Protein AF-A0A2E7H889-F1 (afdb_monomer)

Solvent-accessible surface area (backbone atoms only — not comparable to full-atom values): 29334 Å² total; per-residue (Å²): 129,94,66,103,72,86,87,84,90,79,88,81,87,87,73,79,73,86,79,55,79,44,77,51,74,51,68,53,60,62,43,50,99,88,66,49,77,60,57,46,71,49,77,43,79,45,76,62,80,51,83,88,68,66,45,70,45,68,47,68,71,58,69,37,50,44,28,37,78,47,41,37,40,41,42,44,39,86,55,62,69,74,40,37,37,40,44,46,80,47,62,74,51,44,75,68,73,44,26,54,73,69,80,78,57,56,35,60,27,47,89,40,31,26,69,50,75,35,47,28,47,64,65,66,68,76,80,54,76,33,29,44,28,43,32,38,35,61,38,35,74,85,67,50,74,50,77,43,52,65,46,70,40,39,41,38,64,76,40,69,82,78,56,67,48,80,50,78,49,80,52,71,93,72,97,68,72,68,77,51,79,46,72,71,92,74,85,80,92,44,70,48,37,38,45,47,52,54,73,54,57,65,62,42,60,41,41,43,37,38,35,44,33,42,36,93,58,36,26,52,41,73,91,73,48,47,44,25,55,82,84,40,77,55,49,84,90,66,56,57,90,50,48,47,74,45,76,78,47,60,41,29,38,38,42,36,41,52,47,71,62,36,58,64,70,60,72,54,62,46,36,41,45,48,78,51,54,25,48,46,80,56,86,77,42,86,51,59,44,75,47,50,52,75,46,33,29,56,22,71,61,56,68,51,51,28,48,47,79,39,78,54,48,80,68,47,57,42,71,57,38,28,48,79,41,79,42,78,29,45,37,34,28,46,49,61,89,72,38,62,52,76,57,72,48,76,35,79,44,62,31,40,10,42,73,52,87,63,66,26,39,58,44,62,65,48,44,74,68,86,78,44,80,36,74,75,95,62,81,45,78,43,79,74,82,52,70,81,86,58,81,59,100,70,77,54,80,30,69,53,67,49,70,54,54,44,48,45,70,77,40,33,90,43,40,90,64,44,60,89,77,48,56,42,70,74,89,47,76,70,44,71,46,80,42,79,61,37,89,45,63,45,53,35,36,42,39,38,44,54,63,44,39,68,75,63,44,61,81,37,61,35,41,16,54,72,82,45,76,55,36,50,30,78,44,73,47,82,46,61,52,97,88,39,58,26,40,35,32,34,39,77,48,74,55,31,94,53,67,44,36,41,27,35,96

pLDDT: mean 80.87, std 14.45, range [35.62, 98.56]

Foldseek 3Di:
DPDPDDDDDDDDDDDQDDDAKDKDKDWDPQADPVRHGDGDMDIDIDGHPHDDDKAWDKDWDDDEEALDKIKIKIFIDNDDAQWKWAKDKDKPDDDPPQKDDDDDRIFGDDPRMTMDMIHGHAAQDCPAKIKMKIFIDQAIPVRDGHVRDMDMHIYGHPHDAWDWDKDKDKDFDDDDWDWDWDWDPDDDAFTWIWTWIADDDFFGKIKIKMKIFTDPQKFFPPVPFFWDFVRHTADQVDGDPQWHWDPPDRGMIMTMGIDGRDDHGDIGTTTRTGTDMFGADAQVQPQWDKDWEEAAFPAFTDIFIGGSNHGFAPKDKPPRGADAAKDKIWIKTWDDPRGPDGDIYIYIDIYHHDQDPDKKFKWFDEDDDPVHPGHQPDQDQDADDWPPNDDDPDRDGDRHCQVVVQCCVVPVNRDPTRDPPRIDRDQDFFDKGWHDAHQAKGKMKIKAFCSNVHPQQQPDQFKDKPNHGGHGFPDWDWYAHPNTIIIMTIDIDGHDPDIIMIGGD

Radius of gyration: 43.26 Å; Cα contacts (8 Å, |Δi|>4): 1083; chains: 1; bounding box: 85×112×106 Å

Structure (mmCIF, N/CA/C/O backbone):
data_AF-A0A2E7H889-F1
#
_entry.id   AF-A0A2E7H889-F1
#
loop_
_atom_site.group_PDB
_atom_site.id
_atom_site.type_symbol
_atom_site.label_atom_id
_atom_site.label_alt_id
_atom_site.label_comp_id
_atom_site.label_asym_id
_atom_site.label_entity_id
_atom_site.label_seq_id
_atom_site.pdbx_PDB_ins_code
_atom_site.Cartn_x
_atom_site.Cartn_y
_atom_site.Cartn_z
_atom_site.occupancy
_atom_site.B_iso_or_equiv
_atom_site.auth_seq_id
_atom_site.auth_comp_id
_atom_site.auth_asym_id
_atom_site.auth_atom_id
_atom_site.pdbx_PDB_model_num
ATOM 1 N N . MET A 1 1 ? 21.514 -78.565 38.524 1.00 45.56 1 MET A N 1
ATOM 2 C CA . MET A 1 1 ? 20.575 -77.835 37.651 1.00 45.56 1 MET A CA 1
ATOM 3 C C . MET A 1 1 ? 19.898 -78.871 36.775 1.00 45.56 1 MET A C 1
ATOM 5 O O . MET A 1 1 ? 20.593 -79.720 36.241 1.00 45.56 1 MET A O 1
ATOM 9 N N . ASN A 1 2 ? 18.567 -78.888 36.748 1.00 52.72 2 ASN A N 1
ATOM 10 C CA . ASN A 1 2 ? 17.783 -79.711 35.828 1.00 52.72 2 ASN A CA 1
ATOM 11 C C . ASN A 1 2 ? 17.727 -78.910 34.513 1.00 52.72 2 ASN A C 1
ATOM 13 O O . ASN A 1 2 ? 17.064 -77.876 34.504 1.00 52.72 2 ASN A O 1
ATOM 17 N N . GLY A 1 3 ? 18.462 -79.298 33.466 1.00 51.22 3 GLY A N 1
ATOM 18 C CA . GLY A 1 3 ? 18.442 -78.605 32.166 1.00 51.22 3 GLY A CA 1
ATOM 19 C C . GLY A 1 3 ? 19.828 -78.339 31.571 1.00 51.22 3 GLY A C 1
ATOM 20 O O . GLY A 1 3 ? 20.651 -77.670 32.189 1.00 51.22 3 GLY A O 1
ATOM 21 N N . ASP A 1 4 ? 20.054 -78.828 30.351 1.00 74.50 4 ASP A N 1
ATOM 22 C CA . ASP A 1 4 ? 21.314 -78.730 29.591 1.00 74.50 4 ASP A CA 1
ATOM 23 C C . ASP A 1 4 ? 21.524 -77.353 28.917 1.00 74.50 4 ASP A C 1
ATOM 25 O O . ASP A 1 4 ? 22.127 -77.258 27.850 1.00 74.50 4 ASP A O 1
ATOM 29 N N . ALA A 1 5 ? 21.001 -76.268 29.499 1.00 80.31 5 ALA A N 1
ATOM 30 C CA . ALA A 1 5 ? 21.093 -74.924 28.927 1.00 80.31 5 ALA A CA 1
ATOM 31 C C . ALA A 1 5 ? 21.282 -73.844 30.002 1.00 80.31 5 ALA A C 1
ATOM 33 O O . ALA A 1 5 ? 20.641 -73.870 31.053 1.00 80.31 5 ALA A O 1
ATOM 34 N N . ALA A 1 6 ? 22.133 -72.864 29.694 1.00 80.31 6 ALA A N 1
ATOM 35 C CA . ALA A 1 6 ? 22.321 -71.638 30.463 1.00 80.31 6 ALA A CA 1
ATOM 36 C C . ALA A 1 6 ? 22.226 -70.431 29.519 1.00 80.31 6 ALA A C 1
ATOM 38 O O . ALA A 1 6 ? 22.672 -70.499 28.376 1.00 80.31 6 ALA A O 1
ATOM 39 N N . SER A 1 7 ? 21.645 -69.329 29.993 1.00 84.38 7 SER A N 1
ATOM 40 C CA . SER A 1 7 ? 21.496 -68.083 29.234 1.00 84.38 7 SER A CA 1
ATOM 41 C C . SER A 1 7 ? 22.199 -66.933 29.947 1.00 84.38 7 SER A C 1
ATOM 43 O O . SER A 1 7 ? 22.084 -66.806 31.167 1.00 84.38 7 SER A O 1
ATOM 45 N N . TYR A 1 8 ? 22.864 -66.071 29.182 1.00 83.19 8 TYR A N 1
ATOM 46 C CA . TYR A 1 8 ? 23.473 -64.832 29.660 1.00 83.19 8 TYR A CA 1
ATOM 47 C C . TYR A 1 8 ? 22.850 -63.648 28.912 1.00 83.19 8 TYR A C 1
ATOM 49 O O . TYR A 1 8 ? 22.715 -63.703 27.691 1.00 83.19 8 TYR A O 1
ATOM 57 N N . LEU A 1 9 ? 22.430 -62.610 29.640 1.00 87.62 9 LEU A N 1
ATOM 58 C CA . LEU A 1 9 ? 21.797 -61.422 29.066 1.00 87.62 9 LEU A CA 1
ATOM 59 C C . LEU A 1 9 ? 22.814 -60.284 28.998 1.00 87.62 9 LEU A C 1
ATOM 61 O O . LEU A 1 9 ? 23.401 -59.919 30.014 1.00 87.62 9 LEU A O 1
ATOM 65 N N . ILE A 1 10 ? 22.966 -59.702 27.812 1.00 87.75 10 ILE A N 1
ATOM 66 C CA . ILE A 1 10 ? 23.737 -58.480 27.584 1.00 87.75 10 ILE A CA 1
ATOM 67 C C . ILE A 1 10 ? 22.744 -57.397 27.166 1.00 87.75 10 ILE A C 1
ATOM 69 O O . ILE A 1 10 ? 21.948 -57.615 26.254 1.00 87.75 10 ILE A O 1
ATOM 73 N N . GLY A 1 11 ? 22.764 -56.254 27.851 1.00 87.62 11 GLY A N 1
ATOM 74 C CA . GLY A 1 11 ? 22.023 -55.071 27.419 1.00 87.62 11 GLY A CA 1
ATOM 75 C C . GLY A 1 11 ? 22.779 -54.367 26.298 1.00 87.62 11 GLY A C 1
ATOM 76 O O . GLY A 1 11 ? 23.982 -54.148 26.425 1.00 87.62 11 GLY A O 1
ATOM 77 N N . ILE A 1 12 ? 22.082 -54.025 25.218 1.00 88.69 12 ILE A N 1
ATOM 78 C CA . ILE A 1 12 ? 22.602 -53.138 24.175 1.00 88.69 12 ILE A CA 1
ATOM 79 C C . ILE A 1 12 ? 22.092 -51.732 24.488 1.00 88.69 12 ILE A C 1
ATOM 81 O O . ILE A 1 12 ? 20.898 -51.561 24.745 1.00 88.69 12 ILE A O 1
ATOM 85 N N . ASN A 1 13 ? 22.993 -50.750 24.522 1.00 86.19 13 ASN A N 1
ATOM 86 C CA . ASN A 1 13 ? 22.611 -49.356 24.715 1.00 86.19 13 ASN A CA 1
ATOM 87 C C . ASN A 1 13 ? 22.095 -48.804 23.389 1.00 86.19 13 ASN A C 1
ATOM 89 O O . ASN A 1 13 ? 22.734 -48.993 22.362 1.00 86.19 13 ASN A O 1
ATOM 93 N N . ALA A 1 14 ? 20.941 -48.145 23.431 1.00 82.19 14 ALA A N 1
ATOM 94 C CA . ALA A 1 14 ? 20.467 -47.345 22.315 1.00 82.19 14 ALA A CA 1
ATOM 95 C C . ALA A 1 14 ? 20.908 -45.898 22.530 1.00 82.19 14 ALA A C 1
ATOM 97 O O . ALA A 1 14 ? 20.764 -45.371 23.639 1.00 82.19 14 ALA A O 1
ATOM 98 N N . ASP A 1 15 ? 21.392 -45.270 21.471 1.00 76.38 15 ASP A N 1
ATOM 99 C CA . ASP A 1 15 ? 21.602 -43.833 21.400 1.00 76.38 15 ASP A CA 1
ATOM 100 C C . ASP A 1 15 ? 21.238 -43.307 20.000 1.00 76.38 15 ASP A C 1
ATOM 102 O O . ASP A 1 15 ? 20.576 -44.000 19.221 1.00 76.38 15 ASP A O 1
ATOM 106 N N . ASN A 1 16 ? 21.576 -42.042 19.744 1.00 69.19 16 ASN A N 1
ATOM 107 C CA . ASN A 1 16 ? 21.230 -41.337 18.515 1.00 69.19 16 ASN A CA 1
ATOM 108 C C . ASN A 1 16 ? 22.435 -41.153 17.579 1.00 69.19 16 ASN A C 1
ATOM 110 O O . ASN A 1 16 ? 22.330 -40.375 16.642 1.00 69.19 16 ASN A O 1
ATOM 114 N N . LEU A 1 17 ? 23.587 -41.780 17.827 1.00 74.19 17 LEU A N 1
ATOM 115 C CA . LEU A 1 17 ? 24.721 -41.657 16.917 1.00 74.19 17 LEU A CA 1
ATOM 116 C C . LEU A 1 17 ? 24.548 -42.638 15.750 1.00 74.19 17 LEU A C 1
ATOM 118 O O . LEU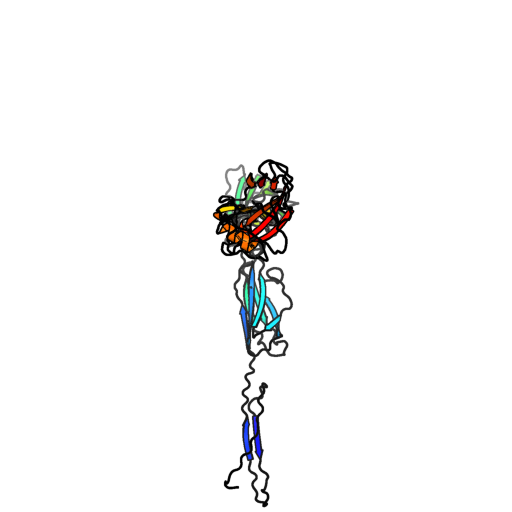 A 1 17 ? 24.308 -43.821 15.959 1.00 74.19 17 LEU A O 1
ATOM 122 N N . THR A 1 18 ? 24.689 -42.162 14.510 1.00 82.00 18 THR A N 1
ATOM 123 C CA . THR A 1 18 ? 24.745 -43.063 13.350 1.00 82.00 18 THR A CA 1
ATOM 124 C C . THR A 1 18 ? 26.140 -43.661 13.204 1.00 82.00 18 THR A C 1
ATOM 126 O O . THR A 1 18 ? 27.097 -42.983 12.822 1.00 82.00 18 THR A O 1
ATOM 129 N N . GLU A 1 19 ? 26.241 -44.954 13.480 1.00 80.44 19 GLU A N 1
ATOM 130 C CA . GLU A 1 19 ? 27.486 -45.730 13.574 1.00 80.44 19 GLU A CA 1
ATOM 131 C C . GLU A 1 19 ? 27.510 -46.877 12.548 1.00 80.44 19 GLU A C 1
ATOM 133 O O . GLU A 1 19 ? 28.570 -47.405 12.198 1.00 80.44 19 GLU A O 1
ATOM 138 N N . GLY A 1 20 ? 26.344 -47.219 11.988 1.00 82.75 20 GLY A N 1
ATOM 139 C CA . GLY A 1 20 ? 26.175 -48.344 11.076 1.00 82.75 20 GLY A CA 1
ATOM 140 C C . GLY A 1 20 ? 26.118 -49.692 11.802 1.00 82.75 20 GLY A C 1
ATOM 141 O O . GLY A 1 20 ? 25.969 -49.786 13.012 1.00 82.75 20 GLY A O 1
ATOM 142 N N . THR A 1 21 ? 26.166 -50.793 11.052 1.00 89.25 21 THR A N 1
ATOM 143 C CA . THR A 1 21 ? 26.043 -52.135 11.643 1.00 89.25 21 THR A CA 1
ATOM 144 C C . THR A 1 21 ? 27.330 -52.574 12.343 1.00 89.25 21 THR A C 1
ATOM 146 O O . THR A 1 21 ? 28.384 -52.665 11.712 1.00 89.25 21 THR A O 1
ATOM 149 N N . GLU A 1 22 ? 27.221 -52.975 13.608 1.00 90.69 22 GLU A N 1
ATOM 150 C CA . GLU A 1 22 ? 28.345 -53.422 14.434 1.00 90.69 22 GLU A CA 1
ATOM 151 C C . GLU A 1 22 ? 28.268 -54.919 14.776 1.00 90.69 22 GLU A C 1
ATOM 153 O O . GLU A 1 22 ? 27.270 -55.602 14.526 1.00 90.69 22 GLU A O 1
ATOM 158 N N . THR A 1 23 ? 29.346 -55.478 15.336 1.00 92.12 23 THR A N 1
ATOM 159 C CA . THR A 1 23 ? 29.416 -56.902 15.706 1.00 92.12 23 THR A CA 1
ATOM 160 C C . THR A 1 23 ? 29.957 -57.098 17.118 1.00 92.12 23 THR A C 1
ATOM 162 O O . THR A 1 23 ? 31.104 -56.763 17.408 1.00 92.12 23 THR A O 1
ATOM 165 N N . LEU A 1 24 ? 29.166 -57.751 17.970 1.00 90.44 24 LEU A N 1
ATOM 166 C CA . LEU A 1 24 ? 29.588 -58.243 19.279 1.00 90.44 24 LEU A CA 1
ATOM 167 C C . LEU A 1 24 ? 29.988 -59.717 19.167 1.00 90.44 24 LEU A C 1
ATOM 169 O O . LEU A 1 24 ? 29.188 -60.552 18.750 1.00 90.44 24 LEU A O 1
ATOM 173 N N . THR A 1 25 ? 31.213 -60.059 19.566 1.00 91.50 25 THR A N 1
ATOM 174 C CA . THR A 1 25 ? 31.682 -61.454 19.581 1.00 91.50 25 THR A CA 1
ATOM 175 C C . THR A 1 25 ? 31.700 -61.991 21.006 1.00 91.50 25 THR A C 1
ATOM 177 O O . THR A 1 25 ? 32.318 -61.398 21.888 1.00 91.50 25 THR A O 1
ATOM 180 N N . PHE A 1 26 ? 31.051 -63.133 21.222 1.00 87.25 26 PHE A N 1
ATOM 181 C CA . PHE A 1 26 ? 31.078 -63.863 22.482 1.00 87.25 26 PHE A CA 1
ATOM 182 C C . PHE A 1 26 ? 31.919 -65.127 22.328 1.00 87.25 26 PHE A C 1
ATOM 184 O O . PHE A 1 26 ? 31.598 -65.989 21.510 1.00 87.25 26 PHE A O 1
ATOM 191 N N . THR A 1 27 ? 32.973 -65.248 23.131 1.00 88.44 27 THR A N 1
ATOM 192 C CA . THR A 1 27 ? 33.863 -66.414 23.160 1.00 88.44 27 THR A CA 1
ATOM 193 C C . THR A 1 27 ? 33.800 -67.088 24.520 1.00 88.44 27 THR A C 1
ATOM 195 O O . THR A 1 27 ? 34.023 -66.440 25.542 1.00 88.44 27 THR A O 1
ATOM 198 N N . CYS A 1 28 ? 33.549 -68.392 24.531 1.00 84.75 28 CYS A N 1
ATOM 199 C CA . CYS A 1 28 ? 33.767 -69.213 25.713 1.00 84.75 28 CYS A CA 1
ATOM 200 C C . CYS A 1 28 ? 35.267 -69.420 25.939 1.00 84.75 28 CYS A C 1
ATOM 202 O O . CYS A 1 28 ? 36.058 -69.416 24.991 1.00 84.75 28 CYS A O 1
ATOM 204 N N . ASP A 1 29 ? 35.646 -69.673 27.191 1.00 86.69 29 ASP A N 1
ATOM 205 C CA . ASP A 1 29 ? 37.016 -70.051 27.517 1.00 86.69 29 ASP A CA 1
ATOM 206 C C . ASP A 1 29 ? 37.464 -71.281 26.714 1.00 86.69 29 ASP A C 1
ATOM 208 O O . ASP A 1 29 ? 36.676 -72.160 26.335 1.00 86.69 29 ASP A O 1
ATOM 212 N N . ALA A 1 30 ? 38.770 -71.346 26.449 1.00 85.81 30 ALA A N 1
ATOM 213 C CA . ALA A 1 30 ? 39.357 -72.402 25.631 1.00 85.81 30 ALA A CA 1
ATOM 214 C C . ALA A 1 30 ? 39.100 -73.806 26.206 1.00 85.81 30 ALA A C 1
ATOM 216 O O . ALA A 1 30 ? 39.029 -74.764 25.437 1.00 85.81 30 ALA A O 1
ATOM 217 N N . ALA A 1 31 ? 38.915 -73.925 27.525 1.00 86.50 31 ALA A N 1
ATOM 218 C CA . ALA A 1 31 ? 38.521 -75.153 28.200 1.00 86.50 31 ALA A CA 1
ATOM 219 C C . ALA A 1 31 ? 37.537 -74.885 29.353 1.00 86.50 31 ALA A C 1
ATOM 221 O O . ALA A 1 31 ? 37.525 -73.794 29.917 1.00 86.50 31 ALA A O 1
ATOM 222 N N . ASP A 1 32 ? 36.731 -75.887 29.707 1.00 84.50 32 ASP A N 1
ATOM 223 C CA . ASP A 1 32 ? 35.872 -75.860 30.895 1.00 84.50 32 ASP A CA 1
ATOM 224 C C . ASP A 1 32 ? 36.657 -76.113 32.201 1.00 84.50 32 ASP A C 1
ATOM 226 O O . ASP A 1 32 ? 37.854 -76.413 32.198 1.00 84.50 32 ASP A O 1
ATOM 230 N N . ASN A 1 33 ? 35.972 -76.045 33.348 1.00 83.06 33 ASN A N 1
ATOM 231 C CA . ASN A 1 33 ? 36.589 -76.279 34.660 1.00 83.06 33 ASN A CA 1
ATOM 232 C C . ASN A 1 33 ? 37.128 -77.713 34.856 1.00 83.06 33 ASN A C 1
ATOM 234 O O . ASN A 1 33 ? 37.873 -77.948 35.808 1.00 83.06 33 ASN A O 1
ATOM 238 N N . ALA A 1 34 ? 36.752 -78.671 34.001 1.00 85.62 34 ALA A N 1
ATOM 239 C CA . ALA A 1 34 ? 37.272 -80.038 33.996 1.00 85.62 34 ALA A CA 1
ATOM 240 C C . ALA A 1 34 ? 38.457 -80.218 33.021 1.00 85.62 34 ALA A C 1
ATOM 242 O O . ALA A 1 34 ? 39.031 -81.307 32.952 1.00 85.62 34 ALA A O 1
ATOM 243 N N . GLY A 1 35 ? 38.854 -79.160 32.303 1.00 83.06 35 GLY A N 1
ATOM 244 C CA . GLY A 1 35 ? 39.942 -79.165 31.325 1.00 83.06 35 GLY A CA 1
ATOM 245 C C . GLY A 1 35 ? 39.531 -79.634 29.926 1.00 83.06 35 GLY A C 1
ATOM 246 O O . GLY A 1 35 ? 40.402 -79.856 29.084 1.00 83.06 35 GLY A O 1
ATOM 247 N N . THR A 1 36 ? 38.233 -79.789 29.653 1.00 86.50 36 THR A N 1
ATOM 248 C CA . THR A 1 36 ? 37.717 -80.162 28.329 1.00 86.50 36 THR A CA 1
ATOM 249 C C . THR A 1 36 ? 37.762 -78.955 27.406 1.00 86.50 36 THR A C 1
ATOM 251 O O . THR A 1 36 ? 37.176 -77.923 27.724 1.00 86.50 36 THR A O 1
ATOM 254 N N . ALA A 1 37 ? 38.422 -79.071 26.252 1.00 84.38 37 ALA A N 1
ATOM 255 C CA . ALA A 1 37 ? 38.468 -77.986 25.275 1.00 84.38 37 ALA A CA 1
ATOM 256 C C . ALA A 1 37 ? 37.059 -77.647 24.749 1.00 84.38 37 ALA A C 1
ATOM 258 O O . ALA A 1 37 ? 36.322 -78.548 24.347 1.00 84.38 37 ALA A O 1
ATOM 259 N N . ASN A 1 38 ? 36.700 -76.361 24.739 1.00 80.88 38 ASN A N 1
ATOM 260 C CA . ASN A 1 38 ? 35.382 -75.878 24.315 1.00 80.88 38 ASN A CA 1
ATOM 261 C C . ASN A 1 38 ? 35.513 -74.825 23.203 1.00 80.88 38 ASN A C 1
ATOM 263 O O . ASN A 1 38 ? 35.029 -75.053 22.101 1.00 80.88 38 ASN A O 1
ATOM 267 N N . GLY A 1 39 ? 36.232 -73.718 23.439 1.00 76.94 39 GLY A N 1
ATOM 268 C CA . GLY A 1 39 ? 36.680 -72.787 22.386 1.00 76.94 39 GLY A CA 1
ATOM 269 C C . GLY A 1 39 ? 35.589 -72.223 21.460 1.00 76.94 39 GLY A C 1
ATOM 270 O O . GLY A 1 39 ? 35.900 -71.766 20.360 1.00 76.94 39 GLY A O 1
ATOM 271 N N . LEU A 1 40 ? 34.317 -72.284 21.866 1.00 85.81 40 LEU A N 1
ATOM 272 C CA . LEU A 1 40 ? 33.184 -71.837 21.062 1.00 85.81 40 LEU A CA 1
ATOM 273 C C . LEU A 1 40 ? 33.156 -70.312 20.962 1.00 85.81 40 LEU A C 1
ATOM 275 O O . LEU A 1 40 ? 33.393 -69.608 21.943 1.00 85.81 40 LEU A O 1
ATOM 279 N N . SER A 1 41 ? 32.807 -69.814 19.780 1.00 89.25 41 SER A N 1
ATOM 280 C CA . SER A 1 41 ? 32.597 -68.394 19.519 1.00 89.25 41 SER A CA 1
ATOM 281 C C . SER A 1 41 ? 31.316 -68.195 18.721 1.00 89.25 41 SER A C 1
ATOM 283 O O . SER A 1 41 ? 31.016 -68.983 17.822 1.00 89.25 41 SER A O 1
ATOM 285 N N . THR A 1 42 ? 30.573 -67.139 19.034 1.00 89.56 42 THR A N 1
ATOM 286 C CA . THR A 1 42 ? 29.447 -66.671 18.227 1.00 89.56 42 THR A CA 1
ATOM 287 C C . THR A 1 42 ? 29.524 -65.163 18.060 1.00 89.56 42 THR A C 1
ATOM 289 O O . THR A 1 42 ? 29.905 -64.443 18.981 1.00 89.56 42 THR A O 1
ATOM 292 N N . ALA A 1 43 ? 29.134 -64.684 16.886 1.00 91.19 43 ALA A N 1
ATOM 293 C CA . ALA A 1 43 ? 28.987 -63.265 16.609 1.00 91.19 43 ALA A CA 1
ATOM 294 C C . ALA A 1 43 ? 27.502 -62.895 16.615 1.00 91.19 43 ALA A C 1
ATOM 296 O O . ALA A 1 43 ? 26.663 -63.659 16.131 1.00 91.19 43 ALA A O 1
ATOM 297 N N . ILE A 1 44 ? 27.189 -61.730 17.169 1.00 90.94 44 ILE A N 1
ATOM 298 C CA . ILE A 1 44 ? 25.865 -61.116 17.148 1.00 90.94 44 ILE A CA 1
ATOM 299 C C . ILE A 1 44 ? 26.005 -59.788 16.419 1.00 90.94 44 ILE A C 1
ATOM 301 O O . ILE A 1 44 ? 26.863 -58.972 16.755 1.00 90.94 44 ILE A O 1
ATOM 305 N N . THR A 1 45 ? 25.157 -59.582 15.422 1.00 93.38 45 THR A N 1
ATOM 306 C CA . THR A 1 45 ? 25.061 -58.313 14.707 1.00 93.38 45 THR A CA 1
ATOM 307 C C . THR A 1 45 ? 24.191 -57.345 15.500 1.00 93.38 45 THR A C 1
ATOM 309 O O . THR A 1 45 ? 23.070 -57.694 15.875 1.00 93.38 45 THR A O 1
ATOM 312 N N . ILE A 1 46 ? 24.701 -56.140 15.737 1.00 92.56 46 ILE A N 1
ATOM 313 C CA . ILE A 1 46 ? 23.943 -55.024 16.302 1.00 92.56 46 ILE A CA 1
ATOM 314 C C . ILE A 1 46 ? 23.571 -54.117 15.130 1.00 92.56 46 ILE A C 1
ATOM 316 O O . ILE A 1 46 ? 24.443 -53.578 14.451 1.00 92.56 46 ILE A O 1
ATOM 320 N N . ASN A 1 47 ? 22.273 -54.013 14.850 1.00 89.62 47 ASN A N 1
ATOM 321 C CA . ASN A 1 47 ? 21.776 -53.127 13.806 1.00 89.62 47 ASN A CA 1
ATOM 322 C C . ASN A 1 47 ? 21.554 -51.742 14.407 1.00 89.62 47 ASN A C 1
ATOM 324 O O . ASN A 1 47 ? 20.724 -51.606 15.304 1.00 89.62 47 ASN A O 1
ATOM 328 N N . ASP A 1 48 ? 22.257 -50.745 13.885 1.00 84.06 48 ASP A N 1
ATOM 329 C CA . ASP A 1 48 ? 21.965 -49.342 14.153 1.00 84.06 48 ASP A CA 1
ATOM 330 C C . ASP A 1 48 ? 20.582 -48.977 13.584 1.00 84.06 48 ASP A C 1
ATOM 332 O O . ASP A 1 48 ? 20.238 -49.323 12.447 1.00 84.06 48 ASP A O 1
ATOM 336 N N . THR A 1 49 ? 19.767 -48.341 14.422 1.00 78.81 49 THR A N 1
ATOM 337 C CA . THR A 1 49 ? 18.397 -47.913 14.109 1.00 78.81 49 THR A CA 1
ATOM 338 C C . THR A 1 49 ? 18.218 -46.395 14.159 1.00 78.81 49 THR A C 1
ATOM 340 O O . THR A 1 49 ? 17.079 -45.931 14.093 1.00 78.81 49 THR A O 1
ATOM 343 N N . SER A 1 50 ? 19.296 -45.623 14.306 1.00 76.50 50 SER A N 1
ATOM 344 C CA . SER A 1 50 ? 19.255 -44.159 14.236 1.00 76.50 50 SER A CA 1
ATOM 345 C C . SER A 1 50 ? 18.870 -43.683 12.820 1.00 76.50 50 SER A C 1
ATOM 347 O O . SER A 1 50 ? 19.118 -44.363 11.821 1.00 76.50 50 SER A O 1
ATOM 349 N N . THR A 1 51 ? 18.198 -42.530 12.717 1.00 65.75 51 THR A N 1
ATOM 350 C CA . THR A 1 51 ? 17.705 -41.963 11.444 1.00 65.75 51 THR A CA 1
ATOM 351 C C . THR A 1 51 ? 18.157 -40.509 11.267 1.00 65.75 51 THR A C 1
ATOM 353 O O . THR A 1 51 ? 17.320 -39.614 11.183 1.00 65.75 51 THR A O 1
ATOM 356 N N . ASP A 1 52 ? 19.466 -40.261 11.190 1.00 63.66 52 ASP A N 1
ATOM 357 C CA . ASP A 1 52 ? 20.049 -38.907 11.129 1.00 63.66 52 ASP A CA 1
ATOM 358 C C . ASP A 1 52 ? 20.410 -38.458 9.703 1.00 63.66 52 ASP A C 1
ATOM 360 O O . ASP A 1 52 ? 21.551 -38.112 9.393 1.00 63.66 52 ASP A O 1
ATOM 364 N N . VAL A 1 53 ? 19.432 -38.422 8.795 1.00 78.69 53 VAL A N 1
ATOM 365 C CA . VAL A 1 53 ? 19.606 -37.627 7.567 1.00 78.69 53 VAL A CA 1
ATOM 366 C C . VAL A 1 53 ? 18.915 -36.290 7.772 1.00 78.69 53 VAL A C 1
ATOM 368 O O . VAL A 1 53 ? 17.685 -36.210 7.764 1.00 78.69 53 VAL A O 1
ATOM 371 N N . LEU A 1 54 ? 19.718 -35.244 7.968 1.00 88.56 54 LEU A N 1
ATOM 372 C CA . LEU A 1 54 ? 19.241 -33.867 7.951 1.00 88.56 54 LEU A CA 1
ATOM 373 C C . LEU A 1 54 ? 18.778 -33.531 6.534 1.00 88.56 54 LEU A C 1
ATOM 375 O O . LEU A 1 54 ? 19.491 -33.772 5.557 1.00 88.56 54 LEU A O 1
ATOM 379 N N . THR A 1 55 ? 17.588 -32.955 6.416 1.00 93.62 55 THR A N 1
ATOM 380 C CA . THR A 1 55 ? 17.068 -32.489 5.126 1.00 93.62 55 THR A CA 1
ATOM 381 C C . THR A 1 55 ? 16.747 -31.012 5.184 1.00 93.62 55 THR A C 1
ATOM 383 O O . THR A 1 55 ? 16.258 -30.531 6.203 1.00 93.62 55 THR A O 1
ATOM 386 N N . TYR A 1 56 ? 16.947 -30.331 4.061 1.00 97.19 56 TYR A N 1
ATOM 387 C CA . TYR A 1 56 ? 16.636 -28.923 3.860 1.00 97.19 56 TYR A CA 1
ATOM 388 C C . TYR A 1 56 ? 15.778 -28.785 2.602 1.00 97.19 56 TYR A C 1
ATOM 390 O O . TYR A 1 56 ? 16.005 -29.474 1.607 1.00 97.19 56 TYR A O 1
ATOM 398 N N . SER A 1 57 ? 14.793 -27.895 2.631 1.00 97.75 57 SER A N 1
ATOM 399 C CA . SER A 1 57 ? 13.993 -27.528 1.463 1.00 97.75 57 SER A CA 1
ATOM 400 C C . SER A 1 57 ? 13.631 -26.053 1.534 1.00 97.75 57 SER A C 1
ATOM 402 O O . SER A 1 57 ? 13.235 -25.561 2.588 1.00 97.75 57 SER A O 1
ATOM 404 N N . LEU A 1 58 ? 13.807 -25.341 0.423 1.00 98.44 58 LEU A N 1
ATOM 405 C CA . LEU A 1 58 ? 13.630 -23.895 0.357 1.00 98.44 58 LEU A CA 1
ATOM 406 C C . LEU A 1 58 ? 12.541 -23.555 -0.661 1.00 98.44 58 LEU A C 1
ATOM 408 O O . LEU A 1 58 ? 12.658 -23.894 -1.839 1.00 98.44 58 LEU A O 1
ATOM 412 N N . ALA A 1 59 ? 11.499 -22.869 -0.203 1.00 98.00 59 ALA A N 1
ATOM 413 C CA . ALA A 1 59 ? 10.391 -22.398 -1.027 1.00 98.00 59 ALA A CA 1
ATOM 414 C C . ALA A 1 59 ? 10.192 -20.887 -0.858 1.00 98.00 59 ALA A C 1
ATOM 416 O O . ALA A 1 59 ? 10.613 -20.313 0.146 1.00 98.00 59 ALA A O 1
ATOM 417 N N . ASN A 1 60 ? 9.524 -20.253 -1.820 1.00 98.06 60 ASN A N 1
ATOM 418 C CA . ASN A 1 60 ? 9.134 -18.847 -1.756 1.00 98.06 60 ASN A CA 1
ATOM 419 C C . ASN A 1 60 ? 7.670 -18.664 -2.196 1.00 98.06 60 ASN A C 1
ATOM 421 O O . ASN A 1 60 ? 7.064 -19.584 -2.748 1.00 98.06 60 ASN A O 1
ATOM 425 N N . ASN A 1 61 ? 7.098 -17.491 -1.920 1.00 97.06 61 ASN A N 1
ATOM 426 C CA . ASN A 1 61 ? 5.693 -17.166 -2.196 1.00 97.06 61 ASN A CA 1
ATOM 427 C C . ASN A 1 61 ? 5.474 -16.278 -3.439 1.00 97.06 61 ASN A C 1
ATOM 429 O O . ASN A 1 61 ? 4.402 -15.666 -3.551 1.00 97.06 61 ASN A O 1
ATOM 433 N N . GLY A 1 62 ? 6.473 -16.149 -4.314 1.00 94.19 62 GLY A N 1
ATOM 434 C CA . GLY A 1 62 ? 6.373 -15.316 -5.506 1.00 94.19 62 GLY A CA 1
ATOM 435 C C . GLY A 1 62 ? 5.827 -16.049 -6.744 1.00 94.19 62 GLY A C 1
ATOM 436 O O . GLY A 1 62 ? 5.457 -17.225 -6.654 1.00 94.19 62 GLY A O 1
ATOM 437 N N . PRO A 1 63 ? 5.721 -15.355 -7.897 1.00 95.56 63 PRO A N 1
ATOM 438 C CA . PRO A 1 63 ? 6.101 -13.952 -8.124 1.00 95.56 63 PRO A CA 1
ATOM 439 C C . PRO A 1 63 ? 5.268 -12.963 -7.294 1.00 95.56 63 PR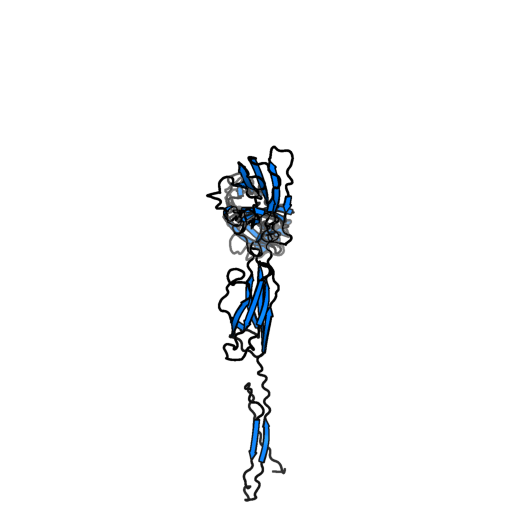O A C 1
ATOM 441 O O . PRO A 1 63 ? 4.147 -13.278 -6.877 1.00 95.56 63 PRO A O 1
ATOM 444 N N . LYS A 1 64 ? 5.819 -11.776 -7.029 1.00 93.88 64 LYS A N 1
ATOM 445 C CA . LYS A 1 64 ? 5.135 -10.687 -6.318 1.00 93.88 64 LYS A CA 1
ATOM 446 C C . LYS A 1 64 ? 5.216 -9.400 -7.111 1.00 93.88 64 LYS A C 1
ATOM 448 O O . LYS A 1 64 ? 6.217 -9.146 -7.756 1.00 93.88 64 LYS A O 1
ATOM 453 N N . ASN A 1 65 ? 4.158 -8.609 -7.024 1.00 90.94 65 ASN A N 1
ATOM 454 C CA . ASN A 1 65 ? 4.204 -7.222 -7.449 1.00 90.94 65 ASN A CA 1
ATOM 455 C C . ASN A 1 65 ? 4.971 -6.404 -6.409 1.00 90.94 65 ASN A C 1
ATOM 457 O O . ASN A 1 65 ? 5.010 -6.782 -5.231 1.00 90.94 65 ASN A O 1
ATOM 461 N N . GLU A 1 66 ? 5.536 -5.292 -6.843 1.00 88.25 66 GLU A N 1
ATOM 462 C CA . GLU A 1 66 ? 6.042 -4.249 -5.959 1.00 88.25 66 GLU A CA 1
ATOM 463 C C . GLU A 1 66 ? 5.009 -3.811 -4.905 1.00 88.25 66 GLU A C 1
ATOM 465 O O . GLU A 1 66 ? 3.795 -3.982 -5.066 1.00 88.25 66 GLU A O 1
ATOM 470 N N . GLY A 1 67 ? 5.498 -3.332 -3.759 1.00 84.19 67 GLY A N 1
ATOM 471 C CA . GLY A 1 67 ? 4.671 -2.999 -2.591 1.00 84.19 67 GLY A CA 1
ATOM 472 C C . GLY A 1 67 ? 4.190 -4.213 -1.780 1.00 84.19 67 GLY A C 1
ATOM 473 O O . GLY A 1 67 ? 3.563 -4.059 -0.729 1.00 84.19 67 GLY A O 1
ATOM 474 N N . ALA A 1 68 ? 4.481 -5.445 -2.219 1.00 89.19 68 ALA A N 1
ATOM 475 C CA . ALA A 1 68 ? 4.133 -6.668 -1.496 1.00 89.19 68 ALA A CA 1
ATOM 476 C C . ALA A 1 68 ? 5.310 -7.259 -0.696 1.00 89.19 68 ALA A C 1
ATOM 478 O O . ALA A 1 68 ? 6.484 -7.014 -0.956 1.00 89.19 68 ALA A O 1
ATOM 479 N N . ASN A 1 69 ? 4.992 -8.129 0.269 1.00 94.06 69 ASN A N 1
ATOM 480 C CA . ASN A 1 69 ? 6.005 -8.901 0.991 1.00 94.06 69 ASN A CA 1
ATOM 481 C C . ASN A 1 69 ? 6.338 -10.211 0.268 1.00 94.06 69 ASN A C 1
ATOM 483 O O . ASN A 1 69 ? 5.452 -11.017 -0.060 1.00 94.06 69 ASN A O 1
ATOM 487 N N . LEU A 1 70 ? 7.635 -10.461 0.125 1.00 96.25 70 LEU A N 1
ATOM 488 C CA . LEU A 1 70 ? 8.193 -11.698 -0.391 1.00 96.25 70 LEU A CA 1
ATOM 489 C C . LEU A 1 70 ? 8.812 -12.493 0.765 1.00 96.25 70 LEU A C 1
ATOM 491 O O . LEU A 1 70 ? 9.533 -11.951 1.602 1.00 96.25 70 LEU A O 1
ATOM 495 N N . VAL A 1 71 ? 8.474 -13.777 0.853 1.00 97.50 71 VAL A N 1
ATOM 496 C CA . VAL A 1 71 ? 8.842 -14.636 1.984 1.00 97.50 71 VAL A CA 1
ATOM 497 C C . VAL A 1 71 ? 9.443 -15.928 1.466 1.00 97.50 71 VAL A C 1
ATOM 499 O O . VAL A 1 71 ? 8.795 -16.659 0.713 1.00 97.50 71 VAL A O 1
ATOM 502 N N . TRP A 1 72 ? 10.647 -16.241 1.938 1.00 98.38 72 TRP A N 1
ATOM 503 C CA . TRP A 1 72 ? 11.243 -17.564 1.813 1.00 98.38 72 TRP A CA 1
ATOM 504 C C . TRP A 1 72 ? 10.991 -18.372 3.075 1.00 98.38 72 TRP A C 1
ATOM 506 O O . TRP A 1 72 ? 11.136 -17.865 4.187 1.00 98.38 72 TRP A O 1
ATOM 516 N N . THR A 1 73 ? 10.630 -19.638 2.895 1.00 98.50 73 THR A N 1
ATOM 517 C CA . THR A 1 73 ? 10.442 -20.610 3.973 1.00 98.50 73 THR A CA 1
ATOM 518 C C . THR A 1 73 ? 11.441 -21.742 3.794 1.00 98.50 73 THR A C 1
ATOM 520 O O . THR A 1 73 ? 11.433 -22.426 2.766 1.00 98.50 73 THR A O 1
ATOM 523 N N . LEU A 1 74 ? 12.300 -21.923 4.793 1.00 98.56 74 LEU A N 1
ATOM 524 C CA . LEU A 1 74 ? 13.184 -23.070 4.924 1.00 98.56 74 LEU A CA 1
ATOM 525 C C . LEU A 1 74 ? 12.479 -24.112 5.793 1.00 98.56 74 LEU A C 1
ATOM 527 O O . LEU A 1 74 ? 12.202 -23.852 6.960 1.00 98.56 74 LEU A O 1
ATOM 531 N N . THR A 1 75 ? 12.202 -25.288 5.241 1.00 98.50 75 THR A N 1
ATOM 532 C CA . THR A 1 75 ? 11.678 -26.436 5.992 1.00 98.50 75 THR A CA 1
ATOM 533 C C . THR A 1 75 ? 12.773 -27.479 6.138 1.00 98.50 75 THR A C 1
ATOM 535 O O . THR A 1 75 ? 13.423 -27.843 5.150 1.00 98.50 75 THR A O 1
ATOM 538 N N . THR A 1 76 ? 12.972 -27.956 7.363 1.00 96.94 76 THR A N 1
ATOM 539 C CA . THR A 1 76 ? 14.022 -28.909 7.716 1.00 96.94 76 THR A CA 1
ATOM 540 C C . THR A 1 76 ? 13.456 -30.206 8.301 1.00 96.94 76 THR A C 1
ATOM 542 O O . THR A 1 76 ? 12.261 -30.329 8.562 1.00 96.94 76 THR A O 1
ATOM 545 N N . SER A 1 77 ? 14.300 -31.222 8.465 1.00 93.81 77 SER A N 1
ATOM 546 C CA . SER A 1 77 ? 13.986 -32.419 9.255 1.00 93.81 77 SER A CA 1
ATOM 547 C C . SER A 1 77 ? 15.246 -32.873 9.969 1.00 93.81 77 SER A C 1
ATOM 549 O O . SER A 1 77 ? 16.321 -32.829 9.370 1.00 93.81 77 SER A O 1
ATOM 551 N N . ASN A 1 78 ? 15.108 -33.282 11.233 1.00 88.12 78 ASN A N 1
ATOM 552 C CA . ASN A 1 78 ? 16.210 -33.712 12.101 1.00 88.12 78 ASN A CA 1
ATOM 553 C C . ASN A 1 78 ? 17.295 -32.637 12.323 1.00 88.12 78 ASN A C 1
ATOM 555 O O . ASN A 1 78 ? 18.404 -32.954 12.741 1.00 88.12 78 ASN A O 1
ATOM 559 N N . VAL A 1 79 ? 16.982 -31.365 12.053 1.00 91.88 79 VAL A N 1
ATOM 560 C CA . VAL A 1 79 ? 17.856 -30.225 12.354 1.00 91.88 79 VAL A CA 1
ATOM 561 C C . VAL A 1 79 ? 17.468 -29.689 13.736 1.00 91.88 79 VAL A C 1
ATOM 563 O O . VAL A 1 79 ? 16.292 -29.370 13.922 1.00 91.88 79 VAL A O 1
ATOM 566 N N . PRO A 1 80 ? 18.397 -29.606 14.706 1.00 91.06 80 PRO A N 1
ATOM 567 C CA . PRO A 1 80 ? 18.103 -29.074 16.032 1.00 91.06 80 PRO A CA 1
ATOM 568 C C . PRO A 1 80 ? 17.589 -27.630 16.003 1.00 91.06 80 PRO A C 1
ATOM 570 O O . PRO A 1 80 ? 18.004 -26.816 15.178 1.00 91.06 80 PRO A O 1
ATOM 573 N N . ASP A 1 81 ? 16.722 -27.299 16.957 1.00 95.56 81 ASP A N 1
ATOM 574 C CA . ASP A 1 81 ? 16.281 -25.922 17.170 1.00 95.56 81 ASP A CA 1
ATOM 575 C C . ASP A 1 81 ? 17.467 -25.020 17.557 1.00 95.56 81 ASP A C 1
ATOM 577 O O . ASP A 1 81 ? 18.346 -25.412 18.334 1.00 95.56 81 ASP A O 1
ATOM 581 N N . GLY A 1 82 ? 17.486 -23.799 17.021 1.00 95.25 82 GLY A N 1
ATOM 582 C CA . GLY A 1 82 ? 18.574 -22.832 17.185 1.00 95.25 82 GLY A CA 1
ATOM 583 C C . GLY A 1 82 ? 19.764 -23.040 16.241 1.00 95.25 82 GLY A C 1
ATOM 584 O O . GLY A 1 82 ? 20.757 -22.313 16.340 1.00 95.25 82 GLY A O 1
ATOM 585 N N . THR A 1 83 ? 19.711 -24.019 15.330 1.00 97.44 83 THR A N 1
ATOM 586 C CA . THR A 1 83 ? 20.675 -24.107 14.226 1.00 97.44 83 THR A CA 1
ATOM 587 C C . THR A 1 83 ? 20.458 -22.936 13.269 1.00 97.44 83 THR A C 1
ATOM 589 O O . THR A 1 83 ? 19.355 -22.746 12.755 1.00 97.44 83 THR A O 1
ATOM 592 N N . THR A 1 84 ? 21.526 -22.186 12.975 1.00 98.31 84 THR A N 1
ATOM 593 C CA . THR A 1 84 ? 21.486 -21.109 11.984 1.00 98.31 84 THR A CA 1
ATOM 594 C C . THR A 1 84 ? 22.023 -21.584 10.641 1.00 98.31 84 THR A C 1
ATOM 596 O O . THR A 1 84 ? 23.016 -22.314 10.563 1.00 98.31 84 THR A O 1
ATOM 599 N N . VAL A 1 85 ? 21.356 -21.182 9.562 1.00 98.31 85 VAL A N 1
ATOM 600 C CA . VAL A 1 85 ? 21.747 -21.507 8.188 1.00 98.31 85 VAL A CA 1
ATOM 601 C C . VAL A 1 85 ? 22.027 -20.202 7.444 1.00 98.31 85 VAL A C 1
ATOM 603 O O . VAL A 1 85 ? 21.074 -19.505 7.080 1.00 98.31 85 VAL A O 1
ATOM 606 N N . PRO A 1 86 ? 23.303 -19.836 7.216 1.00 98.31 86 PRO A N 1
ATOM 607 C CA . PRO A 1 86 ? 23.634 -18.622 6.480 1.00 98.31 86 PRO A CA 1
ATOM 608 C C . PRO A 1 86 ? 23.208 -18.759 5.018 1.00 98.31 86 PRO A C 1
ATOM 610 O O . PRO A 1 86 ? 23.136 -19.868 4.486 1.00 98.31 86 PRO A O 1
ATOM 613 N N . PHE A 1 87 ? 22.967 -17.643 4.341 1.00 98.31 87 PHE A N 1
ATOM 614 C CA . PHE A 1 87 ? 22.664 -17.638 2.912 1.00 98.31 87 PHE A CA 1
ATOM 615 C C . PHE A 1 87 ? 23.177 -16.372 2.219 1.00 98.31 87 PHE A C 1
ATOM 617 O O . PHE A 1 87 ? 23.585 -15.403 2.858 1.00 98.31 87 PHE A O 1
ATOM 624 N N . THR A 1 88 ? 23.149 -16.381 0.889 1.00 97.56 88 THR A N 1
ATOM 625 C CA . THR A 1 88 ? 23.455 -15.218 0.047 1.00 97.56 88 THR A CA 1
ATOM 626 C C . THR A 1 88 ? 22.253 -14.841 -0.809 1.00 97.56 88 THR A C 1
ATOM 628 O O . THR A 1 88 ? 21.549 -15.729 -1.295 1.00 97.56 88 THR A O 1
ATOM 631 N N . LEU A 1 89 ? 22.059 -13.538 -1.020 1.00 97.00 89 LEU A N 1
ATOM 632 C CA . LEU A 1 89 ? 21.098 -12.991 -1.979 1.00 97.00 89 LEU A CA 1
ATOM 633 C C . LEU A 1 89 ? 21.749 -12.827 -3.362 1.00 97.00 89 LEU A C 1
ATOM 635 O O . LEU A 1 89 ? 22.946 -12.555 -3.463 1.00 97.00 89 LEU A O 1
ATOM 639 N N . SER A 1 90 ? 20.957 -12.990 -4.415 1.00 95.44 90 SER A N 1
ATOM 640 C CA . SER A 1 90 ? 21.348 -12.814 -5.820 1.00 95.44 90 SER A CA 1
ATOM 641 C C . SER A 1 90 ? 20.151 -12.366 -6.657 1.00 95.44 90 SER A C 1
ATOM 643 O O . SER A 1 90 ? 19.026 -12.560 -6.211 1.00 95.44 90 SER A O 1
ATOM 645 N N . GLY A 1 91 ? 20.383 -11.883 -7.876 1.00 95.88 91 GLY A N 1
ATOM 646 C CA . GLY A 1 91 ? 19.335 -11.499 -8.830 1.00 95.88 91 GLY A CA 1
ATOM 647 C C . GLY A 1 91 ? 19.624 -10.137 -9.458 1.00 95.88 91 GLY A C 1
ATOM 648 O O . GLY A 1 91 ? 20.691 -9.571 -9.190 1.00 95.88 91 GLY A O 1
ATOM 649 N N . SER A 1 92 ? 18.730 -9.646 -10.318 1.00 94.81 92 SER A N 1
ATOM 650 C CA . SER A 1 92 ? 18.799 -8.275 -10.839 1.00 94.81 92 SER A CA 1
ATOM 651 C C . SER A 1 92 ? 18.370 -7.232 -9.807 1.00 94.81 92 SER A C 1
ATOM 653 O O . SER A 1 92 ? 19.008 -6.186 -9.747 1.00 94.81 92 SER A O 1
ATOM 655 N N . ALA A 1 93 ? 17.388 -7.562 -8.959 1.00 95.25 93 ALA A N 1
ATOM 656 C CA . ALA A 1 93 ? 16.884 -6.661 -7.931 1.00 95.25 93 AL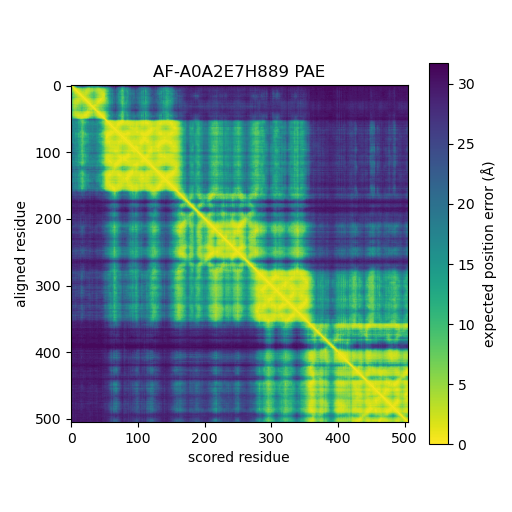A A CA 1
ATOM 657 C C . ALA A 1 93 ? 17.953 -6.382 -6.859 1.00 95.25 93 ALA A C 1
ATOM 659 O O . ALA A 1 93 ? 18.641 -7.282 -6.354 1.00 95.25 93 ALA A O 1
ATOM 660 N N . GLN A 1 94 ? 18.064 -5.124 -6.465 1.00 93.19 94 GLN A N 1
ATOM 661 C CA . GLN A 1 94 ? 19.042 -4.556 -5.559 1.00 93.19 94 GLN A CA 1
ATOM 662 C C . GLN A 1 94 ? 18.460 -4.298 -4.157 1.00 93.19 94 GLN A C 1
ATOM 664 O O . GLN A 1 94 ? 17.571 -3.478 -3.921 1.00 93.19 94 GLN A O 1
ATOM 669 N N . ALA A 1 95 ? 19.071 -4.932 -3.151 1.00 93.12 95 ALA A N 1
ATOM 670 C CA . ALA A 1 95 ? 18.733 -4.691 -1.750 1.00 93.12 95 ALA A CA 1
ATOM 671 C C . ALA A 1 95 ? 18.906 -3.209 -1.357 1.00 93.12 95 ALA A C 1
ATOM 673 O O . ALA A 1 95 ? 19.970 -2.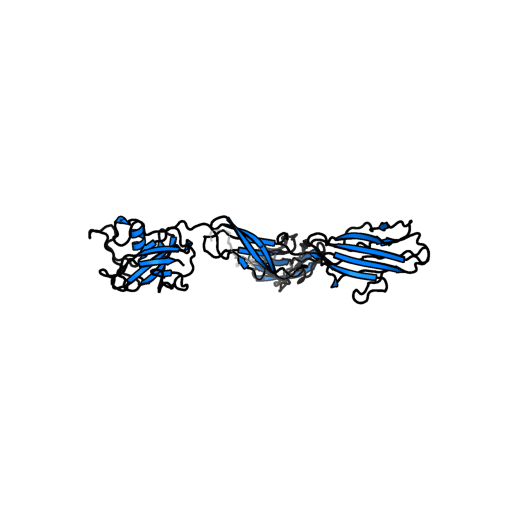612 -1.538 1.00 93.12 95 ALA A O 1
ATOM 674 N N . GLY A 1 96 ? 17.879 -2.645 -0.729 1.00 87.50 96 GLY A N 1
ATOM 675 C CA . GLY A 1 96 ? 17.794 -1.246 -0.316 1.00 87.50 96 GLY A CA 1
ATOM 676 C C . GLY A 1 96 ? 17.243 -0.298 -1.383 1.00 87.50 96 GLY A C 1
ATOM 677 O O . GLY A 1 96 ? 16.979 0.849 -1.030 1.00 87.50 96 GLY A O 1
ATOM 678 N N . VAL A 1 97 ? 17.073 -0.760 -2.627 1.00 86.56 97 VAL A N 1
ATOM 679 C CA . VAL A 1 97 ? 16.436 -0.006 -3.721 1.00 86.56 97 VAL A CA 1
ATOM 680 C C . VAL A 1 97 ? 15.101 -0.650 -4.080 1.00 86.56 97 VAL A C 1
ATOM 682 O O . VAL A 1 97 ? 14.087 0.020 -3.940 1.00 86.56 97 VAL A O 1
ATOM 685 N N . ASP A 1 98 ? 15.095 -1.964 -4.325 1.00 92.25 98 ASP A N 1
ATOM 686 C CA . ASP A 1 98 ? 13.899 -2.688 -4.800 1.00 92.25 98 ASP A CA 1
ATOM 687 C C . ASP A 1 98 ? 13.256 -3.525 -3.686 1.00 92.25 98 ASP A C 1
ATOM 689 O O . ASP A 1 98 ? 12.078 -3.874 -3.714 1.00 92.25 98 ASP A O 1
ATOM 693 N N . TYR A 1 99 ? 14.021 -3.856 -2.639 1.00 94.88 99 TYR A N 1
ATOM 694 C CA . TYR A 1 99 ? 13.497 -4.531 -1.451 1.00 94.88 99 TYR A CA 1
ATOM 695 C C . TYR A 1 99 ? 14.300 -4.239 -0.179 1.00 94.88 99 TYR A C 1
ATOM 697 O O . TYR A 1 99 ? 15.455 -3.815 -0.211 1.00 94.88 99 TYR A O 1
ATOM 705 N N . SER A 1 100 ? 13.707 -4.503 0.985 1.00 94.06 100 SER A N 1
ATOM 706 C CA . SER A 1 100 ? 14.318 -4.238 2.294 1.00 94.06 100 SER A CA 1
ATOM 707 C C . SER A 1 100 ? 15.648 -4.977 2.506 1.00 94.06 100 SER A C 1
ATOM 709 O O . SER A 1 100 ? 15.718 -6.199 2.366 1.00 94.06 100 SER A O 1
ATOM 711 N N . ASN A 1 101 ? 16.682 -4.260 2.952 1.00 92.44 101 ASN A N 1
ATOM 712 C CA . ASN A 1 101 ? 17.976 -4.847 3.302 1.00 92.44 101 ASN A CA 1
ATOM 713 C C . ASN A 1 101 ? 17.983 -5.372 4.753 1.00 92.44 101 ASN A C 1
ATOM 715 O O . ASN A 1 101 ? 18.299 -4.633 5.689 1.00 92.44 101 ASN A O 1
ATOM 719 N N . ASN A 1 102 ? 17.625 -6.647 4.944 1.00 92.75 102 ASN A N 1
ATOM 720 C CA . ASN A 1 102 ? 17.512 -7.264 6.271 1.00 92.75 102 ASN A CA 1
ATOM 721 C C . ASN A 1 102 ? 18.786 -8.032 6.640 1.00 92.75 102 ASN A C 1
ATOM 723 O O . ASN A 1 102 ? 19.246 -8.884 5.881 1.00 92.75 102 ASN A O 1
ATOM 727 N N . THR A 1 103 ? 19.331 -7.769 7.830 1.00 92.19 103 THR A N 1
ATOM 728 C CA . THR A 1 103 ? 20.527 -8.441 8.364 1.00 92.19 103 THR A CA 1
ATOM 729 C C . THR A 1 103 ? 20.251 -8.996 9.766 1.00 92.19 103 THR A C 1
ATOM 731 O O . THR A 1 103 ? 19.474 -8.382 10.502 1.00 92.19 103 THR A O 1
ATOM 734 N N . PRO A 1 104 ? 20.881 -10.117 10.169 1.00 94.75 104 PRO A N 1
ATOM 735 C CA . PRO A 1 104 ? 21.815 -10.955 9.398 1.00 94.75 104 PRO A CA 1
ATOM 736 C C . PRO A 1 104 ? 21.146 -11.776 8.273 1.00 94.75 104 PRO A C 1
ATOM 738 O O . PRO A 1 104 ? 19.935 -11.975 8.272 1.00 94.75 104 PRO A O 1
ATOM 741 N N . LEU A 1 105 ? 21.944 -12.238 7.299 1.00 97.38 105 LEU A N 1
ATOM 742 C CA . LEU A 1 105 ? 21.501 -13.117 6.202 1.00 97.38 105 LEU A CA 1
ATOM 743 C C . LEU A 1 105 ? 21.583 -14.591 6.624 1.00 97.38 105 LEU A C 1
ATOM 745 O O . LEU A 1 105 ? 22.445 -15.346 6.167 1.00 97.38 105 LEU A O 1
ATOM 749 N N . GLU A 1 106 ? 20.713 -14.982 7.549 1.00 97.38 106 GLU A N 1
ATOM 750 C CA . GLU A 1 106 ? 20.621 -16.353 8.051 1.00 97.38 106 GLU A CA 1
ATOM 751 C C . GLU A 1 106 ? 19.175 -16.753 8.364 1.00 97.38 106 GLU A C 1
ATOM 753 O O . GLU A 1 106 ? 18.328 -15.915 8.670 1.00 97.38 106 GLU A O 1
ATOM 758 N N . PHE A 1 107 ? 18.896 -18.051 8.283 1.00 98.38 107 PHE A N 1
ATOM 759 C CA . PHE A 1 107 ? 17.686 -18.657 8.830 1.00 98.38 107 PHE A CA 1
ATOM 760 C C . PHE A 1 107 ? 17.974 -19.185 10.236 1.00 98.38 107 PHE A C 1
ATOM 762 O O . PHE A 1 107 ? 18.940 -19.925 10.396 1.00 98.38 107 PHE A O 1
ATOM 769 N N . ASP A 1 108 ? 17.127 -18.869 11.217 1.00 97.94 108 ASP A N 1
ATOM 770 C CA . ASP A 1 108 ? 17.129 -19.510 12.542 1.00 97.94 108 ASP A CA 1
ATOM 771 C C . ASP A 1 108 ? 16.063 -20.611 12.577 1.00 97.94 108 ASP A C 1
ATOM 773 O O . ASP A 1 108 ? 14.864 -20.325 12.491 1.00 97.94 108 ASP A O 1
ATOM 777 N N . VAL A 1 109 ? 16.495 -21.871 12.625 1.00 97.94 109 VAL A N 1
ATOM 778 C CA . VAL A 1 109 ? 15.596 -23.028 12.577 1.00 97.94 109 VAL A CA 1
ATOM 779 C C . VAL A 1 109 ? 14.920 -23.210 13.929 1.00 97.94 109 VAL A C 1
ATOM 781 O O . VAL A 1 109 ? 15.577 -23.407 14.947 1.00 97.94 109 VAL A O 1
ATOM 784 N N . GLN A 1 110 ? 13.589 -23.192 13.923 1.00 97.44 110 GLN A N 1
ATOM 785 C CA . GLN A 1 110 ? 12.757 -23.470 15.089 1.00 97.44 110 GLN A CA 1
ATOM 786 C C . GLN A 1 110 ? 11.609 -24.388 14.678 1.00 97.44 110 GLN A C 1
ATOM 788 O O . GLN A 1 110 ? 10.871 -24.089 13.738 1.00 97.44 110 GLN A O 1
ATOM 793 N N . ASN A 1 111 ? 11.413 -25.493 15.389 1.00 96.38 111 ASN A N 1
ATOM 794 C CA . ASN A 1 111 ? 10.373 -26.480 15.105 1.00 96.38 111 ASN A CA 1
ATOM 795 C C . ASN A 1 111 ? 10.387 -26.944 13.636 1.00 96.38 111 ASN A C 1
ATOM 797 O O . ASN A 1 111 ? 9.343 -26.992 12.982 1.00 96.38 111 ASN A O 1
ATOM 801 N N . ASN A 1 112 ? 11.572 -27.276 13.114 1.00 96.12 112 ASN A N 1
ATOM 802 C CA . ASN A 1 112 ? 11.790 -27.707 11.727 1.00 96.12 112 ASN A CA 1
ATOM 803 C C . ASN A 1 112 ? 11.456 -26.662 10.637 1.00 96.12 112 ASN A C 1
ATOM 805 O O . ASN A 1 112 ? 11.250 -27.017 9.472 1.00 96.12 112 ASN A O 1
ATOM 809 N N . THR A 1 113 ? 11.372 -25.372 10.974 1.00 98.06 113 THR A N 1
ATOM 810 C CA . THR A 1 113 ? 11.085 -24.318 9.993 1.00 98.06 113 THR A CA 1
ATOM 811 C C . THR A 1 113 ? 11.810 -23.012 10.310 1.00 98.06 113 THR A C 1
ATOM 813 O O . THR A 1 113 ? 12.130 -22.726 11.459 1.00 98.06 113 THR A O 1
ATOM 816 N N . ALA A 1 114 ? 12.041 -22.193 9.288 1.00 98.19 114 ALA A N 1
ATOM 817 C CA . ALA A 1 114 ? 12.515 -20.819 9.416 1.00 98.19 114 ALA A CA 1
ATOM 818 C C . ALA A 1 114 ? 11.985 -19.969 8.255 1.00 98.19 114 ALA A C 1
ATOM 820 O O . ALA A 1 114 ? 11.708 -20.492 7.174 1.00 98.19 114 ALA A O 1
ATOM 821 N N . THR A 1 115 ? 11.860 -18.656 8.451 1.00 97.81 115 THR A N 1
ATOM 822 C CA . THR A 1 115 ? 11.394 -17.737 7.403 1.00 97.81 115 THR A CA 1
ATOM 823 C C . THR A 1 115 ? 12.288 -16.518 7.277 1.00 97.81 115 THR A C 1
ATOM 825 O O . THR A 1 115 ? 12.711 -15.964 8.288 1.00 97.81 115 THR A O 1
ATOM 828 N N . TYR A 1 116 ? 12.486 -16.056 6.046 1.00 97.75 116 TYR A N 1
ATOM 829 C CA . TYR A 1 116 ? 13.126 -14.782 5.742 1.00 97.75 116 TYR A CA 1
ATOM 830 C C . TYR A 1 116 ? 12.163 -13.941 4.908 1.00 97.75 116 TYR A C 1
ATOM 832 O O . TYR A 1 116 ? 11.731 -14.363 3.834 1.00 97.75 116 TYR A O 1
ATOM 840 N N . LEU A 1 117 ? 11.787 -12.782 5.442 1.00 96.12 117 LEU A N 1
ATOM 841 C CA . LEU A 1 117 ? 10.869 -11.840 4.811 1.00 96.12 117 LEU A CA 1
ATOM 842 C C . LEU A 1 117 ? 11.668 -10.660 4.272 1.00 96.12 117 LEU A C 1
ATOM 844 O O . LEU A 1 117 ? 12.535 -10.143 4.974 1.00 96.12 117 LEU A O 1
ATOM 848 N N . VAL A 1 118 ? 11.325 -10.208 3.070 1.00 95.44 118 VAL A N 1
ATOM 849 C CA . VAL A 1 118 ? 11.683 -8.882 2.560 1.00 95.44 118 VAL A CA 1
ATOM 850 C C . VAL A 1 118 ? 10.417 -8.148 2.130 1.00 95.44 118 VAL A C 1
ATOM 852 O O . VAL A 1 118 ? 9.462 -8.761 1.643 1.00 95.44 118 VAL A O 1
ATOM 855 N N . THR A 1 119 ? 10.402 -6.835 2.321 1.00 94.31 119 THR A N 1
ATOM 856 C CA . THR A 1 119 ? 9.368 -5.956 1.765 1.00 94.31 119 THR A CA 1
ATOM 857 C C . THR A 1 119 ? 9.867 -5.449 0.425 1.00 94.31 119 THR A C 1
ATOM 859 O O . THR A 1 119 ? 10.940 -4.851 0.390 1.00 94.31 119 THR A O 1
ATOM 862 N N . VAL A 1 120 ? 9.129 -5.726 -0.650 1.00 94.62 120 VAL A N 1
ATOM 863 C CA . VAL A 1 120 ? 9.426 -5.212 -1.991 1.00 94.62 120 VAL A CA 1
ATOM 864 C C . VAL A 1 120 ? 8.902 -3.783 -2.069 1.00 94.62 120 VAL A C 1
ATOM 866 O O . VAL A 1 120 ? 7.760 -3.521 -1.683 1.00 94.62 120 VAL A O 1
ATOM 869 N N . PHE A 1 121 ? 9.747 -2.859 -2.499 1.00 87.62 121 PHE A N 1
ATOM 870 C CA . PHE A 1 121 ? 9.404 -1.451 -2.620 1.00 87.62 121 PHE A CA 1
ATOM 871 C C . PHE A 1 121 ? 8.667 -1.216 -3.935 1.00 87.62 121 PHE A C 1
ATOM 873 O O . PHE A 1 121 ? 8.923 -1.902 -4.912 1.00 87.62 121 PHE A O 1
ATOM 880 N N . ALA A 1 122 ? 7.677 -0.327 -3.910 1.00 84.69 122 ALA A N 1
ATOM 881 C CA . ALA A 1 122 ? 7.042 0.175 -5.119 1.00 84.69 122 ALA A CA 1
ATOM 882 C C . ALA A 1 122 ? 7.574 1.565 -5.396 1.00 84.69 122 ALA A C 1
ATOM 884 O O . ALA A 1 122 ? 7.696 2.373 -4.465 1.00 84.69 122 ALA A O 1
ATOM 885 N N . ASP A 1 123 ? 7.865 1.823 -6.661 1.00 76.00 123 ASP A N 1
ATOM 886 C CA . ASP A 1 123 ? 8.207 3.141 -7.146 1.00 76.00 123 ASP A CA 1
ATOM 887 C C . ASP A 1 123 ? 7.673 3.369 -8.569 1.00 76.00 123 ASP A C 1
ATOM 889 O O . ASP A 1 123 ? 6.821 2.635 -9.069 1.00 76.00 123 ASP A O 1
ATOM 893 N N . ASN A 1 124 ? 8.095 4.483 -9.163 1.00 67.44 124 ASN A N 1
ATOM 894 C CA . ASN A 1 124 ? 7.591 4.965 -10.443 1.00 67.44 124 ASN A CA 1
ATOM 895 C C . ASN A 1 124 ? 8.652 4.874 -11.553 1.00 67.44 124 ASN A C 1
ATOM 897 O O . ASN A 1 124 ? 8.543 5.582 -12.559 1.00 67.44 124 ASN A O 1
ATOM 901 N N . LEU A 1 125 ? 9.711 4.090 -11.357 1.00 72.31 125 LEU A N 1
ATOM 902 C CA . LEU A 1 125 ? 10.719 3.829 -12.371 1.00 72.31 125 LEU A CA 1
ATOM 903 C C . LEU A 1 125 ? 10.328 2.571 -13.141 1.00 72.31 125 LEU A C 1
ATOM 905 O O . LEU A 1 125 ? 10.217 1.493 -12.579 1.00 72.31 125 LEU A O 1
ATOM 909 N N . THR A 1 126 ? 10.153 2.708 -14.457 1.00 75.75 126 THR A N 1
ATOM 910 C CA . THR A 1 126 ? 9.953 1.531 -15.304 1.00 75.75 126 THR A CA 1
ATOM 911 C C . THR A 1 126 ? 11.287 0.858 -15.571 1.00 75.75 126 THR A C 1
ATOM 913 O O . THR A 1 126 ? 12.047 1.237 -16.470 1.00 75.75 126 THR A O 1
ATOM 916 N N . GLU A 1 127 ? 11.578 -0.131 -14.745 1.00 77.62 127 GLU A N 1
ATOM 917 C CA . GLU A 1 127 ? 12.802 -0.932 -14.759 1.00 77.62 127 GLU A CA 1
ATOM 918 C C . GLU A 1 127 ? 12.551 -2.301 -15.407 1.00 77.62 127 GLU A C 1
ATOM 920 O O . GLU A 1 127 ? 13.478 -2.974 -15.874 1.00 77.62 127 GLU A O 1
ATOM 925 N N . GLY A 1 128 ? 11.273 -2.661 -15.554 1.00 81.88 128 GLY A N 1
ATOM 926 C CA . GLY A 1 128 ? 10.824 -3.952 -16.027 1.00 81.88 128 GLY A CA 1
ATOM 927 C C . GLY A 1 128 ? 10.898 -5.016 -14.935 1.00 81.88 128 GLY A C 1
ATOM 928 O O . GLY A 1 128 ? 11.186 -4.771 -13.774 1.00 81.88 128 GLY A O 1
ATOM 929 N N . GLN A 1 129 ? 10.601 -6.255 -15.314 1.00 88.31 129 GLN A N 1
ATOM 930 C CA . GLN A 1 129 ? 10.555 -7.359 -14.363 1.00 88.31 129 GLN A CA 1
ATOM 931 C C . GLN A 1 129 ? 11.957 -7.730 -13.845 1.00 88.31 129 GLN A C 1
ATOM 933 O O . GLN A 1 129 ? 12.835 -8.091 -14.634 1.00 88.31 129 GLN A O 1
ATOM 938 N N . GLU A 1 130 ? 12.108 -7.783 -12.523 1.00 94.56 130 GLU A N 1
ATOM 939 C CA . GLU A 1 130 ? 13.358 -8.123 -11.845 1.00 94.56 130 GLU A CA 1
ATOM 940 C C . GLU A 1 130 ? 13.302 -9.475 -11.115 1.00 94.56 130 GLU A C 1
ATOM 942 O O . GLU A 1 130 ? 12.230 -10.034 -10.853 1.00 94.56 130 GLU A O 1
ATOM 947 N N . ASP A 1 131 ? 14.462 -10.042 -10.773 1.00 95.06 131 ASP A N 1
ATOM 948 C CA . ASP A 1 131 ? 14.562 -11.280 -9.998 1.00 95.06 131 ASP A CA 1
ATOM 949 C C . ASP A 1 131 ? 15.368 -11.124 -8.706 1.00 95.06 131 ASP A C 1
ATOM 951 O O . ASP A 1 131 ? 16.321 -10.355 -8.623 1.00 95.06 131 ASP A O 1
ATOM 955 N N . VAL A 1 132 ? 14.984 -11.903 -7.696 1.00 97.69 132 VAL A N 1
ATOM 956 C CA . VAL A 1 132 ? 15.704 -12.052 -6.431 1.00 97.69 132 VAL A CA 1
ATOM 957 C C . VAL A 1 132 ? 15.680 -13.516 -5.999 1.00 97.69 132 VAL A C 1
ATOM 959 O O . VAL A 1 132 ? 14.671 -14.221 -6.105 1.00 97.69 132 VAL A O 1
ATOM 962 N N . GLY A 1 133 ? 16.801 -14.006 -5.485 1.00 97.06 133 GLY A N 1
ATOM 963 C CA . GLY A 1 133 ? 16.957 -15.380 -5.037 1.00 97.06 133 GLY A CA 1
ATOM 964 C C . GLY A 1 133 ? 17.847 -15.523 -3.818 1.00 97.06 133 GLY A C 1
ATOM 965 O O . GLY A 1 133 ? 18.731 -14.709 -3.561 1.00 97.06 133 GLY A O 1
ATOM 966 N N . ILE A 1 134 ? 17.603 -16.600 -3.076 1.00 98.31 134 ILE A N 1
ATOM 967 C CA . ILE A 1 134 ? 18.394 -17.026 -1.924 1.00 98.31 134 ILE A CA 1
ATOM 968 C C . ILE A 1 134 ? 19.127 -18.310 -2.287 1.00 98.31 134 ILE A C 1
ATOM 970 O O . ILE A 1 134 ? 18.512 -19.240 -2.806 1.00 98.31 134 ILE A O 1
ATOM 974 N N . THR A 1 135 ? 20.416 -18.379 -1.957 1.00 98.38 135 THR A N 1
ATOM 975 C CA . THR A 1 135 ? 21.210 -19.616 -1.969 1.00 98.38 135 THR A CA 1
ATOM 976 C C . THR A 1 135 ? 21.749 -19.887 -0.573 1.00 98.38 135 THR A C 1
ATOM 978 O O . THR A 1 135 ? 22.469 -19.053 -0.022 1.00 98.38 135 THR A O 1
ATOM 981 N N . LEU A 1 136 ? 21.404 -21.040 0.006 1.00 98.38 136 LEU A N 1
ATOM 982 C CA . LEU A 1 136 ? 21.920 -21.449 1.313 1.00 98.38 136 LEU A CA 1
ATOM 983 C C . LEU A 1 136 ? 23.445 -21.623 1.256 1.00 98.38 136 LEU A C 1
ATOM 985 O O . LEU A 1 136 ? 23.996 -22.126 0.276 1.00 98.38 136 LEU A O 1
ATOM 989 N N . GLY A 1 137 ? 24.131 -21.245 2.329 1.00 97.75 137 GLY A N 1
ATOM 990 C CA . GLY A 1 137 ? 25.547 -21.535 2.520 1.00 97.75 137 GLY A CA 1
ATOM 991 C C . GLY A 1 137 ? 25.779 -23.042 2.554 1.00 97.75 137 GLY A C 1
ATOM 992 O O . GLY A 1 137 ? 24.902 -23.794 2.968 1.00 97.75 137 GLY A O 1
ATOM 993 N N . ALA A 1 138 ? 26.957 -23.499 2.120 1.00 95.56 138 ALA A N 1
ATOM 994 C CA . ALA A 1 138 ? 27.240 -24.929 1.956 1.00 95.56 138 ALA A CA 1
ATOM 995 C C . ALA A 1 138 ? 27.045 -25.755 3.243 1.00 95.56 138 ALA A C 1
ATOM 997 O O . ALA A 1 138 ? 26.730 -26.944 3.156 1.00 95.56 138 ALA A O 1
ATOM 998 N N . THR A 1 139 ? 27.211 -25.128 4.411 1.00 95.12 139 THR A N 1
ATOM 999 C CA . THR A 1 139 ? 27.029 -25.742 5.728 1.00 95.12 139 THR A CA 1
ATOM 1000 C C . THR A 1 139 ? 26.194 -24.865 6.661 1.00 95.12 139 THR A C 1
ATOM 1002 O O . THR A 1 139 ? 26.240 -23.638 6.555 1.00 95.12 139 THR A O 1
ATOM 1005 N N . ASP A 1 140 ? 25.476 -25.493 7.592 1.00 96.88 140 ASP A N 1
ATOM 1006 C CA . ASP A 1 140 ? 24.827 -24.827 8.730 1.00 96.88 140 ASP A CA 1
ATOM 1007 C C . ASP A 1 140 ? 25.841 -24.477 9.848 1.00 96.88 140 ASP A C 1
ATOM 1009 O O . ASP A 1 140 ? 27.045 -24.741 9.728 1.00 96.88 140 ASP A O 1
ATOM 1013 N N . SER A 1 141 ? 25.370 -23.891 10.953 1.00 96.62 141 SER A N 1
ATOM 1014 C CA . SER A 1 141 ? 26.200 -23.573 12.126 1.00 96.62 141 SER A CA 1
ATOM 1015 C C . SER A 1 141 ? 26.724 -24.800 12.888 1.00 96.62 141 SER A C 1
ATOM 1017 O O . SER A 1 141 ? 27.688 -24.679 13.646 1.00 96.62 141 SER A O 1
ATOM 1019 N N . GLY A 1 142 ? 26.132 -25.977 12.669 1.00 91.56 142 GLY A N 1
ATOM 1020 C CA . GLY A 1 142 ? 26.602 -27.271 13.172 1.00 91.56 142 GLY A CA 1
ATOM 1021 C C . GLY A 1 142 ? 27.644 -27.946 12.270 1.00 91.56 142 GLY A C 1
ATOM 1022 O O . GLY A 1 142 ? 28.209 -28.968 12.656 1.00 91.56 142 GLY A O 1
ATOM 1023 N N . GLY A 1 143 ? 27.930 -27.381 11.092 1.00 89.88 143 GLY A N 1
ATOM 1024 C CA . GLY A 1 143 ? 28.837 -27.945 10.091 1.00 89.88 143 GLY A CA 1
ATOM 1025 C C . GLY A 1 143 ? 28.195 -28.980 9.159 1.00 89.88 143 GLY A C 1
ATOM 1026 O O . GLY A 1 143 ? 28.907 -29.586 8.356 1.00 89.88 143 GLY A O 1
ATOM 1027 N N . ASN A 1 144 ? 26.879 -29.184 9.221 1.00 90.31 144 ASN A N 1
ATOM 1028 C CA . ASN A 1 144 ? 26.166 -30.127 8.362 1.00 90.31 144 ASN A CA 1
ATOM 1029 C C . ASN A 1 144 ? 25.936 -29.528 6.976 1.00 90.31 144 ASN A C 1
ATOM 1031 O O . ASN A 1 144 ? 25.631 -28.344 6.841 1.00 90.31 144 ASN A O 1
ATOM 1035 N N . ALA A 1 145 ? 26.036 -30.355 5.936 1.00 92.75 145 ALA A N 1
ATOM 1036 C CA . ALA A 1 145 ? 25.822 -29.908 4.567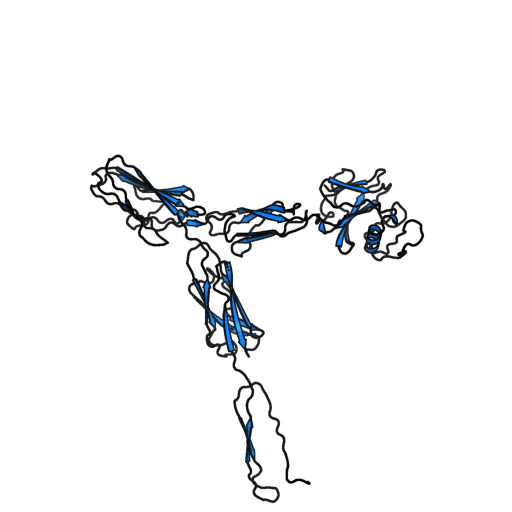 1.00 92.75 145 ALA A CA 1
ATOM 1037 C C . ALA A 1 145 ? 24.346 -29.553 4.317 1.00 92.75 145 ALA A C 1
ATOM 1039 O O . ALA A 1 145 ? 23.458 -30.379 4.518 1.00 92.75 145 ALA A O 1
ATOM 1040 N N . THR A 1 146 ? 24.091 -28.351 3.800 1.00 95.25 146 THR A N 1
ATOM 1041 C CA . THR A 1 146 ? 22.739 -27.906 3.403 1.00 95.25 146 THR A CA 1
ATOM 1042 C C . THR A 1 146 ? 22.399 -28.288 1.961 1.00 95.25 146 THR A C 1
ATOM 1044 O O . THR A 1 146 ? 21.252 -28.187 1.532 1.00 95.25 146 THR A O 1
ATOM 1047 N N . GLY A 1 147 ? 23.419 -28.668 1.182 1.00 91.75 147 GLY A N 1
ATOM 1048 C CA . GLY A 1 147 ? 23.324 -28.897 -0.259 1.00 91.75 147 GLY A CA 1
ATOM 1049 C C . GLY A 1 147 ? 23.401 -27.631 -1.117 1.00 91.75 147 GLY A C 1
ATOM 1050 O O . GLY A 1 147 ? 23.329 -27.748 -2.337 1.00 91.75 147 GLY A O 1
ATOM 1051 N N . GLY A 1 148 ? 23.559 -26.440 -0.521 1.00 94.62 148 GLY A N 1
ATOM 1052 C CA . GLY A 1 148 ? 23.623 -25.181 -1.275 1.00 94.62 148 GLY A CA 1
ATOM 1053 C C . GLY A 1 148 ? 22.330 -24.881 -2.036 1.00 94.62 148 GLY A C 1
ATOM 1054 O O . GLY A 1 148 ? 22.369 -24.408 -3.169 1.00 94.62 148 GLY A O 1
ATOM 1055 N N . ILE A 1 149 ? 21.184 -25.240 -1.448 1.00 97.31 149 ILE A N 1
ATOM 1056 C CA . ILE A 1 149 ? 19.873 -25.132 -2.094 1.00 97.31 149 ILE A CA 1
ATOM 1057 C C . ILE A 1 149 ? 19.586 -23.672 -2.440 1.00 97.31 149 ILE A C 1
ATOM 1059 O O . ILE A 1 149 ? 19.729 -22.784 -1.599 1.00 97.31 149 ILE A O 1
ATOM 1063 N N . SER A 1 150 ? 19.138 -23.441 -3.671 1.00 97.44 150 SER A N 1
ATOM 1064 C CA . SER A 1 150 ? 18.774 -22.121 -4.174 1.00 97.44 150 SER A CA 1
ATOM 1065 C C . SER A 1 150 ? 17.290 -22.030 -4.519 1.00 97.44 150 SER A C 1
ATOM 1067 O O . SER A 1 150 ? 16.717 -22.976 -5.062 1.00 97.44 150 SER A O 1
ATOM 1069 N N . SER A 1 151 ? 16.680 -20.875 -4.269 1.00 97.88 151 SER A N 1
ATOM 1070 C CA . SER A 1 151 ? 15.307 -20.558 -4.663 1.00 97.88 151 SER A CA 1
ATOM 1071 C C . SER A 1 151 ? 15.225 -19.100 -5.104 1.00 97.88 151 SER A C 1
ATOM 1073 O O . SER A 1 151 ? 15.497 -18.201 -4.307 1.00 97.88 151 SER A O 1
ATOM 1075 N N . ALA A 1 152 ? 14.848 -18.879 -6.362 1.00 97.12 152 ALA A N 1
ATOM 1076 C CA . ALA A 1 152 ? 14.669 -17.557 -6.953 1.00 97.12 152 ALA A CA 1
ATOM 1077 C C . ALA A 1 152 ? 13.204 -17.308 -7.314 1.00 97.12 152 ALA A C 1
ATOM 1079 O O . ALA A 1 152 ? 12.418 -18.244 -7.492 1.00 97.12 152 ALA A O 1
ATOM 1080 N N . THR A 1 153 ? 12.848 -16.037 -7.399 1.00 97.69 153 THR A N 1
ATOM 1081 C CA . THR A 1 153 ? 11.523 -15.565 -7.778 1.00 97.69 153 THR A CA 1
ATOM 1082 C C . THR A 1 153 ? 11.617 -14.169 -8.368 1.00 97.69 153 THR A C 1
ATOM 1084 O O . THR A 1 153 ? 12.662 -13.530 -8.348 1.00 97.69 153 THR A O 1
ATOM 1087 N N . THR A 1 154 ? 10.499 -13.717 -8.902 1.00 97.06 154 THR A N 1
ATOM 1088 C CA . THR A 1 154 ? 10.359 -12.465 -9.616 1.00 97.06 154 THR A CA 1
ATOM 1089 C C . THR A 1 154 ? 9.659 -11.398 -8.778 1.00 97.06 154 THR A C 1
ATOM 1091 O O . THR A 1 154 ? 8.694 -11.708 -8.064 1.00 97.06 154 THR A O 1
ATOM 1094 N N . ILE A 1 155 ? 10.119 -10.161 -8.958 1.00 95.50 155 ILE A N 1
ATOM 1095 C CA . ILE A 1 155 ? 9.431 -8.912 -8.637 1.00 95.50 155 ILE A CA 1
ATOM 1096 C C . ILE A 1 155 ? 8.853 -8.352 -9.947 1.00 95.50 155 ILE A C 1
ATOM 1098 O O . ILE A 1 155 ? 9.568 -8.181 -10.932 1.00 95.50 155 ILE A O 1
ATOM 1102 N N . ASN A 1 156 ? 7.536 -8.162 -9.986 1.00 90.50 156 ASN A N 1
ATOM 1103 C CA . ASN A 1 156 ? 6.855 -7.555 -11.121 1.00 90.50 156 ASN A CA 1
ATOM 1104 C C . ASN A 1 156 ? 6.786 -6.045 -10.895 1.00 90.50 156 ASN A C 1
ATOM 1106 O O . ASN A 1 156 ? 6.108 -5.619 -9.954 1.00 90.50 156 ASN A O 1
ATOM 1110 N N . ASP A 1 157 ? 7.420 -5.304 -11.797 1.00 86.06 157 ASP A N 1
ATOM 1111 C CA . ASP A 1 157 ? 7.276 -3.859 -11.939 1.00 86.06 157 ASP A CA 1
ATOM 1112 C C . ASP A 1 157 ? 5.801 -3.504 -12.170 1.00 86.06 157 ASP A C 1
ATOM 1114 O O . ASP A 1 157 ? 5.110 -4.100 -13.012 1.00 86.06 157 ASP A O 1
ATOM 1118 N N . THR A 1 158 ? 5.298 -2.604 -11.336 1.00 80.38 158 THR A N 1
ATOM 1119 C CA . THR A 1 158 ? 3.922 -2.102 -11.385 1.00 80.38 158 THR A CA 1
ATOM 1120 C C . THR A 1 158 ? 3.820 -0.654 -11.830 1.00 80.38 158 THR A C 1
ATOM 1122 O O . THR A 1 158 ? 2.698 -0.147 -11.965 1.00 80.38 158 THR A O 1
ATOM 1125 N N . SER A 1 159 ? 4.954 -0.012 -12.096 1.00 75.56 159 SER A N 1
ATOM 1126 C CA . SER A 1 159 ? 5.005 1.320 -12.670 1.00 75.56 159 SER A CA 1
ATOM 1127 C C . SER A 1 159 ? 4.362 1.331 -14.061 1.00 75.56 159 SER A C 1
ATOM 1129 O O . SER A 1 159 ? 4.204 0.315 -14.748 1.00 75.56 159 SER A O 1
ATOM 1131 N N . LEU A 1 160 ? 3.908 2.512 -14.467 1.00 68.88 160 LEU A N 1
ATOM 1132 C CA . LEU A 1 160 ? 3.336 2.725 -15.787 1.00 68.88 160 LEU A CA 1
ATOM 1133 C C . LEU A 1 160 ? 4.385 3.374 -16.690 1.00 68.88 160 LEU A C 1
ATOM 1135 O O . LEU A 1 160 ? 5.090 4.282 -16.262 1.00 68.88 160 LEU A O 1
ATOM 1139 N N . ASP A 1 161 ? 4.424 2.977 -17.960 1.00 65.50 161 ASP A N 1
ATOM 1140 C CA . ASP A 1 161 ? 5.247 3.675 -18.941 1.00 65.50 161 ASP A CA 1
ATOM 1141 C C . ASP A 1 161 ? 4.675 5.078 -19.219 1.00 65.50 161 ASP A C 1
ATOM 1143 O O . ASP A 1 161 ? 3.476 5.226 -19.512 1.00 65.50 161 ASP A O 1
ATOM 1147 N N . PRO A 1 162 ? 5.509 6.129 -19.185 1.00 64.75 162 PRO A N 1
ATOM 1148 C CA . PRO A 1 162 ? 5.071 7.466 -19.529 1.00 64.75 162 PRO A CA 1
ATOM 1149 C C . PRO A 1 162 ? 4.700 7.560 -21.011 1.00 64.75 162 PRO A C 1
ATOM 1151 O O . PRO A 1 162 ? 5.478 7.206 -21.898 1.00 64.75 162 PRO A O 1
ATOM 1154 N N . THR A 1 163 ? 3.520 8.110 -21.295 1.00 64.38 163 THR A N 1
ATOM 1155 C CA . THR A 1 163 ? 3.025 8.306 -22.664 1.00 64.38 163 THR A CA 1
ATOM 1156 C C . THR A 1 163 ? 2.774 9.782 -22.960 1.00 64.38 163 THR A C 1
ATOM 1158 O O . THR A 1 163 ? 2.421 10.586 -22.092 1.00 64.38 163 THR A O 1
ATOM 1161 N N . TYR A 1 164 ? 3.027 10.168 -24.209 1.00 62.22 164 TYR A N 1
ATOM 1162 C CA . TYR A 1 164 ? 2.811 11.524 -24.689 1.00 62.22 164 TYR A CA 1
ATOM 1163 C C . TYR A 1 164 ? 2.446 11.518 -26.167 1.00 62.22 164 TYR A C 1
ATOM 1165 O O . TYR A 1 164 ? 2.884 10.671 -26.952 1.00 62.22 164 TYR A O 1
ATOM 1173 N N . THR A 1 165 ? 1.689 12.528 -26.570 1.00 64.62 165 THR A N 1
ATOM 1174 C CA . THR A 1 165 ? 1.362 12.787 -27.968 1.00 64.62 165 THR A CA 1
ATOM 1175 C C . THR A 1 165 ? 2.229 13.904 -28.533 1.00 64.62 165 THR A C 1
ATOM 1177 O O . THR A 1 165 ? 2.722 14.786 -27.822 1.00 64.62 165 THR A O 1
ATOM 1180 N N . ILE A 1 166 ? 2.443 13.851 -29.850 1.00 65.31 166 ILE A N 1
ATOM 1181 C CA . ILE A 1 166 ? 3.190 14.871 -30.582 1.00 65.31 166 ILE A CA 1
ATOM 1182 C C . ILE A 1 166 ? 2.253 15.621 -31.511 1.00 65.31 166 ILE A C 1
ATOM 1184 O O . ILE A 1 166 ? 1.678 15.041 -32.433 1.00 65.31 166 ILE A O 1
ATOM 1188 N N . GLU A 1 167 ? 2.194 16.935 -31.333 1.00 67.44 167 GLU A N 1
ATOM 1189 C CA . GLU A 1 167 ? 1.535 17.842 -32.265 1.00 67.44 167 GLU A CA 1
ATOM 1190 C C . GLU A 1 167 ? 2.585 18.692 -32.985 1.00 67.44 167 GLU A C 1
ATOM 1192 O O . GLU A 1 167 ? 3.448 19.313 -32.363 1.00 67.44 167 GLU A O 1
ATOM 1197 N N . THR A 1 168 ? 2.526 18.749 -34.316 1.00 67.50 168 THR A N 1
ATOM 1198 C CA . THR A 1 168 ? 3.443 19.579 -35.112 1.00 67.50 168 THR A CA 1
ATOM 1199 C C . THR A 1 168 ? 2.721 20.691 -35.835 1.00 67.50 168 THR A C 1
ATOM 1201 O O . THR A 1 168 ? 1.712 20.460 -36.501 1.00 67.50 168 THR A O 1
ATOM 1204 N N . LEU A 1 169 ? 3.314 21.879 -35.790 1.00 66.88 169 LEU A N 1
ATOM 1205 C CA . LEU A 1 169 ? 2.908 23.037 -36.567 1.00 66.88 169 LEU A CA 1
ATOM 1206 C C . LEU A 1 169 ? 4.071 23.490 -37.456 1.00 66.88 169 LEU A C 1
ATOM 1208 O O . LEU A 1 169 ? 5.160 23.815 -36.978 1.00 66.88 169 LEU A O 1
ATOM 1212 N N . PHE A 1 170 ? 3.809 23.556 -38.759 1.00 69.31 170 PHE A N 1
ATOM 1213 C CA . PHE A 1 170 ? 4.743 24.064 -39.759 1.00 69.31 170 PHE A CA 1
ATOM 1214 C C . PHE A 1 170 ? 4.261 25.431 -40.232 1.00 69.31 170 PHE A C 1
ATOM 1216 O O . PHE A 1 170 ? 3.131 25.554 -40.704 1.00 69.31 170 PHE A O 1
ATOM 1223 N N . ASN A 1 171 ? 5.102 26.461 -40.116 1.00 64.81 171 ASN A N 1
ATOM 1224 C CA . ASN A 1 171 ? 4.755 27.801 -40.588 1.00 64.81 171 ASN A CA 1
ATOM 1225 C C . ASN A 1 171 ? 5.746 28.266 -41.664 1.00 64.81 171 ASN A C 1
ATOM 1227 O O . ASN A 1 171 ? 6.934 28.465 -41.384 1.00 64.81 171 ASN A O 1
ATOM 1231 N N . HIS A 1 172 ? 5.258 28.416 -42.901 1.00 65.19 172 HIS A N 1
ATOM 1232 C CA . HIS A 1 172 ? 6.038 28.933 -44.025 1.00 65.19 172 HIS A CA 1
ATOM 1233 C C . HIS A 1 172 ? 5.157 29.601 -45.099 1.00 65.19 172 HIS A C 1
ATOM 1235 O O . HIS A 1 172 ? 3.961 29.339 -45.201 1.00 65.19 172 HIS A O 1
ATOM 1241 N N . ASN A 1 173 ? 5.772 30.455 -45.925 1.00 57.31 173 ASN A N 1
ATOM 1242 C CA . ASN A 1 173 ? 5.062 31.379 -46.819 1.00 57.31 173 ASN A CA 1
ATOM 1243 C C . ASN A 1 173 ? 5.046 30.938 -48.303 1.00 57.31 173 ASN A C 1
ATOM 1245 O O . ASN A 1 173 ? 4.659 31.736 -49.156 1.00 57.31 173 ASN A O 1
ATOM 1249 N N . ALA A 1 174 ? 5.531 29.740 -48.652 1.00 54.06 174 ALA A N 1
ATOM 1250 C CA . ALA A 1 174 ? 5.702 29.303 -50.048 1.00 54.06 174 ALA A CA 1
ATOM 1251 C C . ALA A 1 174 ? 4.747 28.144 -50.439 1.00 54.06 174 ALA A C 1
ATOM 1253 O O . ALA A 1 174 ? 4.156 27.525 -49.571 1.00 54.06 174 ALA A O 1
ATOM 1254 N N . PRO A 1 175 ? 4.523 27.850 -51.735 1.00 46.25 175 PRO A N 1
ATOM 1255 C CA . PRO A 1 175 ? 3.411 26.981 -52.153 1.00 46.25 175 PRO A CA 1
ATOM 1256 C C . PRO A 1 175 ? 3.732 25.480 -52.245 1.00 46.25 175 PRO A C 1
ATOM 1258 O O . PRO A 1 175 ? 2.869 24.712 -52.662 1.00 46.25 175 PRO A O 1
ATOM 1261 N N . THR A 1 176 ? 4.959 25.043 -51.944 1.00 55.25 176 THR A N 1
ATOM 1262 C CA . THR A 1 176 ? 5.379 23.648 -52.161 1.00 55.25 176 THR A CA 1
ATOM 1263 C C . THR A 1 176 ? 6.345 23.165 -51.080 1.00 55.25 176 THR A C 1
ATOM 1265 O O . THR A 1 176 ? 7.543 23.420 -51.189 1.00 55.25 176 THR A O 1
ATOM 1268 N N . THR A 1 177 ? 5.868 22.418 -50.086 1.00 52.78 177 THR A N 1
ATOM 1269 C CA . THR A 1 177 ? 6.723 21.559 -49.249 1.00 52.78 177 THR A CA 1
ATOM 1270 C C . THR A 1 177 ? 5.959 20.311 -48.808 1.00 52.78 177 THR A C 1
ATOM 1272 O O . THR A 1 177 ? 4.854 20.396 -48.279 1.00 52.78 177 THR A O 1
ATOM 1275 N N . ASN A 1 178 ? 6.568 19.140 -49.019 1.00 53.72 178 ASN A N 1
ATOM 1276 C CA . ASN A 1 178 ? 6.181 17.917 -48.322 1.00 53.72 178 ASN A CA 1
ATOM 1277 C C . ASN A 1 178 ? 6.853 17.954 -46.944 1.00 53.72 178 ASN A C 1
ATOM 1279 O O . ASN A 1 178 ? 8.082 18.014 -46.868 1.00 53.72 178 ASN A O 1
ATOM 1283 N N . HIS A 1 179 ? 6.050 17.941 -45.883 1.00 56.16 179 HIS A N 1
ATOM 1284 C CA . HIS A 1 179 ? 6.509 17.748 -44.511 1.00 56.16 179 HIS A CA 1
ATOM 1285 C C . HIS A 1 179 ? 6.133 16.331 -44.099 1.00 56.16 179 HIS A C 1
ATOM 1287 O O . HIS A 1 179 ? 4.951 15.994 -44.066 1.00 56.16 179 HIS A O 1
ATOM 1293 N N . GLU A 1 180 ? 7.128 15.504 -43.806 1.00 54.47 180 GLU A N 1
ATOM 1294 C CA . GLU A 1 180 ? 6.906 14.161 -43.279 1.00 54.47 180 GLU A CA 1
ATOM 1295 C C . GLU A 1 180 ? 7.521 14.080 -41.883 1.00 54.47 180 GLU A C 1
ATOM 1297 O O . GLU A 1 180 ? 8.682 14.445 -41.671 1.00 54.47 180 GLU A O 1
ATOM 1302 N N . MET A 1 181 ? 6.703 13.641 -40.927 1.00 56.41 181 MET A N 1
ATOM 1303 C CA . MET A 1 181 ? 7.159 13.160 -39.632 1.00 56.41 181 MET A CA 1
ATOM 1304 C C . MET A 1 181 ? 7.270 11.645 -39.745 1.00 56.41 181 MET A C 1
ATOM 1306 O O . MET A 1 181 ? 6.290 10.981 -40.083 1.00 56.41 181 MET A O 1
ATOM 1310 N N . GLN A 1 182 ? 8.445 11.100 -39.450 1.00 56.53 182 GLN A N 1
ATOM 1311 C CA . GLN A 1 182 ? 8.645 9.657 -39.426 1.00 56.53 182 GLN A CA 1
ATOM 1312 C C . GLN A 1 182 ? 8.970 9.200 -38.004 1.00 56.53 182 GLN A C 1
ATOM 1314 O O . GLN A 1 182 ? 9.903 9.706 -37.375 1.00 56.53 182 GLN A O 1
ATOM 1319 N N . THR A 1 183 ? 8.194 8.236 -37.512 1.00 49.44 183 THR A N 1
ATOM 1320 C CA . THR A 1 183 ? 8.490 7.459 -36.306 1.00 49.44 183 THR A CA 1
ATOM 1321 C C . THR A 1 183 ? 9.263 6.200 -36.701 1.00 49.44 183 THR A C 1
ATOM 1323 O O . THR A 1 183 ? 8.825 5.488 -37.613 1.00 49.44 183 THR A O 1
ATOM 1326 N N . PRO A 1 184 ? 10.382 5.867 -36.047 1.00 44.41 184 PRO A N 1
ATOM 1327 C CA . PRO A 1 184 ? 10.925 4.515 -36.103 1.00 44.41 184 PRO A CA 1
ATOM 1328 C C . PRO A 1 184 ? 9.871 3.513 -35.595 1.00 44.41 184 PRO A C 1
ATOM 1330 O O . PRO A 1 184 ? 9.168 3.805 -34.632 1.00 44.41 184 PRO A O 1
ATOM 1333 N N . LEU A 1 185 ? 9.729 2.347 -36.239 1.00 37.12 185 LEU A N 1
ATOM 1334 C CA . LEU A 1 185 ? 8.951 1.240 -35.666 1.00 37.12 185 LEU A CA 1
ATOM 1335 C C . LEU A 1 185 ? 9.736 0.651 -34.481 1.00 37.12 185 LEU A C 1
ATOM 1337 O O . LEU A 1 185 ? 10.808 0.090 -34.701 1.00 37.12 185 LEU A O 1
ATOM 1341 N N . GLY A 1 186 ? 9.191 0.734 -33.266 1.00 35.62 186 GLY A N 1
ATOM 1342 C CA . GLY A 1 186 ? 9.721 0.047 -32.084 1.00 35.62 186 GLY A CA 1
ATOM 1343 C C . GLY A 1 186 ? 9.138 0.588 -30.776 1.00 35.62 186 GLY A C 1
ATOM 1344 O O . GLY A 1 186 ? 9.114 1.796 -30.579 1.00 35.62 186 GLY A O 1
ATOM 1345 N N . THR A 1 187 ? 8.639 -0.322 -29.944 1.00 37.41 187 THR A N 1
ATOM 1346 C CA . THR A 1 187 ? 8.086 -0.146 -28.589 1.00 37.41 187 THR A CA 1
ATOM 1347 C C . THR A 1 187 ? 9.118 0.404 -27.594 1.00 37.41 187 THR A C 1
ATOM 1349 O O . THR A 1 187 ? 10.227 -0.120 -27.550 1.00 37.41 187 THR A O 1
ATOM 1352 N N . ASP A 1 188 ? 8.688 1.416 -26.833 1.00 44.81 188 ASP A N 1
ATOM 1353 C CA . ASP A 1 188 ? 9.202 2.020 -25.588 1.00 44.81 188 ASP A CA 1
ATOM 1354 C C . ASP A 1 188 ? 10.666 2.478 -25.431 1.00 44.81 188 ASP A C 1
ATOM 1356 O O . ASP A 1 188 ? 11.619 1.957 -26.001 1.00 44.81 188 ASP A O 1
ATOM 1360 N N . VAL A 1 189 ? 10.784 3.552 -24.638 1.00 37.53 189 VAL A N 1
ATOM 1361 C CA . VAL A 1 189 ? 11.975 4.332 -24.256 1.00 37.53 189 VAL A CA 1
ATOM 1362 C C . VAL A 1 189 ? 12.823 4.820 -25.434 1.00 37.53 189 VAL A C 1
ATOM 1364 O O . VAL A 1 189 ? 13.968 4.434 -25.664 1.00 37.53 189 VAL A O 1
ATOM 1367 N N . GLY A 1 190 ? 12.256 5.796 -26.138 1.00 50.88 190 GLY A N 1
ATOM 1368 C CA . GLY A 1 190 ? 13.028 6.771 -26.890 1.00 50.88 190 GLY A CA 1
ATOM 1369 C C . GLY A 1 190 ? 12.672 6.868 -28.361 1.00 50.88 190 GLY A C 1
ATOM 1370 O O . GLY A 1 190 ? 13.400 6.437 -29.257 1.00 50.88 190 GLY A O 1
ATOM 1371 N N . THR A 1 191 ? 11.525 7.479 -28.626 1.00 52.12 191 THR A N 1
ATOM 1372 C CA . THR A 1 191 ? 11.028 7.677 -29.980 1.00 52.12 191 THR A CA 1
ATOM 1373 C C . THR A 1 191 ? 11.793 8.807 -30.669 1.00 52.12 191 THR A C 1
ATOM 1375 O O . THR A 1 191 ? 11.453 9.978 -30.564 1.00 52.12 191 THR A O 1
ATOM 1378 N N . SER A 1 192 ? 12.827 8.471 -31.444 1.00 53.72 192 SER A N 1
ATOM 1379 C CA . SER A 1 192 ? 13.517 9.455 -32.290 1.00 53.72 192 SER A CA 1
ATOM 1380 C C . SER A 1 192 ? 12.619 9.917 -33.438 1.00 53.72 192 SER A C 1
ATOM 1382 O O . SER A 1 192 ? 12.658 9.361 -34.533 1.00 53.72 192 SER A O 1
ATOM 1384 N N . HIS A 1 193 ? 11.840 10.972 -33.228 1.00 58.03 193 HIS A N 1
ATOM 1385 C CA . HIS A 1 193 ? 11.077 11.603 -34.304 1.00 58.03 193 HIS A CA 1
ATOM 1386 C C . HIS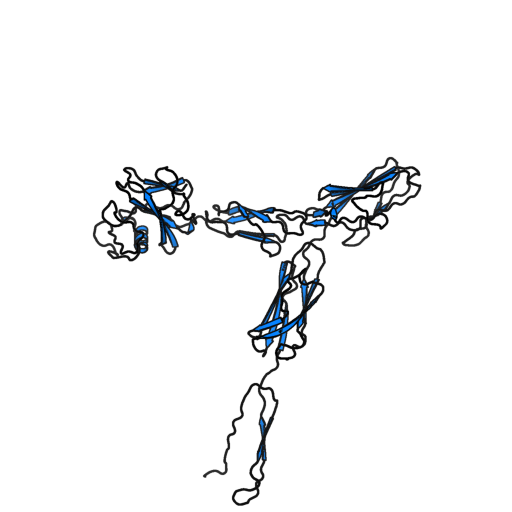 A 1 193 ? 12.014 12.375 -35.217 1.00 58.03 193 HIS A C 1
ATOM 1388 O O . HIS A 1 193 ? 12.756 13.219 -34.738 1.00 58.03 193 HIS A O 1
ATOM 1394 N N . THR A 1 194 ? 11.968 12.106 -36.521 1.00 59.75 194 THR A N 1
ATOM 1395 C CA . THR A 1 194 ? 12.693 12.888 -37.528 1.00 59.75 194 THR A CA 1
ATOM 1396 C C . THR A 1 194 ? 11.713 13.777 -38.278 1.00 59.75 194 THR A C 1
ATOM 1398 O O . THR A 1 194 ? 10.734 13.300 -38.849 1.00 59.75 194 THR A O 1
ATOM 1401 N N . ILE A 1 195 ? 11.997 15.077 -38.292 1.00 63.16 195 ILE A N 1
ATOM 1402 C CA . ILE A 1 195 ? 11.305 16.052 -39.136 1.00 63.16 195 ILE A CA 1
ATOM 1403 C C . ILE A 1 195 ? 12.229 16.368 -40.303 1.00 63.16 195 ILE A C 1
ATOM 1405 O O . ILE A 1 195 ? 13.337 16.830 -40.054 1.00 63.16 195 ILE A O 1
ATOM 1409 N N . THR A 1 196 ? 11.790 16.144 -41.542 1.00 61.31 196 THR A N 1
ATOM 1410 C CA . THR A 1 196 ? 12.566 16.460 -42.756 1.00 61.31 196 THR A CA 1
ATOM 1411 C C . THR A 1 196 ? 11.849 17.447 -43.658 1.00 61.31 196 THR A C 1
ATOM 1413 O O . THR A 1 196 ? 10.630 17.391 -43.806 1.00 61.31 196 THR A O 1
ATOM 1416 N N . ASN A 1 197 ? 12.633 18.287 -44.336 1.00 62.69 197 ASN A N 1
ATOM 1417 C CA . ASN A 1 197 ? 12.155 19.175 -45.388 1.00 62.69 197 ASN A CA 1
ATOM 1418 C C . ASN A 1 197 ? 12.904 18.904 -46.690 1.00 62.69 197 ASN A C 1
ATOM 1420 O O . ASN A 1 197 ? 14.124 18.757 -46.684 1.00 62.69 197 ASN A O 1
ATOM 1424 N N . SER A 1 198 ? 12.185 18.922 -47.810 1.00 60.16 198 SER A N 1
ATOM 1425 C CA . SER A 1 198 ? 12.767 18.839 -49.152 1.00 60.16 198 SER A CA 1
ATOM 1426 C C . SER A 1 198 ? 12.209 19.945 -50.055 1.00 60.16 198 SER A C 1
ATOM 1428 O O . SER A 1 198 ? 11.081 20.401 -49.874 1.00 60.16 198 SER A O 1
ATOM 1430 N N . GLY A 1 199 ? 13.016 20.416 -51.014 1.00 58.31 199 GLY A N 1
ATOM 1431 C CA . GLY A 1 199 ? 12.567 21.373 -52.039 1.00 58.31 199 GLY A CA 1
ATOM 1432 C C . GLY A 1 199 ? 12.549 22.857 -51.640 1.00 58.31 199 GLY A C 1
ATOM 1433 O O . GLY A 1 199 ? 11.896 23.653 -52.310 1.00 58.31 199 GLY A O 1
ATOM 1434 N N . LEU A 1 200 ? 13.264 23.260 -50.584 1.00 63.72 200 LEU A N 1
ATOM 1435 C CA . LEU A 1 200 ? 13.329 24.662 -50.150 1.00 63.72 200 LEU A CA 1
ATOM 1436 C C . LEU A 1 200 ? 14.202 25.521 -51.080 1.00 63.72 200 LEU A C 1
ATOM 1438 O O . LEU A 1 200 ? 15.342 25.168 -51.393 1.00 63.72 200 LEU A O 1
ATOM 1442 N N . ALA A 1 201 ? 13.673 26.679 -51.489 1.00 65.31 201 ALA A N 1
ATOM 1443 C CA . ALA A 1 201 ? 14.408 27.667 -52.274 1.00 65.31 201 ALA A CA 1
ATOM 1444 C C . ALA A 1 201 ? 15.517 28.336 -51.442 1.00 65.31 201 ALA A C 1
ATOM 1446 O O . ALA A 1 201 ? 15.351 28.592 -50.248 1.00 65.31 201 ALA A O 1
ATOM 1447 N N . ALA A 1 202 ? 16.642 28.658 -52.089 1.00 67.19 202 ALA A N 1
ATOM 1448 C CA . ALA A 1 202 ? 17.750 29.350 -51.438 1.00 67.19 202 ALA A CA 1
ATOM 1449 C C . ALA A 1 202 ? 17.302 30.712 -50.874 1.00 67.19 202 ALA A C 1
ATOM 1451 O O . ALA A 1 202 ? 16.656 31.493 -51.573 1.00 67.19 202 ALA A O 1
ATOM 1452 N N . GLY A 1 203 ? 17.658 30.996 -49.619 1.00 70.12 203 GLY A N 1
ATOM 1453 C CA . GLY A 1 203 ? 17.276 32.232 -48.927 1.00 70.12 203 GLY A CA 1
ATOM 1454 C C . GLY A 1 203 ? 15.905 32.195 -48.241 1.00 70.12 203 GLY A C 1
ATOM 1455 O O . GLY A 1 203 ? 15.490 33.208 -47.684 1.00 70.12 203 GLY A O 1
ATOM 1456 N N . ALA A 1 204 ? 15.200 31.057 -48.252 1.00 71.31 204 ALA A N 1
ATOM 1457 C CA . ALA A 1 204 ? 13.942 30.900 -47.526 1.00 71.31 204 ALA A CA 1
ATOM 1458 C C . ALA A 1 204 ? 14.132 30.949 -45.997 1.00 71.31 204 ALA A C 1
ATOM 1460 O O . ALA A 1 204 ? 15.192 30.589 -45.470 1.00 71.31 204 ALA A O 1
ATOM 1461 N N . THR A 1 205 ? 13.061 31.347 -45.307 1.00 73.56 205 THR A N 1
ATOM 1462 C CA . THR A 1 205 ? 12.916 31.306 -43.846 1.00 73.56 205 THR A CA 1
ATOM 1463 C C . THR A 1 205 ? 11.741 30.400 -43.500 1.00 73.56 205 THR A C 1
ATOM 1465 O O . THR A 1 205 ? 10.712 30.445 -44.178 1.00 73.56 205 THR A O 1
ATOM 1468 N N . MET A 1 206 ? 11.875 29.591 -42.453 1.00 73.38 206 MET A N 1
ATOM 1469 C CA . MET A 1 206 ? 10.784 28.758 -41.944 1.00 73.38 206 MET A CA 1
ATOM 1470 C C . MET A 1 206 ? 10.946 28.479 -40.453 1.00 73.38 206 MET A C 1
ATOM 1472 O O . MET A 1 206 ? 12.058 28.554 -39.928 1.00 73.38 206 MET A O 1
ATOM 1476 N N . SER A 1 207 ? 9.846 28.114 -39.802 1.00 77.12 207 SER A N 1
ATOM 1477 C CA . SER A 1 207 ? 9.841 27.685 -38.405 1.00 77.12 207 SER A CA 1
ATOM 1478 C C . SER A 1 207 ? 9.140 26.339 -38.267 1.00 77.12 207 SER A C 1
ATOM 1480 O O . SER A 1 207 ? 8.075 26.118 -38.855 1.00 77.12 207 SER A O 1
ATOM 1482 N N . HIS A 1 208 ? 9.756 25.439 -37.506 1.00 75.38 208 HIS A N 1
ATOM 1483 C CA . HIS A 1 208 ? 9.131 24.208 -37.043 1.00 75.38 208 HIS A CA 1
ATOM 1484 C C . HIS A 1 208 ? 8.795 24.350 -35.576 1.00 75.38 208 HIS A C 1
ATOM 1486 O O . HIS A 1 208 ? 9.691 24.638 -34.784 1.00 75.38 208 HIS A O 1
ATOM 1492 N N . THR A 1 209 ? 7.549 24.063 -35.222 1.00 78.00 209 THR A N 1
ATOM 1493 C CA . THR A 1 209 ? 7.131 23.961 -33.829 1.00 78.00 209 THR A CA 1
ATOM 1494 C C . THR A 1 209 ? 6.597 22.563 -33.570 1.00 78.00 209 THR A C 1
ATOM 1496 O O . THR A 1 209 ? 5.744 22.065 -34.303 1.00 78.00 209 THR A O 1
ATOM 1499 N N . VAL A 1 210 ? 7.104 21.943 -32.515 1.00 78.69 210 VAL A N 1
ATOM 1500 C CA . VAL A 1 210 ? 6.654 20.664 -31.977 1.00 78.69 210 VAL A CA 1
ATOM 1501 C C . VAL A 1 210 ? 6.136 20.921 -30.572 1.00 78.69 210 VAL A C 1
ATOM 1503 O O . VAL A 1 210 ? 6.810 21.576 -29.772 1.00 78.69 210 VAL A O 1
ATOM 1506 N N . PHE A 1 211 ? 4.952 20.408 -30.277 1.00 79.19 211 PHE A N 1
ATOM 1507 C CA . PHE A 1 211 ? 4.441 20.299 -28.924 1.00 79.19 211 PHE A CA 1
ATOM 1508 C C . PHE A 1 211 ? 4.520 18.843 -28.496 1.00 79.19 211 PHE A C 1
ATOM 1510 O O . PHE A 1 211 ? 4.037 17.954 -29.198 1.00 79.19 211 PHE A O 1
ATOM 1517 N N . LEU A 1 212 ? 5.148 18.626 -27.348 1.00 81.38 212 LEU A N 1
ATOM 1518 C CA . LEU A 1 212 ? 5.012 17.391 -26.595 1.00 81.38 212 LEU A CA 1
ATOM 1519 C C . LEU A 1 212 ? 3.887 17.629 -25.601 1.00 81.38 212 LEU A C 1
ATOM 1521 O O . LEU A 1 212 ? 3.950 18.609 -24.853 1.00 81.38 212 LEU A O 1
ATOM 1525 N N . VAL A 1 213 ? 2.863 16.786 -25.638 1.00 78.56 213 VAL A N 1
ATOM 1526 C CA . VAL A 1 213 ? 1.696 16.878 -24.760 1.00 78.56 213 VAL A CA 1
ATOM 1527 C C . VAL A 1 213 ? 1.623 15.591 -23.960 1.00 78.56 213 VAL A C 1
ATOM 1529 O O . VAL A 1 213 ? 1.480 14.518 -24.539 1.00 78.56 213 VAL A O 1
ATOM 1532 N N . ALA A 1 214 ? 1.776 15.705 -22.645 1.00 75.88 214 ALA A N 1
ATOM 1533 C CA . ALA A 1 214 ? 1.661 14.574 -21.742 1.00 75.88 214 ALA A CA 1
ATOM 1534 C C . ALA A 1 214 ? 0.237 14.017 -21.779 1.00 75.88 214 ALA A C 1
ATOM 1536 O O . ALA A 1 214 ? -0.731 14.788 -21.797 1.00 75.88 214 ALA A O 1
ATOM 1537 N N . ASP A 1 215 ? 0.117 12.692 -21.790 1.00 75.06 215 ASP A N 1
ATOM 1538 C CA . ASP A 1 215 ? -1.186 12.054 -21.677 1.00 75.06 215 ASP A CA 1
ATOM 1539 C C . ASP A 1 215 ? -1.764 12.264 -20.267 1.00 75.06 215 ASP A C 1
ATOM 1541 O O . ASP A 1 215 ? -1.079 12.670 -19.325 1.00 75.06 215 ASP A O 1
ATOM 1545 N N . ALA A 1 216 ? -3.074 12.055 -20.120 1.00 75.00 216 ALA A N 1
ATOM 1546 C CA . ALA A 1 216 ? -3.755 12.306 -18.854 1.00 75.00 216 ALA A CA 1
ATOM 1547 C C . ALA A 1 216 ? -3.115 11.499 -17.708 1.00 75.00 216 ALA A C 1
ATOM 1549 O O . ALA A 1 216 ? -2.926 10.292 -17.831 1.00 75.00 216 ALA A O 1
ATOM 1550 N N . GLY A 1 217 ? -2.815 12.173 -16.593 1.00 72.62 217 GLY A N 1
ATOM 1551 C CA . GLY A 1 217 ? -2.143 11.567 -15.440 1.00 72.62 217 GLY A CA 1
ATOM 1552 C C . GLY A 1 217 ? -0.614 11.642 -15.475 1.00 72.62 217 GLY A C 1
ATOM 1553 O O . GLY A 1 217 ? 0.015 11.085 -14.583 1.00 72.62 217 GLY A O 1
ATOM 1554 N N . TRP A 1 218 ? -0.019 12.340 -16.449 1.00 75.81 218 TRP A N 1
ATOM 1555 C CA . TRP A 1 218 ? 1.432 12.507 -16.576 1.00 75.81 218 TRP A CA 1
ATOM 1556 C C . TRP A 1 218 ? 1.849 13.974 -16.660 1.00 75.81 218 TRP A C 1
ATOM 1558 O O . TRP A 1 218 ? 1.158 14.806 -17.248 1.00 75.81 218 TRP A O 1
ATOM 1568 N N . GLU A 1 219 ? 3.028 14.280 -16.127 1.00 83.12 219 GLU A N 1
ATOM 1569 C CA . GLU A 1 219 ? 3.685 15.583 -16.250 1.00 83.12 219 GLU A CA 1
ATOM 1570 C C . GLU A 1 219 ? 5.152 15.412 -16.660 1.00 83.12 219 GLU A C 1
ATOM 1572 O O . GLU A 1 219 ? 5.804 14.417 -16.349 1.00 83.12 219 GLU A O 1
ATOM 1577 N N . PHE A 1 220 ? 5.690 16.400 -17.373 1.00 78.25 220 PHE A N 1
ATOM 1578 C CA . PHE A 1 220 ? 7.080 16.413 -17.810 1.00 78.25 220 PHE A CA 1
ATOM 1579 C C . PHE A 1 220 ? 8.024 16.843 -16.688 1.00 78.25 220 PHE A C 1
ATOM 1581 O O . PHE A 1 220 ? 7.890 17.950 -16.154 1.00 78.25 220 PHE A O 1
ATOM 1588 N N . ASP A 1 221 ? 9.081 16.062 -16.457 1.00 78.88 221 ASP A N 1
ATOM 1589 C CA . ASP A 1 221 ? 10.255 16.565 -15.746 1.00 78.88 221 ASP A CA 1
ATOM 1590 C C . ASP A 1 221 ? 11.131 17.364 -16.717 1.00 78.88 221 ASP A C 1
ATOM 1592 O O . ASP A 1 221 ? 12.047 16.864 -17.375 1.00 78.88 221 ASP A O 1
ATOM 1596 N N . TYR A 1 222 ? 10.837 18.658 -16.813 1.00 81.56 222 TYR A N 1
ATOM 1597 C CA . TYR A 1 222 ? 11.574 19.558 -17.693 1.00 81.56 222 TYR A CA 1
ATOM 1598 C C . TYR A 1 222 ? 13.053 19.705 -17.304 1.00 81.56 222 TYR A C 1
ATOM 1600 O O . TYR A 1 222 ? 13.872 20.042 -18.157 1.00 81.56 222 TYR A O 1
ATOM 1608 N N . SER A 1 223 ? 13.413 19.460 -16.040 1.00 76.81 223 SER A N 1
ATOM 1609 C CA . SER A 1 223 ? 14.789 19.628 -15.558 1.00 76.81 223 SER A CA 1
ATOM 1610 C C . SER A 1 223 ? 15.725 18.517 -16.038 1.00 76.81 223 SER A C 1
ATOM 1612 O O . SER A 1 223 ? 16.909 18.772 -16.267 1.00 76.81 223 SER A O 1
ATOM 1614 N N . SER A 1 224 ? 15.172 17.326 -16.268 1.00 73.25 224 SER A N 1
ATOM 1615 C CA . SER A 1 224 ? 15.894 16.147 -16.756 1.00 73.25 224 SER A CA 1
ATOM 1616 C C . SER A 1 224 ? 15.715 15.917 -18.263 1.00 73.25 224 SER A C 1
ATOM 1618 O O . SER A 1 224 ? 16.241 14.948 -18.815 1.00 73.25 224 SER A O 1
ATOM 1620 N N . LEU A 1 225 ? 14.973 16.791 -18.952 1.00 76.88 225 LEU A N 1
ATOM 1621 C CA . LEU A 1 225 ? 14.655 16.659 -20.373 1.00 76.88 225 LEU A CA 1
ATOM 1622 C C . LEU A 1 225 ? 15.918 16.642 -21.250 1.00 76.88 225 LEU A C 1
ATOM 1624 O O . LEU A 1 225 ? 16.717 17.579 -21.231 1.00 76.88 225 LEU A O 1
ATOM 1628 N N . ASN A 1 226 ? 16.052 15.618 -22.100 1.00 73.06 226 ASN A N 1
ATOM 1629 C CA . ASN A 1 226 ? 17.195 15.464 -23.000 1.00 73.06 226 ASN A CA 1
ATOM 1630 C C . ASN A 1 226 ? 16.767 15.477 -24.477 1.00 73.06 226 ASN A C 1
ATOM 1632 O O . ASN A 1 226 ? 16.249 14.499 -25.020 1.00 73.06 226 ASN A O 1
ATOM 1636 N N . ILE A 1 227 ? 17.018 16.598 -25.156 1.00 74.12 227 ILE A N 1
ATOM 1637 C CA . ILE A 1 227 ? 16.730 16.770 -26.588 1.00 74.12 227 ILE A CA 1
ATOM 1638 C C . ILE A 1 227 ? 18.041 16.807 -27.366 1.00 74.12 227 ILE A C 1
ATOM 1640 O O . ILE A 1 227 ? 18.952 17.560 -27.020 1.00 74.12 227 ILE A O 1
ATOM 1644 N N . LEU A 1 228 ? 18.124 16.036 -28.456 1.00 72.38 228 LEU A N 1
ATOM 1645 C CA . LEU A 1 228 ? 19.324 15.945 -29.281 1.00 72.38 228 LEU A CA 1
ATOM 1646 C C . LEU A 1 228 ? 19.146 16.684 -30.614 1.00 72.38 228 LEU A C 1
ATOM 1648 O O . LEU A 1 228 ? 18.222 16.442 -31.394 1.00 72.38 228 LEU A O 1
ATOM 1652 N N . LEU A 1 229 ? 20.110 17.536 -30.951 1.00 71.88 229 LEU A N 1
ATOM 1653 C CA . LEU A 1 229 ? 20.195 18.175 -32.261 1.00 71.88 229 LEU A CA 1
ATOM 1654 C C . LEU A 1 229 ? 21.396 17.627 -33.021 1.00 71.88 229 LEU A C 1
ATOM 1656 O O . LEU A 1 229 ? 22.536 17.816 -32.608 1.00 71.88 229 LEU A O 1
ATOM 1660 N N . GLY A 1 230 ? 21.152 16.914 -34.124 1.00 67.12 230 GLY A N 1
ATOM 1661 C CA . GLY A 1 230 ? 22.233 16.277 -34.887 1.00 67.12 230 GLY A CA 1
ATOM 1662 C C . GLY A 1 230 ? 23.045 15.258 -34.072 1.00 67.12 230 GLY A C 1
ATOM 1663 O O . GLY A 1 230 ? 24.222 15.060 -34.353 1.00 67.12 230 GLY A O 1
ATOM 1664 N N . GLY A 1 231 ? 22.433 14.646 -33.050 1.00 69.12 231 GLY A N 1
ATOM 1665 C CA . GLY A 1 231 ? 23.075 13.663 -32.173 1.00 69.12 231 GLY A CA 1
ATOM 1666 C C . GLY A 1 231 ? 23.793 14.241 -30.948 1.00 69.12 231 GLY A C 1
ATOM 1667 O O . GLY A 1 231 ? 24.402 13.478 -30.209 1.00 69.12 231 GLY A O 1
ATOM 1668 N N . SER A 1 232 ? 23.737 15.556 -30.707 1.00 76.00 232 SER A N 1
ATOM 1669 C CA . SER A 1 232 ? 24.298 16.187 -29.499 1.00 76.00 232 SER A CA 1
ATOM 1670 C C . SER A 1 232 ? 23.197 16.735 -28.582 1.00 76.00 232 SER A C 1
ATOM 1672 O O . SER A 1 232 ? 22.286 17.384 -29.103 1.00 76.00 232 SER A O 1
ATOM 1674 N N . PRO A 1 233 ? 23.269 16.519 -27.253 1.00 77.88 233 PRO A N 1
ATOM 1675 C CA . PRO A 1 233 ? 22.337 17.108 -26.291 1.00 77.88 233 PRO A CA 1
ATOM 1676 C C . PRO A 1 233 ? 22.315 18.638 -26.365 1.00 77.88 233 PRO A C 1
ATOM 1678 O O . PRO A 1 233 ? 23.361 19.273 -26.530 1.00 77.88 233 PRO A O 1
ATOM 1681 N N . ILE A 1 234 ? 21.132 19.233 -26.228 1.00 79.81 234 ILE A N 1
ATOM 1682 C CA . ILE A 1 234 ? 20.966 20.679 -26.062 1.00 79.81 234 ILE A CA 1
ATOM 1683 C C . ILE A 1 234 ? 21.006 21.022 -24.570 1.00 79.81 234 ILE A C 1
ATOM 1685 O O . ILE A 1 234 ? 20.231 20.481 -23.788 1.00 79.81 234 ILE A O 1
ATOM 1689 N N . ASP A 1 235 ? 21.851 21.983 -24.193 1.00 81.75 235 ASP A N 1
ATOM 1690 C CA . ASP A 1 235 ? 21.748 22.656 -22.897 1.00 81.75 235 ASP A CA 1
ATOM 1691 C C . ASP A 1 235 ? 20.502 23.561 -22.892 1.00 81.75 235 ASP A C 1
ATOM 1693 O O . ASP A 1 235 ? 20.416 24.536 -23.646 1.00 81.75 235 ASP A O 1
ATOM 1697 N N . LEU A 1 236 ? 19.525 23.238 -22.043 1.00 80.81 236 LEU A N 1
ATOM 1698 C CA . LEU A 1 236 ? 18.269 23.982 -21.907 1.00 80.81 236 LEU A CA 1
ATOM 1699 C C . LEU A 1 236 ? 18.480 25.421 -21.419 1.00 80.81 236 LEU A C 1
ATOM 1701 O O . LEU A 1 236 ? 17.674 26.290 -21.763 1.00 80.81 236 LEU A O 1
ATOM 1705 N N . ALA A 1 237 ? 19.549 25.682 -20.659 1.00 81.62 237 ALA A N 1
ATOM 1706 C CA . ALA A 1 237 ? 19.902 27.018 -20.185 1.00 81.62 237 ALA A CA 1
ATOM 1707 C C . ALA A 1 237 ? 20.644 27.839 -21.255 1.00 81.62 237 ALA A C 1
ATOM 1709 O O . ALA A 1 237 ? 20.545 29.066 -21.260 1.00 81.62 237 ALA A O 1
ATOM 1710 N N . ASN A 1 238 ? 21.345 27.175 -22.182 1.00 83.06 238 ASN A N 1
ATOM 1711 C CA . ASN A 1 238 ? 22.137 27.802 -23.245 1.00 83.06 238 ASN A CA 1
ATOM 1712 C C . ASN A 1 238 ? 21.807 27.201 -24.614 1.00 83.06 238 ASN A C 1
ATOM 1714 O O . ASN A 1 238 ? 22.596 26.479 -25.228 1.00 83.06 238 ASN A O 1
ATOM 1718 N N . GLN A 1 239 ? 20.617 27.528 -25.103 1.00 85.31 239 GLN A N 1
ATOM 1719 C CA . GLN A 1 239 ? 20.084 26.937 -26.324 1.00 85.31 239 GLN A CA 1
ATOM 1720 C C . GLN A 1 239 ? 20.801 27.481 -27.577 1.00 85.31 239 GLN A C 1
ATOM 1722 O O . GLN A 1 239 ? 21.087 28.681 -27.654 1.00 85.31 239 GLN A O 1
ATOM 1727 N N . PRO A 1 240 ? 21.085 26.634 -28.588 1.00 82.75 240 PRO A N 1
ATOM 1728 C CA . PRO A 1 240 ? 21.673 27.071 -29.850 1.00 82.75 240 PRO A CA 1
ATOM 1729 C C . PRO A 1 240 ? 20.840 28.154 -30.544 1.00 82.75 240 PRO A C 1
ATOM 1731 O O . PRO A 1 240 ? 19.612 28.169 -30.463 1.00 82.75 240 PRO A O 1
ATOM 1734 N N . ALA A 1 241 ? 21.500 29.032 -31.302 1.00 80.56 241 ALA A N 1
ATOM 1735 C CA . ALA A 1 241 ? 20.811 30.066 -32.068 1.00 80.56 241 ALA A CA 1
ATOM 1736 C C . ALA A 1 241 ? 19.760 29.460 -33.020 1.00 80.56 241 ALA A C 1
ATOM 1738 O O . ALA A 1 241 ? 20.051 28.525 -33.769 1.00 80.56 241 ALA A O 1
ATOM 1739 N N . GLY A 1 242 ? 18.546 30.017 -32.996 1.00 78.12 242 GLY A N 1
ATOM 1740 C CA . GLY A 1 242 ? 17.416 29.522 -33.786 1.00 78.12 242 GLY A CA 1
ATOM 1741 C C . GLY A 1 242 ? 16.728 28.288 -33.196 1.00 78.12 242 GLY A C 1
ATOM 1742 O O . GLY A 1 242 ? 15.890 27.704 -33.871 1.00 78.12 242 GLY A O 1
ATOM 1743 N N . VAL A 1 243 ? 17.048 27.874 -31.967 1.00 82.56 243 VAL A N 1
ATOM 1744 C CA . VAL A 1 243 ? 16.300 26.854 -31.217 1.00 82.56 243 VAL A CA 1
ATOM 1745 C C . VAL A 1 243 ? 15.677 27.501 -29.984 1.00 82.56 243 VAL A C 1
ATOM 1747 O O . VAL A 1 243 ? 16.299 28.327 -29.322 1.00 82.56 243 VAL A O 1
ATOM 1750 N N . THR A 1 244 ? 14.426 27.159 -29.693 1.00 87.19 244 THR A N 1
ATOM 1751 C CA . THR A 1 244 ? 13.715 27.594 -28.489 1.00 87.19 244 THR A CA 1
ATOM 1752 C C . THR A 1 244 ? 12.935 26.423 -27.910 1.00 87.19 244 THR A C 1
ATOM 1754 O O . THR A 1 244 ? 11.940 25.992 -28.484 1.00 87.19 244 THR A O 1
ATOM 1757 N N . ILE A 1 245 ? 13.372 25.918 -26.765 1.00 87.69 245 ILE A N 1
ATOM 1758 C CA . ILE A 1 245 ? 12.702 24.895 -25.966 1.00 87.69 245 ILE A CA 1
ATOM 1759 C C . ILE A 1 245 ? 12.162 25.590 -24.722 1.00 87.69 245 ILE A C 1
ATOM 1761 O O . ILE A 1 245 ? 12.898 26.291 -24.026 1.00 87.69 245 ILE A O 1
ATOM 1765 N N . THR A 1 246 ? 10.863 25.451 -24.479 1.00 88.56 246 THR A N 1
ATOM 1766 C CA . THR A 1 246 ? 10.187 26.082 -23.341 1.00 88.56 246 THR A CA 1
ATOM 1767 C C . THR A 1 246 ? 9.110 25.167 -22.786 1.00 88.56 246 THR A C 1
ATOM 1769 O O . THR A 1 246 ? 8.303 24.625 -23.543 1.00 88.56 246 THR A O 1
ATOM 1772 N N . GLN A 1 247 ? 9.053 25.048 -21.463 1.00 89.81 247 GLN A N 1
ATOM 1773 C CA . GLN A 1 247 ? 7.913 24.458 -20.773 1.00 89.81 247 GLN A CA 1
ATOM 1774 C C . GLN A 1 247 ? 6.750 25.458 -20.810 1.00 89.81 247 GLN A C 1
ATOM 1776 O O . GLN A 1 247 ? 6.858 26.561 -20.275 1.00 89.81 247 GLN A O 1
ATOM 1781 N N . GLN A 1 248 ? 5.667 25.113 -21.507 1.00 90.00 248 GLN A N 1
ATOM 1782 C CA . GLN A 1 248 ? 4.455 25.943 -21.565 1.00 90.00 248 GLN A CA 1
ATOM 1783 C C . GLN A 1 248 ? 3.573 25.685 -20.339 1.00 90.00 248 GLN A C 1
ATOM 1785 O O . GLN A 1 248 ? 2.960 26.602 -19.799 1.00 90.00 248 GLN A O 1
ATOM 1790 N N . SER A 1 249 ? 3.541 24.429 -19.899 1.00 87.31 249 SER A N 1
ATOM 1791 C CA . SER A 1 249 ? 2.942 23.962 -18.651 1.00 87.31 249 SER A CA 1
ATOM 1792 C C . SER A 1 249 ? 3.618 22.655 -18.230 1.00 87.31 249 SER A C 1
ATOM 1794 O O . SER A 1 249 ? 4.430 22.106 -18.977 1.00 87.31 249 SER A O 1
ATOM 1796 N N . VAL A 1 250 ? 3.267 22.130 -17.059 1.00 80.50 250 VAL A N 1
ATOM 1797 C CA . VAL A 1 250 ? 3.749 20.821 -16.593 1.00 80.50 250 VAL A CA 1
ATOM 1798 C C . VAL A 1 250 ? 3.385 19.675 -17.546 1.00 80.50 250 VAL A C 1
ATOM 1800 O O . VAL A 1 250 ? 4.156 18.735 -17.678 1.00 80.50 250 VAL A O 1
ATOM 1803 N N . THR A 1 251 ? 2.304 19.796 -18.321 1.00 82.19 251 THR A N 1
ATOM 1804 C CA . THR A 1 251 ? 1.873 18.788 -19.305 1.00 82.19 251 THR A CA 1
ATOM 1805 C C . THR A 1 251 ? 2.216 19.142 -20.751 1.00 82.19 251 THR A C 1
ATOM 1807 O O . THR A 1 251 ? 1.842 18.407 -21.664 1.00 82.19 251 THR A O 1
ATOM 1810 N N . GLN A 1 252 ? 2.903 20.263 -21.011 1.00 85.88 252 GLN A N 1
ATOM 1811 C CA . GLN A 1 252 ? 3.217 20.673 -22.381 1.00 85.88 252 GLN A CA 1
ATOM 1812 C C . GLN A 1 252 ? 4.585 21.342 -22.517 1.00 85.88 252 GLN A C 1
ATOM 1814 O O . GLN A 1 252 ? 4.850 22.400 -21.937 1.00 85.88 252 GLN A O 1
ATOM 1819 N N . ILE A 1 253 ? 5.415 20.794 -23.404 1.00 85.62 253 ILE A N 1
ATOM 1820 C CA . ILE A 1 253 ? 6.686 21.393 -23.825 1.00 85.62 253 ILE A CA 1
ATOM 1821 C C . ILE A 1 253 ? 6.559 21.863 -25.270 1.00 85.62 253 ILE A C 1
ATOM 1823 O O . ILE A 1 253 ? 6.115 21.120 -26.143 1.00 85.62 253 ILE A O 1
ATOM 1827 N N . ARG A 1 254 ? 7.002 23.093 -25.540 1.00 87.38 254 ARG A N 1
ATOM 1828 C CA . ARG A 1 254 ? 7.142 23.631 -26.895 1.00 87.38 254 ARG A CA 1
ATOM 1829 C C . ARG A 1 254 ? 8.602 23.608 -27.317 1.00 87.38 254 ARG A C 1
ATOM 1831 O O . ARG A 1 254 ? 9.443 24.238 -26.676 1.00 87.38 254 ARG A O 1
ATOM 1838 N N . ILE A 1 255 ? 8.869 22.971 -28.448 1.00 85.25 255 ILE A N 1
ATOM 1839 C CA . ILE A 1 255 ? 10.168 22.948 -29.115 1.00 85.25 255 ILE A CA 1
ATOM 1840 C C . ILE A 1 255 ? 10.008 23.663 -30.449 1.00 85.25 255 ILE A C 1
ATOM 1842 O O . ILE A 1 255 ? 9.266 23.221 -31.319 1.00 85.25 255 ILE A O 1
ATOM 1846 N N . GLN A 1 256 ? 10.707 24.773 -30.621 1.00 85.44 256 GLN A N 1
ATOM 1847 C CA . GLN A 1 256 ? 10.699 25.559 -31.841 1.00 85.44 256 GLN A CA 1
ATOM 1848 C C . GLN A 1 256 ? 12.100 25.602 -32.442 1.00 85.44 256 GLN A C 1
ATOM 1850 O O . GLN A 1 256 ? 13.094 25.755 -31.729 1.00 85.44 256 GLN A O 1
ATOM 1855 N N . ARG A 1 257 ? 12.181 25.487 -33.766 1.00 81.56 257 ARG A N 1
ATOM 1856 C CA . ARG A 1 257 ? 13.416 25.693 -34.516 1.00 81.56 257 ARG A CA 1
ATOM 1857 C C . ARG A 1 257 ? 13.170 26.580 -35.724 1.00 81.56 257 ARG A C 1
ATOM 1859 O O . ARG A 1 257 ? 12.442 26.207 -36.643 1.00 81.56 257 ARG A O 1
ATOM 1866 N N . ASP A 1 258 ? 13.829 27.726 -35.712 1.00 81.88 258 ASP A N 1
ATOM 1867 C CA . ASP A 1 258 ? 13.792 28.737 -36.755 1.00 81.88 258 ASP A CA 1
ATOM 1868 C C . ASP A 1 258 ? 15.006 28.584 -37.671 1.00 81.88 258 ASP A C 1
ATOM 1870 O O . ASP A 1 258 ? 16.155 28.512 -37.231 1.00 81.88 258 ASP A O 1
ATOM 1874 N N . TYR A 1 259 ? 14.749 28.572 -38.973 1.00 75.44 259 TYR A N 1
ATOM 1875 C CA . TYR A 1 259 ? 15.778 28.533 -40.001 1.00 75.44 259 TYR A CA 1
ATOM 1876 C C . TYR A 1 259 ? 15.718 29.814 -40.817 1.00 75.44 259 TYR A C 1
ATOM 1878 O O . TYR A 1 259 ? 14.663 30.174 -41.338 1.00 75.44 259 TYR A O 1
ATOM 1886 N N . VAL A 1 260 ? 16.866 30.472 -40.965 1.00 71.56 260 VAL A N 1
ATOM 1887 C CA . VAL A 1 260 ? 17.028 31.705 -41.743 1.00 71.56 260 VAL A CA 1
ATOM 1888 C C . VAL A 1 260 ? 18.100 31.469 -42.806 1.00 71.56 260 VAL A C 1
ATOM 1890 O O . VAL A 1 260 ? 19.120 30.844 -42.518 1.00 71.56 260 VAL A O 1
ATOM 1893 N N . ASN A 1 261 ? 17.893 31.984 -44.021 1.00 70.44 261 ASN A N 1
ATOM 1894 C CA . ASN A 1 261 ? 18.843 31.887 -45.139 1.00 70.44 261 ASN A CA 1
ATOM 1895 C C . ASN A 1 261 ? 19.228 30.442 -45.509 1.00 70.44 261 ASN A C 1
ATOM 1897 O O . ASN A 1 261 ? 20.408 30.114 -45.659 1.00 70.44 261 ASN A O 1
ATOM 1901 N N . ILE A 1 262 ? 18.228 29.574 -45.671 1.00 67.88 262 ILE A N 1
ATOM 1902 C CA . ILE A 1 262 ? 18.436 28.157 -45.993 1.00 67.88 262 ILE A CA 1
ATOM 1903 C C . ILE A 1 262 ? 19.170 28.015 -47.339 1.00 67.88 262 ILE A C 1
ATOM 1905 O O . ILE A 1 262 ? 18.801 28.644 -48.332 1.00 67.88 262 ILE A O 1
ATOM 1909 N N . GLN A 1 263 ? 20.222 27.192 -47.373 1.00 60.88 263 GLN A N 1
ATOM 1910 C CA . GLN A 1 263 ? 20.895 26.775 -48.610 1.00 60.88 263 GLN A CA 1
ATOM 1911 C C . GLN A 1 263 ? 20.011 25.747 -49.339 1.00 60.88 263 GLN A C 1
ATOM 1913 O O . GLN A 1 263 ? 19.378 24.915 -48.690 1.00 60.88 263 GLN A O 1
ATOM 1918 N N . ALA A 1 264 ? 19.952 25.780 -50.675 1.00 54.78 264 ALA A N 1
ATOM 1919 C CA . ALA A 1 264 ? 19.114 24.850 -51.441 1.00 54.78 264 ALA A CA 1
ATOM 1920 C C . ALA A 1 264 ? 19.428 23.376 -51.087 1.00 54.78 264 ALA A C 1
ATOM 1922 O O . ALA A 1 264 ? 20.595 22.992 -51.040 1.00 54.78 264 ALA A O 1
ATOM 1923 N N . ASN A 1 265 ? 18.386 22.559 -50.875 1.00 50.84 265 ASN A N 1
ATOM 1924 C CA . ASN A 1 265 ? 18.456 21.131 -50.502 1.00 50.84 265 ASN A CA 1
ATOM 1925 C C . ASN A 1 265 ? 19.055 20.807 -49.114 1.00 50.84 265 ASN A C 1
ATOM 1927 O O . ASN A 1 265 ? 19.601 19.722 -48.919 1.00 50.84 265 ASN A O 1
ATOM 1931 N N . ALA A 1 266 ? 18.961 21.713 -48.137 1.00 53.84 266 ALA A N 1
ATOM 1932 C CA . ALA A 1 266 ? 19.349 21.400 -46.763 1.00 53.84 266 ALA A CA 1
ATOM 1933 C C . ALA A 1 266 ? 18.318 20.476 -46.084 1.00 53.84 266 ALA A C 1
ATOM 1935 O O . ALA A 1 266 ? 17.196 20.897 -45.804 1.00 53.84 266 ALA A O 1
ATOM 1936 N N . ASN A 1 267 ? 18.725 19.245 -45.766 1.00 56.12 267 ASN A N 1
ATOM 1937 C CA . ASN A 1 267 ? 17.994 18.390 -44.834 1.00 56.12 267 ASN A CA 1
ATOM 1938 C C . ASN A 1 267 ? 18.369 18.806 -43.412 1.00 56.12 267 ASN A C 1
ATOM 1940 O O . ASN A 1 267 ? 19.544 18.791 -43.041 1.00 56.12 267 ASN A O 1
ATOM 1944 N N . SER A 1 268 ? 17.379 19.166 -42.608 1.00 56.19 268 SER A N 1
ATOM 1945 C CA . SER A 1 268 ? 17.557 19.361 -41.178 1.00 56.19 268 SER A CA 1
ATOM 1946 C C . SER A 1 268 ? 16.824 18.258 -40.440 1.00 56.19 268 SER A C 1
ATOM 1948 O O . SER A 1 268 ? 15.669 17.998 -40.733 1.00 56.19 268 SER A O 1
ATOM 1950 N N . THR A 1 269 ? 17.506 17.619 -39.495 1.00 57.56 269 THR A N 1
ATOM 1951 C CA . THR A 1 269 ? 16.924 16.614 -38.604 1.00 57.56 269 THR A CA 1
ATOM 1952 C C . THR A 1 269 ? 16.984 17.150 -37.176 1.00 57.56 269 THR A C 1
ATOM 1954 O O . THR A 1 269 ? 17.973 17.768 -36.763 1.00 57.56 269 THR A O 1
ATOM 1957 N N . MET A 1 270 ? 15.904 16.961 -36.435 1.00 61.78 270 MET A N 1
ATOM 1958 C CA . MET A 1 270 ? 15.822 17.125 -34.985 1.00 61.78 270 MET A CA 1
ATOM 1959 C C . MET A 1 270 ? 15.382 15.769 -34.460 1.00 61.78 270 MET A C 1
ATOM 1961 O O . MET A 1 270 ? 14.434 15.252 -35.030 1.00 61.78 270 MET A O 1
ATOM 1965 N N . ASN A 1 271 ? 16.070 15.222 -33.454 1.00 62.62 271 ASN A N 1
ATOM 1966 C CA . ASN A 1 271 ? 15.735 13.934 -32.853 1.00 62.62 271 ASN A CA 1
ATOM 1967 C C . ASN A 1 271 ? 15.357 14.161 -31.391 1.00 62.62 271 ASN A C 1
ATOM 1969 O O . ASN A 1 271 ? 16.100 14.779 -30.629 1.00 62.62 271 ASN A O 1
ATOM 1973 N N . ILE A 1 272 ? 14.210 13.639 -30.988 1.00 61.47 272 ILE A N 1
ATOM 1974 C CA . ILE A 1 272 ? 13.773 13.656 -29.591 1.00 61.47 272 ILE A CA 1
ATOM 1975 C C . ILE A 1 272 ? 14.115 12.274 -29.049 1.00 61.47 272 ILE A C 1
ATOM 1977 O O . ILE A 1 272 ? 13.608 11.299 -29.573 1.00 61.47 272 ILE A O 1
ATOM 1981 N N . SER A 1 273 ? 15.071 12.157 -28.125 1.00 56.84 273 SER A N 1
ATOM 1982 C CA . SER A 1 273 ? 15.579 10.829 -27.750 1.00 56.84 273 SER A CA 1
ATOM 1983 C C . SER A 1 273 ? 14.870 10.256 -26.543 1.00 56.84 273 SER A C 1
ATOM 1985 O O . SER A 1 273 ? 14.585 9.077 -26.572 1.00 56.84 273 SER A O 1
ATOM 1987 N N . THR A 1 274 ? 14.618 11.037 -25.495 1.00 58.88 274 THR A N 1
ATOM 1988 C CA . THR A 1 274 ? 13.893 10.589 -24.302 1.00 58.88 274 THR A CA 1
ATOM 1989 C C . THR A 1 274 ? 13.182 11.781 -23.683 1.00 58.88 274 THR A C 1
ATOM 1991 O O . THR A 1 274 ? 13.703 12.899 -23.668 1.00 58.88 274 THR A O 1
ATOM 1994 N N . VAL A 1 275 ? 11.971 11.547 -23.195 1.00 64.00 275 VAL A N 1
ATOM 1995 C CA . VAL A 1 275 ? 11.181 12.568 -22.521 1.00 64.00 275 VAL A CA 1
ATOM 1996 C C . VAL A 1 275 ? 10.870 12.015 -21.136 1.00 64.00 275 VAL A C 1
ATOM 1998 O O . VAL A 1 275 ? 10.023 11.135 -21.039 1.00 64.00 275 VAL A O 1
ATOM 2001 N N . PRO A 1 276 ? 11.607 12.426 -20.088 1.00 66.00 276 PRO A N 1
ATOM 2002 C CA . PRO A 1 276 ? 11.325 11.968 -18.738 1.00 66.00 276 PRO A CA 1
ATOM 2003 C C . PRO A 1 276 ? 10.003 12.578 -18.282 1.00 66.00 276 PRO A C 1
ATOM 2005 O O . PRO A 1 276 ? 9.772 13.787 -18.409 1.00 66.00 276 PRO A O 1
ATOM 2008 N N . MET A 1 277 ? 9.119 11.725 -17.787 1.00 70.06 277 MET A N 1
ATOM 2009 C CA . MET A 1 277 ? 7.811 12.114 -17.279 1.00 70.06 277 MET A CA 1
ATOM 2010 C C . MET A 1 277 ? 7.585 11.381 -15.968 1.00 70.06 277 MET A C 1
ATOM 2012 O O . MET A 1 277 ? 8.106 10.287 -15.766 1.00 70.06 277 MET A O 1
ATOM 2016 N N . LEU A 1 278 ? 6.819 12.007 -15.090 1.00 73.31 278 LEU A N 1
ATOM 2017 C CA . LEU A 1 278 ? 6.409 11.434 -13.822 1.00 73.31 278 LEU A CA 1
ATOM 2018 C C . LEU A 1 278 ? 4.889 11.352 -13.800 1.00 73.31 278 LEU A C 1
ATOM 2020 O O . LEU A 1 278 ? 4.197 12.225 -14.341 1.00 73.31 278 LEU A O 1
ATOM 2024 N N . GLN A 1 279 ? 4.375 10.300 -13.174 1.00 80.56 279 GLN A N 1
ATOM 2025 C CA . GLN A 1 279 ? 2.946 10.161 -12.959 1.00 80.56 279 GLN A CA 1
ATOM 2026 C C . GLN A 1 279 ? 2.472 11.242 -11.979 1.00 80.56 279 GLN A C 1
ATOM 2028 O O . GLN A 1 279 ? 3.184 11.632 -11.050 1.00 80.56 279 GLN A O 1
ATOM 2033 N N . VAL A 1 280 ? 1.254 11.727 -12.178 1.00 82.69 280 VAL A N 1
ATOM 2034 C CA . VAL A 1 280 ? 0.544 12.595 -11.240 1.00 82.69 280 VAL A CA 1
ATOM 2035 C C . VAL A 1 280 ? -0.243 11.712 -10.281 1.00 82.69 280 VAL A C 1
ATOM 2037 O O . VAL A 1 280 ? -1.045 10.882 -10.711 1.00 82.69 280 VAL A O 1
ATOM 2040 N N . PHE A 1 281 ? -0.035 11.899 -8.981 1.00 87.56 281 PHE A N 1
ATOM 2041 C CA . PHE A 1 281 ? -0.840 11.242 -7.962 1.00 87.56 281 PHE A CA 1
ATOM 2042 C C . PHE A 1 281 ? -2.230 11.878 -7.907 1.00 87.56 281 PHE A C 1
ATOM 2044 O O . PHE A 1 281 ? -2.343 13.099 -7.788 1.00 87.56 281 PHE A O 1
ATOM 2051 N N . ASP A 1 282 ? -3.281 11.064 -7.945 1.00 89.94 282 ASP A N 1
ATOM 2052 C CA . ASP A 1 282 ? -4.659 11.507 -7.748 1.00 89.94 282 ASP A CA 1
ATOM 2053 C C . ASP A 1 282 ? -5.489 10.442 -7.008 1.00 89.94 282 ASP A C 1
ATOM 2055 O O . ASP A 1 282 ? -5.018 9.355 -6.667 1.00 89.94 282 ASP A O 1
ATOM 2059 N N . CYS A 1 283 ? -6.767 10.737 -6.766 1.00 93.19 283 CYS A N 1
ATOM 2060 C CA . CYS A 1 283 ? -7.673 9.813 -6.081 1.00 93.19 283 CYS A CA 1
ATOM 2061 C C . CYS A 1 283 ? -8.063 8.564 -6.888 1.00 93.19 283 CYS A C 1
ATOM 2063 O O . CYS A 1 283 ? -8.780 7.713 -6.360 1.00 93.19 283 CYS A O 1
ATOM 2065 N N . ASN A 1 284 ? -7.638 8.460 -8.148 1.00 88.50 284 ASN A N 1
ATOM 2066 C CA . ASN A 1 284 ? -7.842 7.296 -9.007 1.00 88.50 284 ASN A CA 1
ATOM 2067 C C . ASN A 1 284 ? -6.580 6.429 -9.110 1.00 88.50 284 ASN A C 1
ATOM 2069 O O . ASN A 1 284 ? -6.610 5.415 -9.813 1.00 88.50 284 ASN A O 1
ATOM 2073 N N . TYR A 1 285 ? -5.492 6.802 -8.427 1.00 88.44 285 TYR A N 1
ATOM 2074 C CA . TYR A 1 285 ? -4.273 6.009 -8.371 1.00 88.44 285 TYR A CA 1
ATOM 2075 C C . TYR A 1 285 ? -4.578 4.581 -7.898 1.00 88.44 285 TYR A C 1
ATOM 2077 O O . TYR A 1 285 ? -5.161 4.375 -6.833 1.00 88.44 285 TYR A O 1
ATOM 2085 N N . ALA A 1 286 ? -4.193 3.580 -8.695 1.00 82.56 286 ALA A N 1
ATOM 2086 C CA . ALA A 1 286 ? -4.591 2.188 -8.478 1.00 82.56 286 ALA A CA 1
ATOM 2087 C C . ALA A 1 286 ? -4.074 1.605 -7.150 1.00 82.56 286 ALA A C 1
ATOM 2089 O O . ALA A 1 286 ? -4.729 0.744 -6.561 1.00 82.56 286 ALA A O 1
ATOM 2090 N N . GLY A 1 287 ? -2.927 2.091 -6.670 1.00 84.12 287 GLY A N 1
ATOM 2091 C CA . GLY A 1 287 ? -2.331 1.704 -5.394 1.00 84.12 287 GLY A CA 1
ATOM 2092 C C . GLY A 1 287 ? -2.937 2.380 -4.161 1.00 84.12 287 GLY A C 1
ATOM 2093 O O . GLY A 1 287 ? -2.600 2.011 -3.034 1.00 84.12 287 GLY A O 1
ATOM 2094 N N . LEU A 1 288 ? -3.838 3.357 -4.333 1.00 92.75 288 LEU A N 1
ATOM 2095 C CA . LEU A 1 288 ? -4.484 4.059 -3.224 1.00 92.75 288 LEU A CA 1
ATOM 2096 C C . LEU A 1 288 ? -5.632 3.222 -2.652 1.00 92.75 288 LEU A C 1
ATOM 2098 O O . LEU A 1 288 ? -6.622 2.924 -3.316 1.00 92.75 288 LEU A O 1
ATOM 2102 N N . THR A 1 289 ? -5.541 2.919 -1.362 1.00 94.81 289 THR A N 1
ATOM 2103 C CA . THR A 1 289 ? -6.607 2.275 -0.595 1.00 94.81 289 THR A CA 1
ATOM 2104 C C . THR A 1 289 ? -7.004 3.146 0.592 1.00 94.81 289 THR A C 1
ATOM 2106 O O . THR A 1 289 ? -6.190 3.425 1.472 1.00 94.81 289 THR A O 1
ATOM 2109 N N . ILE A 1 290 ? -8.282 3.524 0.665 1.00 97.50 290 ILE A N 1
ATOM 2110 C CA . ILE A 1 290 ? -8.866 4.238 1.808 1.00 97.50 290 ILE A CA 1
ATOM 2111 C C . ILE A 1 290 ? -9.975 3.375 2.400 1.00 97.50 290 ILE A C 1
ATOM 2113 O O . ILE A 1 290 ? -10.979 3.106 1.743 1.00 97.50 290 ILE A O 1
ATOM 2117 N N . ASN A 1 291 ? -9.812 2.966 3.657 1.00 96.44 291 ASN A N 1
ATOM 2118 C CA . ASN A 1 291 ? -10.812 2.186 4.379 1.00 96.44 291 ASN A CA 1
ATOM 2119 C C . ASN A 1 291 ? -11.391 3.009 5.523 1.00 96.44 291 ASN A C 1
ATOM 2121 O O . ASN A 1 291 ? -10.649 3.506 6.367 1.00 96.44 291 ASN A O 1
ATOM 2125 N N . ILE A 1 292 ? -12.718 3.092 5.592 1.00 97.12 292 ILE A N 1
ATOM 2126 C CA . ILE A 1 292 ? -13.441 3.658 6.733 1.00 97.12 292 ILE A CA 1
ATOM 2127 C C . ILE A 1 292 ? -14.292 2.543 7.333 1.00 97.12 292 ILE A C 1
ATOM 2129 O O . ILE A 1 292 ? -15.112 1.934 6.648 1.00 97.12 292 ILE A O 1
ATOM 2133 N N . SER A 1 293 ? -14.073 2.247 8.612 1.00 94.62 293 SER A N 1
ATOM 2134 C CA . SER A 1 293 ? -14.877 1.252 9.328 1.00 94.62 293 SER A CA 1
ATOM 2135 C C . SER A 1 293 ? -16.279 1.788 9.638 1.00 94.62 293 SER A C 1
ATOM 2137 O O . SER A 1 293 ? -16.539 2.983 9.542 1.00 94.62 293 SER A O 1
ATOM 2139 N N . ASN A 1 294 ? -17.214 0.912 10.002 1.00 91.00 294 ASN A N 1
ATOM 2140 C CA . ASN A 1 294 ? -18.492 1.366 10.548 1.00 91.00 294 ASN A CA 1
ATOM 2141 C C . ASN A 1 294 ? -18.310 1.738 12.022 1.00 91.00 294 ASN A C 1
ATOM 2143 O O . ASN A 1 294 ? -17.526 1.106 12.734 1.00 91.00 294 ASN A O 1
ATOM 2147 N N . GLY A 1 295 ? -19.072 2.714 12.503 1.00 87.06 295 GLY A N 1
ATOM 2148 C CA . GLY A 1 295 ? -19.034 3.093 13.911 1.00 87.06 295 GLY A CA 1
ATOM 2149 C C . GLY A 1 295 ? -20.301 3.782 14.383 1.00 87.06 295 GLY A C 1
ATOM 2150 O O . GLY A 1 295 ? -21.279 3.896 13.650 1.00 87.06 295 GLY A O 1
ATOM 2151 N N . ASN A 1 296 ? -20.293 4.228 15.635 1.00 83.69 296 ASN A N 1
ATOM 2152 C CA . ASN A 1 296 ? -21.444 4.897 16.226 1.00 83.69 296 ASN A CA 1
ATOM 2153 C C . ASN A 1 296 ? -21.368 6.402 16.008 1.00 83.69 296 ASN A C 1
ATOM 2155 O O . ASN A 1 296 ? -20.295 6.992 16.132 1.00 83.69 296 ASN A O 1
ATOM 2159 N N . VAL A 1 297 ? -22.517 7.011 15.711 1.00 82.19 297 VAL A N 1
ATOM 2160 C CA . VAL A 1 297 ? -22.643 8.461 15.511 1.00 82.19 297 VAL A CA 1
ATOM 2161 C C . VAL A 1 297 ? -22.061 9.216 16.706 1.00 82.19 297 VAL A C 1
ATOM 2163 O O . VAL A 1 297 ? -22.406 8.916 17.843 1.00 82.19 297 VAL A O 1
ATOM 2166 N N . GLY A 1 298 ? -21.210 10.210 16.439 1.00 75.62 298 GLY A N 1
ATOM 2167 C CA . GLY A 1 298 ? -20.536 11.011 17.470 1.00 75.62 298 GLY A CA 1
ATOM 2168 C C . GLY A 1 298 ? -19.123 10.539 17.822 1.00 75.62 298 GLY A C 1
ATOM 2169 O O . GLY A 1 298 ? -18.286 11.376 18.162 1.00 75.62 298 GLY A O 1
ATOM 2170 N N . ASN A 1 299 ? -18.806 9.254 17.638 1.00 81.62 299 ASN A N 1
ATOM 2171 C CA . ASN A 1 299 ? -17.458 8.729 17.870 1.00 81.62 299 ASN A CA 1
ATOM 2172 C C . ASN A 1 299 ? -16.495 9.211 16.783 1.00 81.62 299 ASN A C 1
ATOM 2174 O O . ASN A 1 299 ? -16.905 9.433 15.642 1.00 81.62 299 ASN A O 1
ATOM 2178 N N . ALA A 1 300 ? -15.204 9.295 17.116 1.00 88.31 300 ALA A N 1
ATOM 2179 C CA . ALA A 1 300 ? -14.153 9.533 16.131 1.00 88.31 300 ALA A CA 1
ATOM 2180 C C . ALA A 1 300 ? -14.188 8.469 15.020 1.00 88.31 300 ALA A C 1
ATOM 2182 O O . ALA A 1 300 ? -14.351 7.277 15.300 1.00 88.31 300 ALA A O 1
ATOM 2183 N N . VAL A 1 301 ? -14.041 8.902 13.767 1.00 94.31 301 VAL A N 1
ATOM 2184 C CA . VAL A 1 301 ? -14.004 7.984 12.623 1.00 94.31 301 VAL A CA 1
ATOM 2185 C C . VAL A 1 301 ? -12.730 7.151 12.693 1.00 94.31 301 VAL A C 1
ATOM 2187 O O . VAL A 1 301 ? -11.638 7.692 12.850 1.00 94.31 301 VAL A O 1
ATOM 2190 N N . ASN A 1 302 ? -12.868 5.833 12.563 1.00 95.12 302 ASN A N 1
ATOM 2191 C CA . ASN A 1 302 ? -11.733 4.922 12.497 1.00 95.12 302 ASN A CA 1
ATOM 2192 C C . ASN A 1 302 ? -11.498 4.534 11.033 1.00 95.12 302 ASN A C 1
ATOM 2194 O O . ASN A 1 302 ? -12.359 3.911 10.400 1.00 95.12 302 ASN A O 1
ATOM 2198 N N . TYR A 1 303 ? -10.351 4.953 10.506 1.00 97.19 303 TYR A N 1
ATOM 2199 C CA . TYR A 1 303 ? -9.996 4.865 9.097 1.00 97.19 303 TYR A CA 1
ATOM 2200 C C . TYR A 1 303 ? -8.513 4.528 8.919 1.00 97.19 303 TYR A C 1
ATOM 2202 O O . TYR A 1 303 ? -7.694 4.771 9.807 1.00 97.19 303 TYR A O 1
ATOM 2210 N N . SER A 1 304 ? -8.169 3.986 7.754 1.00 96.31 304 SER A N 1
ATOM 2211 C CA . SER A 1 304 ? -6.790 3.792 7.316 1.00 96.31 304 SER A CA 1
ATOM 2212 C C . SER A 1 304 ? -6.620 4.242 5.871 1.00 96.31 304 SER A C 1
ATOM 2214 O O . SER A 1 304 ? -7.529 4.112 5.048 1.00 96.31 304 SER A O 1
ATOM 2216 N N . VAL A 1 305 ? -5.440 4.785 5.578 1.00 97.31 305 VAL A N 1
ATOM 2217 C CA . VAL A 1 305 ? -5.014 5.157 4.229 1.00 97.31 305 VAL A CA 1
ATOM 2218 C C . VAL A 1 305 ? -3.724 4.411 3.943 1.00 97.31 305 VAL A C 1
ATOM 2220 O O . VAL A 1 305 ? -2.785 4.470 4.743 1.00 97.31 305 VAL A O 1
ATOM 2223 N N . SER A 1 306 ? -3.692 3.703 2.821 1.00 93.94 306 SER A N 1
ATOM 2224 C CA . SER A 1 306 ? -2.508 3.017 2.335 1.00 93.94 306 SER A CA 1
ATOM 2225 C C . SER A 1 306 ? -2.258 3.350 0.874 1.00 93.94 306 SER A C 1
ATOM 2227 O O . SER A 1 306 ? -3.205 3.460 0.098 1.00 93.94 306 SER A O 1
ATOM 2229 N N . ILE A 1 307 ? -0.987 3.521 0.530 1.00 89.69 307 ILE A N 1
ATOM 2230 C CA . ILE A 1 307 ? -0.507 3.708 -0.834 1.00 89.69 307 ILE A CA 1
ATOM 2231 C C . ILE A 1 307 ? 0.514 2.599 -1.070 1.00 89.69 307 ILE A C 1
ATOM 2233 O O . ILE A 1 307 ? 1.462 2.468 -0.293 1.00 89.69 307 ILE A O 1
ATOM 2237 N N . ASP A 1 308 ? 0.247 1.742 -2.054 1.00 81.88 308 ASP A N 1
ATOM 2238 C CA . ASP A 1 308 ? 1.090 0.591 -2.411 1.00 81.88 308 ASP A CA 1
ATOM 2239 C C . ASP A 1 308 ? 1.417 -0.313 -1.209 1.00 81.88 308 ASP A C 1
ATOM 2241 O O . ASP A 1 308 ? 2.546 -0.744 -0.990 1.00 81.88 308 ASP A O 1
ATOM 2245 N N . GLY A 1 309 ? 0.414 -0.550 -0.356 1.00 80.19 309 GLY A N 1
ATOM 2246 C CA . GLY A 1 309 ? 0.535 -1.393 0.841 1.00 80.19 309 GLY A CA 1
ATOM 2247 C C . GLY A 1 309 ? 1.189 -0.718 2.054 1.00 80.19 309 GLY A C 1
ATOM 2248 O O . GLY A 1 309 ? 1.106 -1.249 3.164 1.00 80.19 309 GLY A O 1
ATOM 2249 N N . ASN A 1 310 ? 1.762 0.477 1.893 1.00 84.12 310 ASN A N 1
ATOM 2250 C CA . ASN A 1 310 ? 2.381 1.247 2.971 1.00 84.12 310 ASN A CA 1
ATOM 2251 C C . ASN A 1 310 ? 1.400 2.256 3.574 1.00 84.12 310 ASN A C 1
ATOM 2253 O O . ASN A 1 310 ? 0.509 2.749 2.886 1.00 84.12 310 ASN A O 1
ATOM 2257 N N . ALA A 1 311 ? 1.534 2.565 4.867 1.00 91.31 311 ALA A N 1
ATOM 2258 C CA . ALA A 1 311 ? 0.679 3.552 5.527 1.00 91.31 311 ALA A CA 1
ATOM 2259 C C . ALA A 1 311 ? 1.014 4.974 5.049 1.00 91.31 311 ALA A C 1
ATOM 2261 O O . ALA A 1 311 ? 2.177 5.377 5.079 1.00 91.31 311 ALA A O 1
ATOM 2262 N N . ALA A 1 312 ? -0.004 5.744 4.652 1.00 92.75 312 ALA A N 1
ATOM 2263 C CA . ALA A 1 312 ? 0.195 7.126 4.221 1.00 92.75 312 ALA A CA 1
ATOM 2264 C C . ALA A 1 312 ? 0.538 8.051 5.403 1.00 92.75 312 ALA A C 1
ATOM 2266 O O . ALA A 1 312 ? 0.080 7.847 6.533 1.00 92.75 312 ALA A O 1
ATOM 2267 N N . ALA A 1 313 ? 1.331 9.091 5.137 1.00 92.88 313 ALA A N 1
ATOM 2268 C CA . ALA A 1 313 ? 1.748 10.070 6.136 1.00 92.88 313 ALA A CA 1
ATOM 2269 C C . ALA A 1 313 ? 0.742 11.227 6.279 1.00 92.88 313 ALA A C 1
ATOM 2271 O O . ALA A 1 313 ? 0.004 11.550 5.347 1.00 92.88 313 ALA A O 1
ATOM 2272 N N . ASN A 1 314 ? 0.741 11.857 7.463 1.00 93.62 314 ASN A N 1
ATOM 2273 C CA . ASN A 1 314 ? -0.038 13.062 7.789 1.00 93.62 314 ASN A CA 1
ATOM 2274 C C . ASN A 1 314 ? -1.524 12.980 7.400 1.00 93.62 314 ASN A C 1
ATOM 2276 O O . ASN A 1 314 ? -2.103 13.913 6.844 1.00 93.62 314 ASN A O 1
ATOM 2280 N N . THR A 1 315 ? -2.145 11.846 7.721 1.00 96.56 315 THR A N 1
ATOM 2281 C CA . THR A 1 315 ? -3.546 11.591 7.402 1.00 96.56 315 THR A CA 1
ATOM 2282 C C . THR A 1 315 ? -4.490 12.399 8.297 1.00 96.56 315 THR A C 1
ATOM 2284 O O . THR A 1 315 ? -4.276 12.569 9.501 1.00 96.56 315 THR A O 1
ATOM 2287 N N . SER A 1 316 ? -5.569 12.906 7.707 1.00 96.94 316 SER A N 1
ATOM 2288 C CA . SER A 1 316 ? -6.679 13.536 8.419 1.00 96.94 316 SER A CA 1
ATOM 2289 C C . SER A 1 316 ? -8.005 13.236 7.724 1.00 96.94 316 SER A C 1
ATOM 2291 O O . SER A 1 316 ? -8.040 12.907 6.540 1.00 96.94 316 SER A O 1
ATOM 2293 N N . ILE A 1 317 ? -9.108 13.331 8.466 1.00 98.00 317 ILE A N 1
ATOM 2294 C CA . ILE A 1 317 ? -10.449 13.033 7.961 1.00 98.00 317 ILE A CA 1
ATOM 2295 C C . ILE A 1 317 ? -11.449 14.096 8.412 1.00 98.00 317 ILE A C 1
ATOM 2297 O O . ILE A 1 317 ? -11.406 14.572 9.549 1.00 98.00 317 ILE A O 1
ATOM 2301 N N . SER A 1 318 ? -12.366 14.464 7.519 1.00 95.56 318 SER A N 1
ATOM 2302 C CA . SER A 1 318 ? -13.432 15.423 7.793 1.00 95.56 318 SER A CA 1
ATOM 2303 C C . SER A 1 318 ? -14.771 14.962 7.200 1.00 95.56 318 SER A C 1
ATOM 2305 O O . SER A 1 318 ? -14.828 14.665 6.003 1.00 95.56 318 SER A O 1
ATOM 2307 N N . PRO A 1 319 ? -15.864 14.939 7.989 1.00 94.88 319 PRO A N 1
ATOM 2308 C CA . PRO A 1 319 ? -15.926 15.220 9.430 1.00 94.88 319 PRO A CA 1
ATOM 2309 C C . PRO A 1 319 ? -15.119 14.228 10.284 1.00 94.88 319 PRO A C 1
ATOM 2311 O O . PRO A 1 319 ? -14.984 13.064 9.926 1.00 94.88 319 PRO A O 1
ATOM 2314 N N . ALA A 1 320 ? -14.620 14.672 11.443 1.00 91.38 320 ALA A N 1
ATOM 2315 C CA . ALA A 1 320 ? -13.804 13.827 12.324 1.00 91.38 320 ALA A CA 1
ATOM 2316 C C . ALA A 1 320 ? -14.609 12.747 13.077 1.00 91.38 320 ALA A C 1
ATOM 2318 O O . ALA A 1 320 ? -14.016 11.858 13.688 1.00 91.38 320 ALA A O 1
ATOM 2319 N N . THR A 1 321 ? -15.946 12.812 13.052 1.00 89.62 321 THR A N 1
ATOM 2320 C CA . THR A 1 321 ? -16.840 11.879 13.753 1.00 89.62 321 THR A CA 1
ATOM 2321 C C . THR A 1 321 ? -17.871 11.233 12.830 1.00 89.62 321 THR A C 1
ATOM 2323 O O . THR A 1 321 ? -18.251 11.795 11.794 1.00 89.62 321 THR A O 1
ATOM 2326 N N . TYR A 1 322 ? -18.349 10.045 13.208 1.00 88.06 322 TYR A N 1
ATOM 2327 C CA . TYR A 1 322 ? -19.387 9.341 12.459 1.00 88.06 322 TYR A CA 1
ATOM 2328 C C . TYR A 1 322 ? -20.676 10.158 12.389 1.00 88.06 322 TYR A C 1
ATOM 2330 O O . TYR A 1 322 ? -21.169 10.662 13.400 1.00 88.06 322 TYR A O 1
ATOM 2338 N N . GLN A 1 323 ? -21.225 10.260 11.182 1.00 89.25 323 GLN A N 1
ATOM 2339 C CA . GLN A 1 323 ? -22.494 10.919 10.894 1.00 89.25 323 GLN A CA 1
ATOM 2340 C C . GLN A 1 323 ? -23.579 9.856 10.712 1.00 89.25 323 GLN A C 1
ATOM 2342 O O . GLN A 1 323 ? -23.280 8.718 10.365 1.00 89.25 323 GLN A O 1
ATOM 2347 N N . ASN A 1 324 ? -24.841 10.202 10.963 1.00 85.75 324 ASN A N 1
ATOM 2348 C CA . ASN A 1 324 ? -25.933 9.232 10.875 1.00 85.75 324 ASN A CA 1
ATOM 2349 C C . ASN A 1 324 ? -26.122 8.711 9.439 1.00 85.75 324 ASN A C 1
ATOM 2351 O O . ASN A 1 324 ? -26.363 9.495 8.522 1.00 85.75 324 ASN A O 1
ATOM 2355 N N . GLY A 1 325 ? -26.079 7.390 9.266 1.00 86.94 325 GLY A N 1
ATOM 2356 C CA . GLY A 1 325 ? -26.210 6.722 7.973 1.00 86.94 325 GLY A CA 1
ATOM 2357 C C . GLY A 1 325 ? -24.908 6.695 7.168 1.00 86.94 325 GLY A C 1
ATOM 2358 O O . GLY A 1 325 ? -23.816 6.873 7.703 1.00 86.94 325 GLY A O 1
ATOM 2359 N N . THR A 1 326 ? -25.020 6.427 5.865 1.00 94.44 326 THR A N 1
ATOM 2360 C CA . THR A 1 326 ? -23.877 6.428 4.941 1.00 94.44 326 THR A CA 1
ATOM 2361 C C . THR A 1 326 ? -23.482 7.859 4.593 1.00 94.44 326 THR A C 1
ATOM 2363 O O . THR A 1 326 ? -24.297 8.611 4.062 1.00 94.44 326 THR A O 1
ATOM 2366 N N . THR A 1 327 ? -22.232 8.224 4.866 1.00 93.69 327 THR A N 1
ATOM 2367 C CA . THR A 1 327 ? -21.696 9.575 4.649 1.00 93.69 327 THR A CA 1
ATOM 2368 C C . THR A 1 327 ? -20.364 9.512 3.913 1.00 93.69 327 THR A C 1
ATOM 2370 O O . THR A 1 327 ? -19.558 8.623 4.180 1.00 93.69 327 THR A O 1
ATOM 2373 N N . ASN A 1 328 ? -20.131 10.460 3.001 1.00 95.81 328 ASN A N 1
ATOM 2374 C CA . ASN A 1 328 ? -18.831 10.647 2.359 1.00 95.81 328 ASN A CA 1
ATOM 2375 C C . ASN A 1 328 ? -17.943 11.531 3.232 1.00 95.81 328 ASN A C 1
ATOM 2377 O O . ASN A 1 328 ? -18.341 12.628 3.627 1.00 95.81 328 ASN A O 1
ATOM 2381 N N . TYR A 1 329 ? -16.738 11.048 3.490 1.00 97.19 329 TYR A N 1
ATOM 2382 C CA . TYR A 1 329 ? -15.699 11.723 4.244 1.00 97.19 329 TYR A CA 1
ATOM 2383 C C . TYR A 1 329 ? -14.602 12.177 3.295 1.00 97.19 329 TYR A C 1
ATOM 2385 O O . TYR A 1 329 ? -14.209 11.430 2.399 1.00 97.19 329 TYR A O 1
ATOM 2393 N N . ASN A 1 330 ? -14.094 13.384 3.521 1.00 97.81 330 ASN A N 1
ATOM 2394 C CA . ASN A 1 330 ? -12.893 13.868 2.860 1.00 97.81 330 ASN A CA 1
ATOM 2395 C C . ASN A 1 330 ? -11.690 13.408 3.684 1.00 97.81 330 ASN A C 1
ATOM 2397 O O . ASN A 1 330 ? -11.579 13.763 4.860 1.00 97.81 330 ASN A O 1
ATOM 2401 N N . VAL A 1 331 ? -10.820 12.613 3.073 1.00 98.25 331 VAL A N 1
ATOM 2402 C CA . VAL A 1 331 ? -9.601 12.078 3.676 1.00 98.25 331 VAL A CA 1
ATOM 2403 C C . VAL A 1 331 ? -8.412 12.739 2.999 1.00 98.25 331 VAL A C 1
ATOM 2405 O O . VAL A 1 331 ? -8.239 12.603 1.791 1.00 98.25 331 VAL A O 1
ATOM 2408 N N . THR A 1 332 ? -7.616 13.464 3.776 1.00 97.88 332 THR A N 1
ATOM 2409 C CA . THR A 1 332 ? -6.438 14.197 3.303 1.00 97.88 332 THR A CA 1
ATOM 2410 C C . THR A 1 332 ? -5.176 13.497 3.786 1.00 97.88 332 THR A C 1
ATOM 2412 O O . THR A 1 332 ? -5.129 13.070 4.939 1.00 97.88 332 THR A O 1
ATOM 2415 N N . PHE A 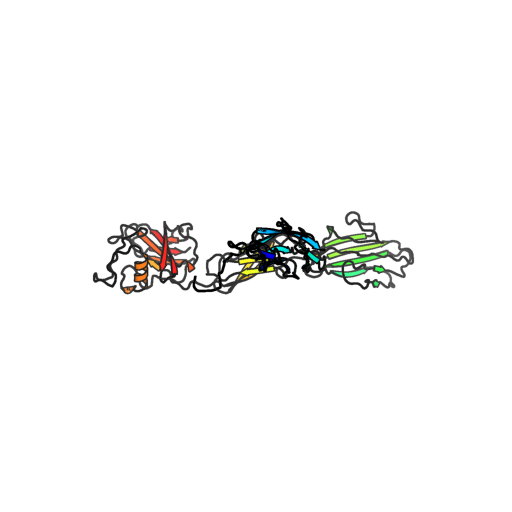1 333 ? -4.169 13.374 2.928 1.00 97.06 333 PHE A N 1
ATOM 2416 C CA . PHE A 1 333 ? -2.897 12.711 3.227 1.00 97.06 333 PHE A CA 1
ATOM 2417 C C . PHE A 1 333 ? -1.782 13.245 2.322 1.00 97.06 333 PHE A C 1
ATOM 2419 O O . PHE A 1 333 ? -2.060 13.877 1.302 1.00 97.06 333 PHE A O 1
ATOM 2426 N N . ASP A 1 334 ? -0.527 13.017 2.703 1.00 95.19 334 ASP A N 1
ATOM 2427 C CA . ASP A 1 334 ? 0.619 13.466 1.908 1.00 95.19 334 ASP A CA 1
ATOM 2428 C C . ASP A 1 334 ? 0.808 12.595 0.659 1.00 95.19 334 ASP A C 1
ATOM 2430 O O . ASP A 1 334 ? 0.721 11.365 0.719 1.00 95.19 334 ASP A O 1
ATOM 2434 N N . ILE A 1 335 ? 1.115 13.245 -0.462 1.00 90.75 335 ILE A N 1
ATOM 2435 C CA . ILE A 1 335 ? 1.521 12.587 -1.705 1.00 90.75 335 ILE A CA 1
ATOM 2436 C C . ILE A 1 335 ? 2.937 12.015 -1.507 1.00 90.75 335 ILE A C 1
ATOM 2438 O O . ILE A 1 335 ? 3.823 12.760 -1.067 1.00 90.75 335 ILE A O 1
ATOM 2442 N N . PRO A 1 336 ? 3.184 10.724 -1.810 1.00 88.44 336 PRO A N 1
ATOM 2443 C CA . PRO A 1 336 ? 4.515 10.131 -1.712 1.00 88.44 336 PRO A CA 1
ATOM 2444 C C . PRO A 1 336 ? 5.541 10.806 -2.629 1.00 88.44 336 PRO A C 1
ATOM 2446 O O . PRO A 1 336 ? 5.204 11.456 -3.616 1.00 88.44 336 PRO A O 1
ATOM 2449 N N . ALA A 1 337 ? 6.826 10.615 -2.327 1.00 81.69 337 ALA A N 1
ATOM 2450 C CA . ALA A 1 337 ? 7.884 10.980 -3.265 1.00 81.69 337 ALA A CA 1
ATOM 2451 C C . ALA A 1 337 ? 7.800 10.116 -4.540 1.00 81.69 337 ALA A C 1
ATOM 2453 O O . ALA A 1 337 ? 7.314 8.992 -4.486 1.00 81.69 337 ALA A O 1
ATOM 2454 N N . GLY A 1 338 ? 8.289 10.635 -5.669 1.00 75.25 338 GLY A N 1
ATOM 2455 C CA . GLY A 1 338 ? 8.288 9.925 -6.958 1.00 75.25 338 GLY A CA 1
ATOM 2456 C C . GLY A 1 338 ? 7.147 10.315 -7.903 1.00 75.25 338 GLY A C 1
ATOM 2457 O O . GLY A 1 338 ? 7.189 9.958 -9.077 1.00 75.25 338 GLY A O 1
ATOM 2458 N N . PHE A 1 339 ? 6.165 11.091 -7.440 1.00 80.00 339 PHE A N 1
ATOM 2459 C CA . PHE A 1 339 ? 5.132 11.687 -8.293 1.00 80.00 339 PHE A CA 1
ATOM 2460 C C . PHE A 1 339 ? 5.521 13.098 -8.750 1.00 80.00 339 PHE A C 1
ATOM 2462 O O . PHE A 1 339 ? 6.347 13.771 -8.128 1.00 80.00 339 PHE A O 1
ATOM 2469 N N . ALA A 1 340 ? 4.925 13.552 -9.852 1.00 79.94 340 ALA A N 1
ATOM 2470 C CA . ALA A 1 340 ? 5.159 14.888 -10.395 1.00 79.94 340 ALA A CA 1
ATOM 2471 C C . ALA A 1 340 ? 4.652 16.000 -9.463 1.00 79.94 340 ALA A C 1
ATOM 2473 O O . ALA A 1 340 ? 5.269 17.060 -9.327 1.00 79.94 340 ALA A O 1
ATOM 2474 N N . ASN A 1 341 ? 3.524 15.744 -8.802 1.00 84.62 341 ASN A N 1
ATOM 2475 C CA . ASN A 1 341 ? 2.935 16.613 -7.800 1.00 84.62 341 ASN A CA 1
ATOM 2476 C C . ASN A 1 341 ? 3.422 16.251 -6.390 1.00 84.62 341 ASN A C 1
ATOM 2478 O O . ASN A 1 341 ? 3.838 15.135 -6.098 1.00 84.62 341 ASN A O 1
ATOM 2482 N N . SER A 1 342 ? 3.379 17.238 -5.498 1.00 86.81 342 SER A N 1
ATOM 2483 C CA . SER A 1 342 ? 3.789 17.100 -4.099 1.00 86.81 342 SER A CA 1
ATOM 2484 C C . SER A 1 342 ? 2.846 17.880 -3.187 1.00 86.81 342 SER A C 1
ATOM 2486 O O . SER A 1 342 ? 2.077 18.728 -3.645 1.00 86.81 342 SER A O 1
ATOM 2488 N N . GLY A 1 343 ? 2.912 17.609 -1.884 1.00 92.69 343 GLY A N 1
ATOM 2489 C CA . GLY A 1 343 ? 2.024 18.211 -0.894 1.00 92.69 343 GLY A CA 1
ATOM 2490 C C . GLY A 1 343 ? 0.965 17.219 -0.437 1.00 92.69 343 GLY A C 1
ATOM 2491 O O . GLY A 1 343 ? 1.299 16.077 -0.141 1.00 92.69 343 GLY A O 1
ATOM 2492 N N . GLN A 1 344 ? -0.288 17.663 -0.346 1.00 95.31 344 GLN A N 1
ATOM 2493 C CA . GLN A 1 344 ? -1.395 16.845 0.147 1.00 95.31 344 GLN A CA 1
ATOM 2494 C C . GLN A 1 344 ? -2.454 16.637 -0.924 1.00 95.31 344 GLN A C 1
ATOM 2496 O O . GLN A 1 344 ? -2.801 17.580 -1.634 1.00 95.31 344 GLN A O 1
ATOM 2501 N N . GLU A 1 345 ? -3.009 15.431 -0.965 1.00 96.00 345 GLU A N 1
ATOM 2502 C CA . GLU A 1 345 ? -4.159 15.076 -1.793 1.00 96.00 345 GLU A CA 1
ATOM 2503 C C . GLU A 1 345 ? -5.378 14.816 -0.900 1.00 96.00 345 GLU A C 1
ATOM 2505 O O . GLU A 1 345 ? -5.237 14.400 0.253 1.00 96.00 345 GLU A O 1
ATOM 2510 N N . THR A 1 346 ? -6.585 15.113 -1.392 1.00 97.31 346 THR A N 1
ATOM 2511 C CA . THR A 1 346 ? -7.831 14.900 -0.635 1.00 97.31 346 THR A CA 1
ATOM 2512 C C . THR A 1 346 ? -8.827 14.070 -1.428 1.00 97.31 346 THR A C 1
ATOM 2514 O O . THR A 1 346 ? -9.411 14.538 -2.402 1.00 97.31 346 THR A O 1
ATOM 2517 N N . CYS A 1 347 ? -9.103 12.865 -0.934 1.00 97.38 347 CYS A N 1
ATOM 2518 C CA . CYS A 1 347 ? -9.966 11.891 -1.592 1.00 97.38 347 CYS A CA 1
ATOM 2519 C C . CYS A 1 347 ? -11.217 11.577 -0.777 1.00 97.38 347 CYS A C 1
ATOM 2521 O O . CYS A 1 347 ? -11.238 11.712 0.446 1.00 97.38 347 CYS A O 1
ATOM 2523 N N . GLN A 1 348 ? -12.283 11.155 -1.461 1.00 97.00 348 GLN A N 1
ATOM 2524 C CA . GLN A 1 348 ? -13.542 10.798 -0.811 1.00 97.00 348 GLN A CA 1
ATOM 2525 C C . GLN A 1 348 ? -13.643 9.298 -0.561 1.00 97.00 348 GLN A C 1
ATOM 2527 O O . GLN A 1 348 ? -13.431 8.496 -1.466 1.00 97.00 348 GLN A O 1
ATOM 2532 N N . ALA A 1 349 ? -14.052 8.934 0.650 1.00 96.50 349 ALA A N 1
ATOM 2533 C CA . ALA A 1 349 ? -14.428 7.571 1.002 1.00 96.50 349 ALA A CA 1
ATOM 2534 C C . ALA A 1 349 ? -15.709 7.573 1.842 1.00 96.50 349 ALA A C 1
ATOM 2536 O O . ALA A 1 349 ? -15.977 8.515 2.590 1.00 96.50 349 ALA A O 1
ATOM 2537 N N . SER A 1 350 ? -16.528 6.531 1.713 1.00 95.19 350 SER A N 1
ATOM 2538 C CA . SER A 1 350 ? -17.795 6.426 2.441 1.00 95.19 350 SER A CA 1
ATOM 2539 C C . SER A 1 350 ? -17.639 5.600 3.717 1.00 95.19 350 SER A C 1
ATOM 2541 O O . SER A 1 350 ? -17.001 4.551 3.707 1.00 95.19 350 SER A O 1
ATOM 2543 N N . GLY A 1 351 ? -18.282 6.040 4.797 1.00 94.56 351 GLY A N 1
ATOM 2544 C CA . GLY A 1 351 ? -18.417 5.294 6.051 1.00 94.56 351 GLY A CA 1
ATOM 2545 C C . GLY A 1 351 ? -19.866 5.289 6.536 1.00 94.56 351 GLY A C 1
ATOM 2546 O O . GLY A 1 351 ? -20.670 6.117 6.096 1.00 94.56 351 GLY A O 1
ATOM 2547 N N . VAL A 1 352 ? -20.217 4.364 7.434 1.00 93.50 352 VAL A N 1
ATOM 2548 C CA . VAL A 1 352 ? -21.571 4.274 8.010 1.00 93.50 352 VAL A CA 1
ATOM 2549 C C . VAL A 1 352 ? -21.534 4.544 9.508 1.00 93.50 352 VAL A C 1
ATOM 2551 O O . VAL A 1 352 ? -20.864 3.830 10.256 1.00 93.50 352 VAL A O 1
ATOM 2554 N N . GLY A 1 353 ? -22.298 5.549 9.942 1.00 90.00 353 GLY A N 1
ATOM 2555 C CA . GLY A 1 353 ? -22.583 5.786 11.352 1.00 90.00 353 GLY A CA 1
ATOM 2556 C C . GLY A 1 353 ? -23.934 5.209 11.767 1.00 90.00 353 GLY A C 1
ATOM 2557 O O . GLY A 1 353 ? -24.966 5.530 11.173 1.00 90.00 353 GLY A O 1
ATOM 2558 N N . THR A 1 354 ? -23.950 4.383 12.810 1.00 84.25 354 THR A N 1
ATOM 2559 C CA . THR A 1 354 ? -25.175 3.859 13.428 1.00 84.25 354 THR A CA 1
ATOM 2560 C C . THR A 1 354 ? -25.525 4.641 14.685 1.00 84.25 354 THR A C 1
ATOM 2562 O O . THR A 1 354 ? -24.669 4.883 15.536 1.00 84.25 354 THR A O 1
ATOM 2565 N N . LEU A 1 355 ? -26.788 5.052 14.815 1.00 73.75 355 LEU A N 1
ATOM 2566 C CA . LEU A 1 355 ? -27.265 5.635 16.067 1.00 73.75 355 LEU A CA 1
ATOM 2567 C C . LEU A 1 355 ? -27.220 4.581 17.189 1.00 73.75 355 LEU A C 1
ATOM 2569 O O . LEU A 1 355 ? -27.504 3.406 16.929 1.00 73.75 355 LEU A O 1
ATOM 2573 N N . PRO A 1 356 ? -26.908 4.982 18.431 1.00 70.25 356 PRO A N 1
ATOM 2574 C CA . PRO A 1 356 ? -27.033 4.101 19.583 1.00 70.25 356 PRO A CA 1
ATOM 2575 C C . PRO A 1 356 ? -28.470 3.588 19.737 1.00 70.25 356 PRO A C 1
ATOM 2577 O O . PRO A 1 356 ? -29.431 4.330 19.543 1.00 70.25 356 PRO A O 1
ATOM 2580 N N . THR A 1 357 ? -28.630 2.320 20.118 1.00 72.31 357 THR A N 1
ATOM 2581 C CA . THR A 1 357 ? -29.952 1.711 20.359 1.00 72.31 357 THR A CA 1
ATOM 2582 C C . THR A 1 357 ? -30.360 1.732 21.831 1.00 72.31 357 THR A C 1
ATOM 2584 O O . THR A 1 357 ? -31.524 1.498 22.148 1.00 72.31 357 THR A O 1
ATOM 2587 N N . GLN A 1 358 ? -29.418 2.005 22.738 1.00 81.88 358 GLN A N 1
ATOM 2588 C CA . GLN A 1 358 ? -29.667 2.062 24.174 1.00 81.88 358 GLN A CA 1
ATOM 2589 C C . GLN A 1 358 ? -30.257 3.415 24.584 1.00 81.88 358 GLN A C 1
ATOM 2591 O O . GLN A 1 358 ? -29.833 4.463 24.095 1.00 81.88 358 GLN A O 1
ATOM 2596 N N . SER A 1 359 ? -31.190 3.404 25.534 1.00 85.62 359 SER A N 1
ATOM 2597 C CA . SER A 1 359 ? -31.653 4.630 26.183 1.00 85.62 359 SER A CA 1
ATOM 2598 C C . SER A 1 359 ? -30.634 5.120 27.209 1.00 85.62 359 SER A C 1
ATOM 2600 O O . SER A 1 359 ? -30.027 4.319 27.929 1.00 85.62 359 SER A O 1
ATOM 2602 N N . MET A 1 360 ? -30.478 6.437 27.286 1.00 87.62 360 MET A N 1
ATOM 2603 C CA . MET A 1 360 ? -29.874 7.118 28.426 1.00 87.62 360 MET A CA 1
ATOM 2604 C C . MET A 1 360 ? -30.921 7.479 29.468 1.00 87.62 360 MET A C 1
ATOM 2606 O O . MET A 1 360 ? -32.103 7.550 29.137 1.00 87.62 360 MET A O 1
ATOM 2610 N N . TYR A 1 361 ? -30.476 7.746 30.693 1.00 87.06 361 TYR A N 1
ATOM 2611 C CA . TYR A 1 361 ? -31.344 8.063 31.825 1.00 87.06 361 TYR A CA 1
ATOM 2612 C C . TYR A 1 361 ? -30.817 9.268 32.599 1.00 87.06 361 TYR A C 1
ATOM 2614 O O . TYR A 1 361 ? -29.612 9.523 32.610 1.00 87.06 361 TYR A O 1
ATOM 2622 N N . TRP A 1 362 ? -31.696 9.980 33.298 1.00 87.38 362 TRP A N 1
ATOM 2623 C CA . TRP A 1 362 ? -31.301 11.031 34.234 1.00 87.38 362 TRP A 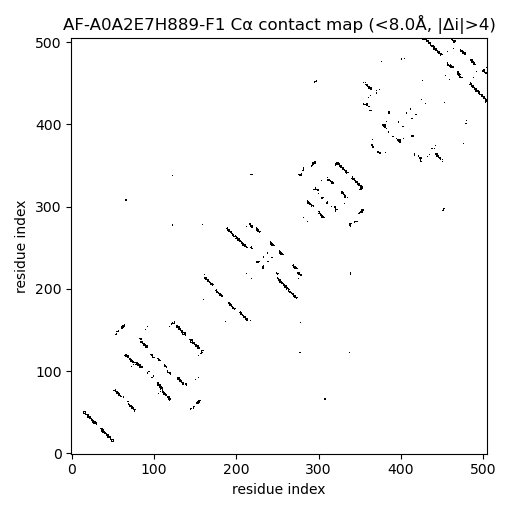CA 1
ATOM 2624 C C . TRP A 1 362 ? -32.064 10.894 35.543 1.00 87.38 362 TRP A C 1
ATOM 2626 O O . TRP A 1 362 ? -33.245 10.565 35.559 1.00 87.38 362 TRP A O 1
ATOM 2636 N N . ILE A 1 363 ? -31.361 11.071 36.661 1.00 79.94 363 ILE A N 1
ATOM 2637 C CA . ILE A 1 363 ? -31.889 10.720 37.982 1.00 79.94 363 ILE A CA 1
ATOM 2638 C C . ILE A 1 363 ? -31.457 11.766 39.007 1.00 79.94 363 ILE A C 1
ATOM 2640 O O . ILE A 1 363 ? -30.329 12.264 38.987 1.00 79.94 363 ILE A O 1
ATOM 2644 N N . HIS A 1 364 ? -32.357 12.073 39.940 1.00 78.44 364 HIS A N 1
ATOM 2645 C CA . HIS A 1 364 ? -32.066 12.864 41.133 1.00 78.44 364 HIS A CA 1
ATOM 2646 C C . HIS A 1 364 ? -32.135 11.976 42.375 1.00 78.44 364 HIS A C 1
ATOM 2648 O O . HIS A 1 364 ? -33.218 11.549 42.771 1.00 78.44 364 HIS A O 1
ATOM 2654 N N . TRP A 1 365 ? -30.985 11.674 42.985 1.00 72.31 365 TRP A N 1
ATOM 2655 C CA . TRP A 1 365 ? -30.917 10.746 44.118 1.00 72.31 365 TRP A CA 1
ATOM 2656 C C . TRP A 1 365 ? -29.707 11.024 45.037 1.00 72.31 365 TRP A C 1
ATOM 2658 O O . TRP A 1 365 ? -28.775 11.734 44.671 1.00 72.31 365 TRP A O 1
ATOM 2668 N N . GLY A 1 366 ? -29.726 10.491 46.257 1.00 67.38 366 GLY A N 1
ATOM 2669 C CA . GLY A 1 366 ? -28.688 10.613 47.275 1.00 67.38 366 GLY A CA 1
ATOM 2670 C C . GLY A 1 366 ? -29.066 9.843 48.545 1.00 67.38 366 GLY A C 1
ATOM 2671 O O . GLY A 1 366 ? -30.139 9.244 48.625 1.00 67.38 366 GLY A O 1
ATOM 2672 N N . ASN A 1 367 ? -28.181 9.842 49.540 1.00 64.19 367 ASN A N 1
ATOM 2673 C CA . ASN A 1 367 ? -28.390 9.151 50.813 1.00 64.19 367 ASN A CA 1
ATOM 2674 C C . ASN A 1 367 ? -29.031 10.089 51.868 1.00 64.19 367 ASN A C 1
ATOM 2676 O O . ASN A 1 367 ? -28.676 11.270 51.977 1.00 64.19 367 ASN A O 1
ATOM 2680 N N . GLY A 1 368 ? -29.979 9.556 52.650 1.00 61.00 368 GLY A N 1
ATOM 2681 C CA . GLY A 1 368 ? -30.748 10.266 53.683 1.00 61.00 368 GLY A CA 1
ATOM 2682 C C . GLY A 1 368 ? -32.139 10.757 53.248 1.00 61.00 368 GLY A C 1
ATOM 2683 O O . GLY A 1 368 ? -32.595 10.504 52.135 1.00 61.00 368 GLY A O 1
ATOM 2684 N N . ALA A 1 369 ? -32.836 11.459 54.150 1.00 58.75 369 ALA A N 1
ATOM 2685 C CA . ALA A 1 369 ? -34.121 12.092 53.843 1.00 58.75 369 ALA A CA 1
ATOM 2686 C C . ALA A 1 369 ? -33.921 13.307 52.926 1.00 58.75 369 ALA A C 1
ATOM 2688 O O . ALA A 1 369 ? -32.968 14.061 53.098 1.00 58.75 369 ALA A O 1
ATOM 2689 N N . PHE A 1 370 ? -34.836 13.512 51.979 1.00 55.72 370 PHE A N 1
ATOM 2690 C CA . PHE A 1 370 ? -34.795 14.658 51.074 1.00 55.72 370 PHE A CA 1
ATOM 2691 C C . PHE A 1 370 ? -34.857 15.999 51.846 1.00 55.72 370 PHE A C 1
ATOM 2693 O O . PHE A 1 370 ? -35.721 16.138 52.720 1.00 55.72 370 PHE A O 1
ATOM 2700 N N . PRO A 1 371 ? -34.027 17.011 51.509 1.00 56.91 371 PRO A N 1
ATOM 2701 C CA . PRO A 1 371 ? -32.980 17.019 50.477 1.00 56.91 371 PRO A CA 1
ATOM 2702 C C . PRO A 1 371 ? -31.750 16.188 50.877 1.00 56.91 371 PRO A C 1
ATOM 2704 O O . PRO A 1 371 ? -31.264 16.293 52.000 1.00 56.91 371 PRO A O 1
ATOM 2707 N N . TYR A 1 372 ? -31.249 15.369 49.945 1.00 61.56 372 TYR A N 1
ATOM 2708 C CA . TYR A 1 372 ? -30.200 14.381 50.218 1.00 61.56 372 TYR A CA 1
ATOM 2709 C C . TYR A 1 372 ? -28.903 15.022 50.731 1.00 61.56 372 TYR A C 1
ATOM 2711 O O . TYR A 1 372 ? -28.379 15.955 50.124 1.00 61.56 372 TYR A O 1
ATOM 2719 N N . ALA A 1 373 ? -28.377 14.498 51.842 1.00 59.47 373 ALA A N 1
ATOM 2720 C CA . ALA A 1 373 ? -27.211 15.055 52.535 1.00 59.47 373 ALA A CA 1
ATOM 2721 C C . ALA A 1 373 ? -25.873 14.446 52.076 1.00 59.47 373 ALA A C 1
ATOM 2723 O O . ALA A 1 373 ? -24.813 14.967 52.422 1.00 59.47 373 ALA A O 1
ATOM 2724 N N . GLN A 1 374 ? -25.915 13.341 51.328 1.00 67.69 374 GLN A N 1
ATOM 2725 C CA . GLN A 1 374 ? -24.750 12.619 50.814 1.00 67.69 374 GLN A CA 1
ATOM 2726 C C . GLN A 1 374 ? -25.001 12.168 49.371 1.00 67.69 374 GLN A C 1
ATOM 2728 O O . GLN A 1 374 ? -26.113 11.757 49.030 1.00 67.69 374 GLN A O 1
ATOM 2733 N N . ASP A 1 375 ? -23.967 12.256 48.534 1.00 69.88 375 ASP A N 1
ATOM 2734 C CA . ASP A 1 375 ? -23.991 11.755 47.159 1.00 69.88 375 ASP A CA 1
ATOM 2735 C C . ASP A 1 375 ? -23.782 10.229 47.085 1.00 69.88 375 ASP A C 1
ATOM 2737 O O . ASP A 1 375 ? -23.649 9.558 48.110 1.00 69.88 375 ASP A O 1
ATOM 2741 N N . LEU A 1 376 ? -23.829 9.679 45.867 1.00 66.12 376 LEU A N 1
ATOM 2742 C CA . LEU A 1 376 ? -23.805 8.237 45.609 1.00 66.12 376 LEU A CA 1
ATOM 2743 C C . LEU A 1 376 ? -22.475 7.731 45.026 1.00 66.12 376 LEU A C 1
ATOM 2745 O O . LEU A 1 376 ? -22.375 6.555 44.686 1.00 66.12 376 LEU A O 1
ATOM 2749 N N . GLU A 1 377 ? -21.444 8.570 44.909 1.00 66.56 377 GLU A N 1
ATOM 2750 C CA . GLU A 1 377 ? -20.158 8.190 44.294 1.00 66.56 377 GLU A CA 1
ATOM 2751 C C . GLU A 1 377 ? -19.188 7.521 45.287 1.00 66.56 377 GLU A C 1
ATOM 2753 O O . GLU A 1 377 ? -17.976 7.733 45.252 1.00 66.56 377 GLU A O 1
ATOM 2758 N N . GLY A 1 378 ? -19.720 6.687 46.183 1.00 61.97 378 GLY A N 1
ATOM 2759 C CA . GLY A 1 378 ? -18.958 5.933 47.179 1.00 61.97 378 GLY A CA 1
ATOM 2760 C C . GLY A 1 378 ? -19.045 4.418 46.986 1.00 61.97 378 GLY A C 1
ATOM 2761 O O . GLY A 1 378 ? -19.863 3.906 46.229 1.00 61.97 378 GLY A O 1
ATOM 2762 N N . SER A 1 379 ? -18.218 3.665 47.707 1.00 56.69 379 SER A N 1
ATOM 2763 C CA . SER A 1 379 ? -18.487 2.245 47.943 1.00 56.69 379 SER A CA 1
ATOM 2764 C C . SER A 1 379 ? -19.555 2.150 49.029 1.00 56.69 379 SER A C 1
ATOM 2766 O O . SER A 1 379 ? -19.326 2.623 50.145 1.00 56.69 379 SER A O 1
ATOM 2768 N N . GLY A 1 380 ? -20.711 1.582 48.677 1.00 56.53 380 GLY A N 1
ATOM 2769 C CA . GLY A 1 380 ? -21.822 1.344 49.589 1.00 56.53 380 GLY A CA 1
ATOM 2770 C C . GLY A 1 380 ? -21.418 0.551 50.839 1.00 56.53 380 GLY A C 1
ATOM 2771 O O . GLY A 1 380 ? -20.300 0.037 50.946 1.00 56.53 380 GLY A O 1
ATOM 2772 N N . PRO A 1 381 ? -22.347 0.451 51.794 1.00 53.91 381 PRO A N 1
ATOM 2773 C CA . PRO A 1 381 ? -23.693 -0.001 51.464 1.00 53.91 381 PRO A CA 1
ATOM 2774 C C . PRO A 1 381 ? -24.701 1.054 51.023 1.00 53.91 381 PRO A C 1
ATOM 2776 O O . PRO A 1 381 ? -24.864 2.090 51.667 1.00 53.91 381 PRO A O 1
ATOM 2779 N N . PHE A 1 382 ? -25.422 0.739 49.947 1.00 63.50 382 PHE A N 1
ATOM 2780 C CA . PHE A 1 382 ? -26.551 1.514 49.446 1.00 63.50 382 PHE A CA 1
ATOM 2781 C C . PHE A 1 382 ? -27.869 0.872 49.878 1.00 63.50 382 PHE A C 1
ATOM 2783 O O . PHE A 1 382 ? -28.063 -0.334 49.729 1.00 63.50 382 PHE A O 1
ATOM 2790 N N . TYR A 1 383 ? -28.778 1.701 50.390 1.00 57.62 383 TYR A N 1
ATOM 2791 C CA . TYR A 1 383 ? -30.109 1.298 50.835 1.00 57.62 383 TYR A CA 1
ATOM 2792 C C . TYR A 1 383 ? -31.161 1.963 49.958 1.00 57.62 383 TYR A C 1
ATOM 2794 O O . TYR A 1 383 ? -31.035 3.142 49.618 1.00 57.62 383 TYR A O 1
ATOM 2802 N N . TYR A 1 384 ? -32.216 1.226 49.626 1.00 57.41 384 TYR A N 1
ATOM 2803 C CA . TYR A 1 384 ? -33.345 1.767 48.887 1.00 57.41 384 TYR A CA 1
ATOM 2804 C C . TYR A 1 384 ? -34.679 1.267 49.438 1.00 57.41 384 TYR A C 1
ATOM 2806 O O . TYR A 1 384 ? -34.806 0.117 49.855 1.00 57.41 384 TYR A O 1
ATOM 2814 N N . GLU A 1 385 ? -35.685 2.144 49.428 1.00 49.06 385 GLU A N 1
ATOM 2815 C CA . GLU A 1 385 ? -37.066 1.807 49.770 1.00 49.06 385 GLU A CA 1
ATOM 2816 C C . GLU A 1 385 ? -37.958 2.044 48.547 1.00 49.06 385 GLU A C 1
ATOM 2818 O O . GLU A 1 385 ? -38.124 3.175 48.089 1.00 49.06 385 GLU A O 1
ATOM 2823 N N . ALA A 1 386 ? -38.533 0.967 48.009 1.00 53.94 386 ALA A N 1
ATOM 2824 C CA . ALA A 1 386 ? -39.575 1.056 46.991 1.00 53.94 386 ALA A CA 1
ATOM 2825 C C . ALA A 1 386 ? -40.879 1.620 47.592 1.00 53.94 386 ALA A C 1
ATOM 2827 O O . ALA A 1 386 ? -41.121 1.549 48.803 1.00 53.94 386 ALA A O 1
ATOM 2828 N N . ASN A 1 387 ? -41.746 2.164 46.738 1.00 49.81 387 ASN A N 1
ATOM 2829 C CA . ASN A 1 387 ? -43.014 2.770 47.145 1.00 49.81 387 ASN A CA 1
ATOM 2830 C C . ASN A 1 387 ? -43.862 1.817 48.013 1.00 49.81 387 ASN A C 1
ATOM 2832 O O . ASN A 1 387 ? -44.296 0.763 47.552 1.00 49.81 387 ASN A O 1
ATOM 2836 N N . GLY A 1 388 ? -44.152 2.229 49.254 1.00 50.34 388 GLY A N 1
ATOM 2837 C CA . GLY A 1 388 ? -45.111 1.561 50.141 1.00 50.34 388 GLY A CA 1
ATOM 2838 C C . GLY A 1 388 ? -44.536 0.871 51.379 1.00 50.34 388 GLY A C 1
ATOM 2839 O O . GLY A 1 388 ? -45.323 0.327 52.148 1.00 50.34 388 GLY A O 1
ATOM 2840 N N . GLY A 1 389 ? -43.217 0.882 51.611 1.00 45.41 389 GLY A N 1
ATOM 2841 C CA . GLY A 1 389 ? -42.623 0.317 52.838 1.00 45.41 389 GLY A CA 1
ATOM 2842 C C . GLY A 1 389 ? -42.867 -1.190 53.034 1.00 45.41 389 GLY A C 1
ATOM 2843 O O . GLY A 1 389 ? -42.615 -1.731 54.109 1.00 45.41 389 GLY A O 1
ATOM 2844 N N . VAL A 1 390 ? -43.361 -1.881 52.005 1.00 37.28 390 VAL A N 1
ATOM 2845 C CA . VAL A 1 390 ? -43.512 -3.336 51.965 1.00 37.28 390 VAL A CA 1
ATOM 2846 C C . VAL A 1 390 ? -42.545 -3.858 50.922 1.00 37.28 390 VAL A C 1
ATOM 2848 O O . VAL A 1 390 ? -42.614 -3.461 49.761 1.00 37.28 390 VAL A O 1
ATOM 2851 N N . GLY A 1 391 ? -41.639 -4.731 51.362 1.00 44.75 391 GLY A N 1
ATOM 2852 C CA . GLY A 1 391 ? -40.602 -5.330 50.535 1.00 44.75 391 GLY A CA 1
ATOM 2853 C C . GLY A 1 391 ? -41.140 -5.866 49.211 1.00 44.75 391 GLY A C 1
ATOM 2854 O O . GLY A 1 391 ? -41.801 -6.904 49.166 1.00 44.75 391 GLY A O 1
ATOM 2855 N N . GLY A 1 392 ? -40.797 -5.175 48.125 1.00 37.00 392 GLY A N 1
ATOM 2856 C CA . GLY A 1 392 ? -40.535 -5.846 46.860 1.00 37.00 392 GLY A CA 1
ATOM 2857 C C . GLY A 1 392 ? -39.269 -6.707 46.993 1.00 37.00 392 GLY A C 1
ATOM 2858 O O . GLY A 1 392 ? -38.529 -6.561 47.972 1.00 37.00 392 GLY A O 1
ATOM 2859 N N . PRO A 1 393 ? -39.012 -7.635 46.059 1.00 38.72 393 PRO A N 1
ATOM 2860 C CA . PRO A 1 393 ? -37.837 -8.497 46.137 1.00 38.72 393 PRO A CA 1
ATOM 2861 C C . PRO A 1 393 ? -36.568 -7.626 46.114 1.00 38.72 393 PRO A C 1
ATOM 2863 O O . PRO A 1 393 ? -36.273 -7.033 45.083 1.00 38.72 393 PRO A O 1
ATOM 2866 N N . GLY A 1 394 ? -35.857 -7.520 47.248 1.00 49.16 394 GLY A N 1
ATOM 2867 C CA . GLY A 1 394 ? -34.619 -6.731 47.348 1.00 49.16 394 GLY A CA 1
ATOM 2868 C C . GLY A 1 394 ? -34.495 -5.706 48.485 1.00 49.16 394 GLY A C 1
ATOM 2869 O O . GLY A 1 394 ? -33.609 -4.867 48.407 1.00 49.16 394 GLY A O 1
ATOM 2870 N N . VAL A 1 395 ? -35.300 -5.747 49.560 1.00 49.91 395 VAL A N 1
ATOM 2871 C CA . VAL A 1 395 ? -34.930 -5.042 50.813 1.00 49.91 395 VAL A CA 1
ATOM 2872 C C . VAL A 1 395 ? -33.599 -5.610 51.313 1.00 49.91 395 VAL A C 1
ATOM 2874 O O . VAL A 1 395 ? -33.556 -6.690 51.904 1.00 49.91 395 VAL A O 1
ATOM 2877 N N . GLY A 1 396 ? -32.509 -4.919 50.999 1.00 56.91 396 GLY A N 1
ATOM 2878 C CA . GLY A 1 396 ? -31.164 -5.445 51.132 1.00 56.91 396 GLY A CA 1
ATOM 2879 C C . GLY A 1 396 ? -30.106 -4.370 50.941 1.00 56.91 396 GLY A C 1
ATOM 2880 O O . GLY A 1 396 ? -30.339 -3.314 50.358 1.00 56.91 396 GLY A O 1
ATOM 2881 N N . GLU A 1 397 ? -28.952 -4.662 51.514 1.00 59.72 397 GLU A N 1
ATOM 2882 C CA . GLU A 1 397 ? -27.738 -3.870 51.449 1.00 59.72 397 GLU A CA 1
ATOM 2883 C C . GLU A 1 397 ? -27.022 -4.182 50.128 1.00 59.72 397 GLU A C 1
ATOM 2885 O O . GLU A 1 397 ? -26.541 -5.301 49.948 1.00 59.72 397 GLU A O 1
ATOM 2890 N N . GLU A 1 398 ? -26.961 -3.230 49.195 1.00 68.81 398 GLU A N 1
ATOM 2891 C CA . GLU A 1 398 ? -26.211 -3.416 47.947 1.00 68.81 398 GLU A CA 1
ATOM 2892 C C . GLU A 1 398 ? -24.817 -2.797 48.061 1.00 68.81 398 GLU A C 1
ATOM 2894 O O . GLU A 1 398 ? -24.640 -1.657 48.504 1.00 68.81 398 GLU A O 1
ATOM 2899 N N . SER A 1 399 ? -23.800 -3.545 47.634 1.00 67.19 399 SER A N 1
ATOM 2900 C CA . SER A 1 399 ? -22.399 -3.100 47.671 1.00 67.19 399 SER A CA 1
ATOM 2901 C C . SER A 1 399 ? -22.062 -2.075 46.581 1.00 67.19 399 SER A C 1
ATOM 2903 O O . SER A 1 399 ? -21.024 -1.416 46.647 1.00 67.19 399 SER A O 1
ATOM 2905 N N . SER A 1 400 ? -22.937 -1.916 45.582 1.00 75.69 400 SER A N 1
ATOM 2906 C CA . SER A 1 400 ? -22.789 -0.966 44.477 1.00 75.69 400 SER A CA 1
ATOM 2907 C C . SER A 1 400 ? -24.147 -0.441 44.004 1.00 75.69 400 SER A C 1
ATOM 2909 O O . SER A 1 400 ? -25.186 -1.032 44.284 1.00 75.69 400 SER A O 1
ATOM 2911 N N . ILE A 1 401 ? -24.144 0.667 43.262 1.00 78.19 401 ILE A N 1
ATOM 2912 C CA . ILE A 1 401 ? -25.368 1.300 42.748 1.00 78.19 401 ILE A CA 1
ATOM 2913 C C . ILE A 1 401 ? -25.980 0.557 41.542 1.00 78.19 401 ILE A C 1
ATOM 2915 O O . ILE A 1 401 ? -27.155 0.731 41.224 1.00 78.19 401 ILE A O 1
ATOM 2919 N N . GLN A 1 402 ? -25.201 -0.291 40.863 1.00 83.50 402 GLN A N 1
ATOM 2920 C CA . GLN A 1 402 ? -25.590 -0.924 39.601 1.00 83.50 402 GLN A CA 1
ATOM 2921 C C . GLN A 1 402 ? -26.841 -1.825 39.703 1.00 83.50 402 GLN A C 1
ATOM 2923 O O . GLN A 1 402 ? -27.739 -1.648 38.877 1.00 83.50 402 GLN A O 1
ATOM 2928 N N . PRO A 1 403 ? -26.971 -2.741 40.688 1.00 80.00 403 PRO A N 1
ATOM 2929 C CA . PRO A 1 403 ? -28.184 -3.550 40.852 1.00 80.00 403 PRO A CA 1
ATOM 2930 C C . PRO A 1 403 ? -29.433 -2.697 41.087 1.00 80.00 403 PRO A C 1
ATOM 2932 O O . PRO A 1 403 ? -30.526 -3.051 40.646 1.00 80.00 403 PRO A O 1
ATOM 2935 N N . ILE A 1 404 ? -29.259 -1.545 41.738 1.00 78.81 404 ILE A N 1
ATOM 2936 C CA . ILE A 1 404 ? -30.360 -0.640 42.045 1.00 78.81 404 ILE A CA 1
ATOM 2937 C C . ILE A 1 404 ? -30.839 0.076 40.781 1.00 78.81 404 ILE A C 1
ATOM 2939 O O . ILE A 1 404 ? -32.029 0.047 40.477 1.00 78.81 404 ILE A O 1
ATOM 2943 N N . LEU A 1 405 ? -29.917 0.646 40.000 1.00 81.81 405 LEU A N 1
ATOM 2944 C CA . LEU A 1 405 ? -30.241 1.273 38.713 1.00 81.81 405 LEU A CA 1
ATOM 2945 C C . LEU A 1 405 ? -30.905 0.285 37.751 1.00 81.81 405 LEU A C 1
ATOM 2947 O O . LEU A 1 405 ? -31.873 0.633 37.080 1.00 81.81 405 LEU A O 1
ATOM 2951 N N . GLN A 1 406 ? -30.427 -0.960 37.725 1.00 83.94 406 GLN A N 1
ATOM 2952 C CA . GLN A 1 406 ? -31.038 -2.020 36.931 1.00 83.94 406 GLN A CA 1
ATOM 2953 C C . GLN A 1 406 ? -32.491 -2.276 37.359 1.00 83.94 406 GLN A C 1
ATOM 2955 O O . GLN A 1 406 ? -33.393 -2.292 36.524 1.00 83.94 406 GLN A O 1
ATOM 2960 N N . ASN A 1 407 ? -32.741 -2.399 38.665 1.00 79.50 407 ASN A N 1
ATOM 2961 C CA . ASN A 1 407 ? -34.093 -2.589 39.181 1.00 79.50 407 ASN A CA 1
ATOM 2962 C C . ASN A 1 407 ? -35.018 -1.400 38.869 1.00 79.50 407 ASN A C 1
ATOM 2964 O O . ASN A 1 407 ? -36.181 -1.624 38.529 1.00 79.50 407 ASN A O 1
ATOM 2968 N N . MET A 1 408 ? -34.509 -0.165 38.950 1.00 78.19 408 MET A N 1
ATOM 2969 C CA . MET A 1 408 ? -35.248 1.056 38.600 1.00 78.19 408 MET A CA 1
ATOM 2970 C C . MET A 1 408 ? -35.688 1.052 37.135 1.00 78.19 408 MET A C 1
ATOM 2972 O O . MET A 1 408 ? -36.839 1.372 36.841 1.00 78.19 408 MET A O 1
ATOM 2976 N N . ILE A 1 409 ? -34.793 0.647 36.232 1.00 80.00 409 ILE A N 1
ATOM 2977 C CA . ILE A 1 409 ? -35.074 0.539 34.795 1.00 80.00 409 ILE A CA 1
ATOM 2978 C C . ILE A 1 409 ? -36.116 -0.550 34.522 1.00 80.00 409 ILE A C 1
ATOM 2980 O O . ILE A 1 409 ? -37.043 -0.327 33.743 1.00 80.00 409 ILE A O 1
ATOM 2984 N N . ASP A 1 410 ? -35.999 -1.702 35.183 1.00 82.81 410 ASP A N 1
ATOM 2985 C CA . ASP A 1 410 ? -36.900 -2.839 34.965 1.00 82.81 410 ASP A CA 1
ATOM 2986 C C . ASP A 1 410 ? -38.280 -2.642 35.624 1.00 82.81 410 ASP A C 1
ATOM 2988 O O . ASP A 1 410 ? -39.276 -3.206 35.166 1.00 82.81 410 ASP A O 1
ATOM 2992 N N . ASN A 1 411 ? -38.365 -1.836 36.692 1.00 78.00 411 ASN A N 1
ATOM 2993 C CA . ASN A 1 411 ? -39.572 -1.660 37.511 1.00 78.00 411 ASN A CA 1
ATOM 2994 C C . ASN A 1 411 ? -39.887 -0.179 37.815 1.00 78.00 411 ASN A C 1
ATOM 2996 O O . ASN A 1 411 ? -40.092 0.177 38.979 1.00 78.00 411 ASN A O 1
ATOM 3000 N N . PRO A 1 412 ? -40.002 0.708 36.811 1.00 76.00 412 PRO A N 1
ATOM 3001 C CA . PRO A 1 412 ? -40.037 2.158 37.024 1.00 76.00 412 PRO A CA 1
ATOM 3002 C C . PRO A 1 412 ? -41.207 2.628 37.903 1.00 76.00 412 PRO A C 1
ATOM 3004 O O . PRO A 1 412 ? -41.077 3.579 38.663 1.00 76.00 412 PRO A O 1
ATOM 3007 N N . SER A 1 413 ? -42.346 1.925 37.891 1.00 76.00 413 SER A N 1
ATOM 3008 C CA . SER A 1 413 ? -43.508 2.265 38.729 1.00 76.00 413 SER A CA 1
ATOM 3009 C C . SER A 1 413 ? -43.306 2.027 40.232 1.00 76.00 413 SER A C 1
ATOM 3011 O O . SER A 1 413 ? -44.138 2.452 41.033 1.00 76.00 413 SER A O 1
ATOM 3013 N N . GLN A 1 414 ? -42.257 1.302 40.628 1.00 73.88 414 GLN A N 1
ATOM 3014 C CA . GLN A 1 414 ? -41.960 0.996 42.032 1.00 73.88 414 GLN A CA 1
ATOM 3015 C C . GLN A 1 414 ? -41.109 2.078 42.711 1.00 73.88 414 GLN A C 1
ATOM 3017 O O . GLN A 1 414 ? -40.946 2.049 43.932 1.00 73.88 414 GLN A O 1
ATOM 3022 N N . TRP A 1 415 ? -40.627 3.057 41.947 1.00 68.19 415 TRP A N 1
ATOM 3023 C CA . TRP A 1 415 ? -39.679 4.068 42.394 1.00 68.19 415 TRP A CA 1
ATOM 3024 C C . TRP A 1 415 ? -40.289 5.467 42.299 1.00 68.19 415 TRP A C 1
ATOM 3026 O O . TRP A 1 415 ? -40.860 5.844 41.284 1.00 68.19 415 TRP A O 1
ATOM 3036 N N . THR A 1 416 ? -40.182 6.258 43.369 1.00 62.78 416 THR A N 1
ATOM 3037 C CA . THR A 1 416 ? -40.675 7.652 43.398 1.00 62.78 416 THR A CA 1
ATOM 3038 C C . THR A 1 416 ? -39.724 8.639 42.732 1.00 62.78 416 THR A C 1
ATOM 3040 O O . THR A 1 416 ? -40.149 9.713 42.319 1.00 62.78 416 THR A O 1
ATOM 3043 N N . VAL A 1 417 ? -38.444 8.274 42.658 1.00 62.06 417 VAL A N 1
ATOM 3044 C CA . VAL A 1 417 ? -37.339 9.090 42.134 1.00 62.06 417 VAL A CA 1
ATOM 3045 C C . VAL A 1 417 ? -37.037 8.839 40.656 1.00 62.06 417 VAL A C 1
ATOM 3047 O O . VAL A 1 417 ? -36.241 9.568 40.076 1.00 62.06 417 VAL A O 1
ATOM 3050 N N . PHE A 1 418 ? -37.661 7.828 40.045 1.00 66.12 418 PHE A N 1
ATOM 3051 C CA . PHE A 1 418 ? -37.492 7.487 38.633 1.00 66.12 418 PHE A CA 1
ATOM 3052 C C . PHE A 1 418 ? -38.837 7.629 37.928 1.00 66.12 418 PHE A C 1
ATOM 3054 O O . PHE A 1 418 ? -39.731 6.805 38.129 1.00 66.12 418 PHE A O 1
ATOM 3061 N N . VAL A 1 419 ? -39.023 8.695 37.148 1.00 60.00 419 VAL A N 1
ATOM 3062 C CA . VAL A 1 419 ? -40.295 8.918 36.458 1.00 60.00 419 VAL A CA 1
ATOM 3063 C C . VAL A 1 419 ? -40.276 8.136 35.140 1.00 60.00 419 VAL A C 1
ATOM 3065 O O . VAL A 1 419 ? -39.331 8.265 34.361 1.00 60.00 419 VAL A O 1
ATOM 3068 N N . PRO A 1 420 ? -41.309 7.328 34.830 1.00 50.88 420 PRO A N 1
ATOM 3069 C CA . PRO A 1 420 ? -41.449 6.734 33.504 1.00 50.88 420 PRO A CA 1
ATOM 3070 C C . PRO A 1 420 ? -41.469 7.845 32.438 1.00 50.88 420 PRO A C 1
ATOM 3072 O O . PRO A 1 420 ? -42.428 8.612 32.366 1.00 50.88 420 PRO A O 1
ATOM 3075 N N . GLY A 1 421 ? -40.403 7.948 31.637 1.00 57.97 421 GLY A N 1
ATOM 3076 C CA . GLY A 1 421 ? -40.187 9.050 30.688 1.00 57.97 421 GLY A CA 1
ATOM 3077 C C . GLY A 1 421 ? -38.862 9.797 30.869 1.00 57.97 421 GLY A C 1
ATOM 3078 O O . GLY A 1 421 ? -38.492 10.553 29.974 1.00 57.97 421 GLY A O 1
ATOM 3079 N N . ASP A 1 422 ? -38.121 9.538 31.954 1.00 69.50 422 ASP A N 1
ATOM 3080 C CA . ASP A 1 422 ? -36.768 10.068 32.177 1.00 69.50 422 ASP A CA 1
ATOM 3081 C C . ASP A 1 422 ? -35.698 9.328 31.351 1.00 69.50 422 ASP A C 1
ATOM 3083 O O . ASP A 1 422 ? -34.655 8.900 31.856 1.00 69.50 422 ASP A O 1
ATOM 3087 N N . SER A 1 423 ? -35.989 9.099 30.069 1.00 77.25 423 SER A N 1
ATOM 3088 C CA . SER A 1 423 ? -35.056 8.487 29.136 1.00 77.25 423 SER A CA 1
ATOM 3089 C C . SER A 1 423 ? -35.106 9.122 27.751 1.00 77.25 423 SER A C 1
ATOM 3091 O O . SER A 1 423 ? -36.143 9.592 27.281 1.00 77.25 423 SER A O 1
ATOM 3093 N N . GLN A 1 424 ? -33.952 9.150 27.089 1.00 83.25 424 GLN A N 1
ATOM 3094 C CA . GLN A 1 424 ? -33.789 9.642 25.720 1.00 83.25 424 GLN A CA 1
ATOM 3095 C C . GLN A 1 424 ? -32.926 8.666 24.923 1.00 83.25 424 GLN A C 1
ATOM 3097 O O . GLN A 1 424 ? -32.206 7.842 25.488 1.00 83.25 424 GLN A O 1
ATOM 3102 N N . THR A 1 425 ? -33.034 8.730 23.597 1.00 79.94 425 THR A N 1
ATOM 3103 C CA . THR A 1 425 ? -32.233 7.916 22.667 1.00 79.94 425 THR A CA 1
ATOM 3104 C C . THR A 1 425 ? -31.221 8.757 21.880 1.00 79.94 425 THR A C 1
ATOM 3106 O O . THR A 1 425 ? -30.697 8.305 20.864 1.00 79.94 425 THR A O 1
ATOM 3109 N N . THR A 1 426 ? -30.994 10.006 22.295 1.00 79.50 426 THR A N 1
ATOM 3110 C CA . THR A 1 426 ? -30.108 10.974 21.635 1.00 79.50 426 THR A CA 1
ATOM 3111 C C . THR A 1 426 ? -29.337 11.794 22.672 1.00 79.50 426 THR A C 1
ATOM 3113 O O . THR A 1 426 ? -29.774 11.923 23.811 1.00 79.50 426 THR A O 1
ATOM 3116 N N . MET A 1 427 ? -28.159 12.290 22.283 1.00 82.88 427 MET A N 1
ATOM 3117 C CA . MET A 1 427 ? -27.376 13.293 23.020 1.00 82.88 427 MET A CA 1
ATOM 3118 C C . MET A 1 427 ? -26.795 14.278 22.000 1.00 82.88 427 MET A C 1
ATOM 3120 O O . MET A 1 427 ? -25.612 14.235 21.652 1.00 82.88 427 MET A O 1
ATOM 3124 N N . GLN A 1 428 ? -27.661 15.102 21.426 1.00 83.56 428 GLN A N 1
ATOM 3125 C CA . GLN A 1 428 ? -27.321 16.125 20.442 1.00 83.56 428 GLN A CA 1
ATOM 3126 C C . GLN A 1 428 ? -27.335 17.513 21.074 1.00 83.56 428 GLN A C 1
ATOM 3128 O O . GLN A 1 428 ? -27.967 17.742 22.103 1.00 83.56 428 GLN A O 1
ATOM 3133 N N . VAL A 1 429 ? -26.599 18.450 20.473 1.00 84.12 429 VAL A N 1
ATOM 3134 C CA . VAL A 1 429 ? -26.600 19.848 20.920 1.00 84.12 429 VAL A CA 1
ATOM 3135 C C . VAL A 1 429 ? -28.040 20.366 20.909 1.00 84.12 429 VAL A C 1
ATOM 3137 O O . VAL A 1 429 ? -28.689 20.371 19.864 1.00 84.12 429 VAL A O 1
ATOM 3140 N N . GLY A 1 430 ? -28.529 20.792 22.071 1.00 86.50 430 GLY A N 1
ATOM 3141 C CA . GLY A 1 430 ? -29.908 21.213 22.305 1.00 86.50 430 GLY A CA 1
ATOM 3142 C C . GLY A 1 430 ? -30.731 20.245 23.164 1.00 86.50 430 GLY A C 1
ATOM 3143 O O . GLY A 1 430 ? -31.693 20.697 23.797 1.00 86.50 430 GLY A O 1
ATOM 3144 N N . ASP A 1 431 ? -30.347 18.966 23.247 1.00 88.50 431 ASP A N 1
ATOM 3145 C CA . ASP A 1 431 ? -31.043 17.964 24.064 1.00 88.50 431 ASP A CA 1
ATOM 3146 C C . ASP A 1 431 ? -31.048 18.392 25.534 1.00 88.50 431 ASP A C 1
ATOM 3148 O O . ASP A 1 431 ? -30.046 18.880 26.064 1.00 88.50 431 ASP A O 1
ATOM 3152 N N . SER A 1 432 ? -32.215 18.280 26.173 1.00 89.38 432 SER A N 1
ATOM 3153 C CA . SER A 1 432 ? -32.470 18.833 27.504 1.00 89.38 432 SER A CA 1
ATOM 3154 C C . SER A 1 432 ? -33.020 17.783 28.466 1.00 89.38 432 SER A C 1
ATOM 3156 O O . SER A 1 432 ? -33.852 16.954 28.095 1.00 89.38 432 SER A O 1
ATOM 3158 N N . PHE A 1 433 ? -32.588 17.882 29.720 1.00 87.75 433 PHE A N 1
ATOM 3159 C CA . PHE A 1 433 ? -32.890 16.974 30.823 1.00 87.75 433 PHE A CA 1
ATOM 3160 C C . PHE A 1 433 ? -33.489 17.785 31.968 1.00 87.75 433 PHE A C 1
ATOM 3162 O O . PHE A 1 433 ? -32.915 18.793 32.383 1.00 87.75 433 PHE A O 1
ATOM 3169 N N . SER A 1 434 ? -34.652 17.377 32.470 1.00 87.00 434 SER A N 1
ATOM 3170 C CA . SER A 1 434 ? -35.349 18.088 33.545 1.00 87.00 434 SER A CA 1
ATOM 3171 C C . SER A 1 434 ? -35.266 17.304 34.845 1.00 87.00 434 SER A C 1
ATOM 3173 O O . SER A 1 434 ? -35.667 16.147 34.901 1.00 87.00 434 SER A O 1
ATOM 3175 N N . PHE A 1 435 ? -34.795 17.961 35.901 1.00 81.12 435 PHE A N 1
ATOM 3176 C CA . PHE A 1 435 ? -34.684 17.388 37.234 1.00 81.12 435 PHE A CA 1
ATOM 3177 C C . PHE A 1 435 ? -35.609 18.095 38.238 1.00 81.12 435 PHE A C 1
ATOM 3179 O O . PHE A 1 435 ? -35.858 19.300 38.106 1.00 81.12 435 PHE A O 1
ATOM 3186 N N . PRO A 1 436 ? -36.093 17.386 39.275 1.00 76.00 436 PRO A N 1
ATOM 3187 C CA . PRO A 1 436 ? -36.906 17.975 40.337 1.00 76.00 436 PRO A CA 1
ATOM 3188 C C . PRO A 1 436 ? -36.235 19.168 41.037 1.00 76.00 436 PRO A C 1
ATOM 3190 O O . PRO A 1 436 ? -35.014 19.298 41.074 1.00 76.00 436 PRO A O 1
ATOM 3193 N N . THR A 1 437 ? -37.044 20.045 41.636 1.00 73.94 437 THR A N 1
ATOM 3194 C CA . THR A 1 437 ? -36.560 21.194 42.422 1.00 73.94 437 THR A CA 1
ATOM 3195 C C . THR A 1 437 ? -35.828 20.750 43.688 1.00 73.94 437 THR A C 1
ATOM 3197 O O . THR A 1 437 ? -36.364 19.934 44.440 1.00 73.94 437 THR A O 1
ATOM 3200 N N . ALA A 1 438 ? -34.697 21.383 44.009 1.00 67.38 438 ALA A N 1
ATOM 3201 C CA . ALA A 1 438 ? -34.006 21.215 45.287 1.00 67.38 438 ALA A CA 1
ATOM 3202 C C . ALA A 1 438 ? -33.803 22.567 45.989 1.00 67.38 438 ALA A C 1
ATOM 3204 O O . ALA A 1 438 ? -33.095 23.447 45.503 1.00 67.38 438 ALA A O 1
ATOM 3205 N N . THR A 1 439 ? -34.394 22.724 47.176 1.00 66.31 439 THR A N 1
ATOM 3206 C CA . THR A 1 439 ? -34.316 23.954 47.989 1.00 66.31 439 THR A CA 1
ATOM 3207 C C . THR A 1 439 ? -32.962 24.156 48.687 1.00 66.31 439 THR A C 1
ATOM 3209 O O . THR A 1 439 ? -32.751 25.181 49.333 1.00 66.31 439 THR A O 1
ATOM 3212 N N . ALA A 1 440 ? -32.037 23.207 48.530 1.00 68.38 440 ALA A N 1
ATOM 3213 C CA . ALA A 1 440 ? -30.638 23.253 48.948 1.00 68.38 440 ALA A CA 1
ATOM 3214 C C . ALA A 1 440 ? -29.748 22.732 47.800 1.00 68.38 440 ALA A C 1
ATOM 3216 O O . ALA A 1 440 ? -30.266 22.182 46.828 1.00 68.38 440 ALA A O 1
ATOM 3217 N N . GLY A 1 441 ? -28.423 22.907 47.896 1.00 69.56 441 GLY A N 1
ATOM 3218 C CA . GLY A 1 441 ? -27.490 22.334 46.914 1.00 69.56 441 GLY A CA 1
ATOM 3219 C C . GLY A 1 441 ? -27.697 20.823 46.772 1.00 69.56 441 GLY A C 1
ATOM 3220 O O . GLY A 1 441 ? -27.938 20.143 47.771 1.00 69.56 441 GLY A O 1
ATOM 3221 N N . SER A 1 442 ? -27.664 20.312 45.539 1.00 72.31 442 SER A N 1
ATOM 3222 C CA . SER A 1 442 ? -28.037 18.922 45.254 1.00 72.31 442 SER A CA 1
ATOM 3223 C C . SER A 1 442 ? -27.197 18.277 44.153 1.00 72.31 442 SER A C 1
ATOM 3225 O O . SER A 1 442 ? -26.457 18.958 43.440 1.00 72.31 442 SER A O 1
ATOM 3227 N N . PHE A 1 443 ? -27.323 16.952 44.043 1.00 79.94 443 PHE A N 1
ATOM 3228 C CA . PHE A 1 443 ? -26.573 16.102 43.120 1.00 79.94 443 PHE A CA 1
ATOM 3229 C C . PHE A 1 443 ? -27.518 15.483 42.095 1.00 79.94 443 PHE A C 1
ATOM 3231 O O . PHE A 1 443 ? -28.488 14.829 42.474 1.00 79.94 443 PHE A O 1
ATOM 3238 N N . TYR A 1 444 ? -27.220 15.657 40.815 1.00 84.06 444 TYR A N 1
ATOM 3239 C CA . TYR A 1 444 ? -28.000 15.098 39.713 1.00 84.06 444 TYR A CA 1
ATOM 3240 C C . TYR A 1 444 ? -27.109 14.199 38.873 1.00 84.06 444 TYR A C 1
ATOM 3242 O O . TYR A 1 444 ? -25.908 14.442 38.788 1.00 84.06 444 TYR A O 1
ATOM 3250 N N . TYR A 1 445 ? -27.676 13.169 38.257 1.00 87.56 445 TYR A N 1
ATOM 3251 C CA . TYR A 1 445 ? -26.895 12.189 37.512 1.00 87.56 445 TYR A CA 1
ATOM 3252 C C . TYR A 1 445 ? -27.432 12.023 36.099 1.00 87.56 445 TYR A C 1
ATOM 3254 O O . TYR A 1 445 ? -28.635 11.845 35.910 1.00 87.56 445 TYR A O 1
ATOM 3262 N N . LEU A 1 446 ? -26.527 12.046 35.121 1.00 90.75 446 LEU A N 1
ATOM 3263 C CA . LEU A 1 446 ? -26.778 11.602 33.751 1.00 90.75 446 LEU A CA 1
ATOM 3264 C C . LEU A 1 446 ? -26.129 10.233 33.568 1.00 90.75 446 LEU A C 1
ATOM 3266 O O . LEU A 1 446 ? -24.926 10.101 33.760 1.00 90.75 446 LEU A O 1
ATOM 3270 N N . VAL A 1 447 ? -26.908 9.223 33.201 1.00 90.69 447 VAL A N 1
ATOM 3271 C CA . VAL A 1 447 ? -26.449 7.849 32.975 1.00 90.69 447 VAL A CA 1
ATOM 3272 C C . VAL A 1 447 ? -26.482 7.587 31.476 1.00 90.69 447 VAL A C 1
ATOM 3274 O O . VAL A 1 447 ? -27.544 7.379 30.887 1.00 90.69 447 VAL A O 1
ATOM 3277 N N . ILE A 1 448 ? -25.309 7.641 30.852 1.00 90.00 448 ILE A N 1
ATOM 3278 C CA . ILE A 1 448 ? -25.160 7.701 29.397 1.00 90.00 448 ILE A CA 1
ATOM 3279 C C . ILE A 1 448 ? -24.521 6.396 28.914 1.00 90.00 448 ILE A C 1
ATOM 3281 O O . ILE A 1 448 ? -23.474 6.022 29.442 1.00 90.00 448 ILE A O 1
ATOM 3285 N N . PRO A 1 449 ? -25.123 5.677 27.948 1.00 89.12 449 PRO A N 1
ATOM 3286 C CA . PRO A 1 449 ? -24.494 4.497 27.372 1.00 89.12 449 PRO A CA 1
ATOM 3287 C C . PRO A 1 449 ? -23.176 4.882 26.701 1.00 89.12 449 PRO A C 1
ATOM 3289 O O . PRO A 1 449 ? -23.135 5.829 25.912 1.00 89.12 449 PRO A O 1
ATOM 3292 N N . ASP A 1 450 ? -22.116 4.110 26.930 1.00 84.94 450 ASP A N 1
ATOM 3293 C CA . ASP A 1 450 ? -20.807 4.394 26.324 1.00 84.94 450 ASP A CA 1
ATOM 3294 C C . ASP A 1 450 ? -20.865 4.301 24.785 1.00 84.94 450 ASP A C 1
ATOM 3296 O O . ASP A 1 450 ? -20.052 4.895 24.077 1.00 84.94 450 ASP A O 1
ATOM 3300 N N . SER A 1 451 ? -21.881 3.615 24.246 1.00 78.94 451 SER A N 1
ATOM 3301 C CA . SER A 1 451 ? -22.161 3.522 22.811 1.00 78.94 451 SER A CA 1
ATOM 3302 C C . SER A 1 451 ? -22.477 4.864 22.141 1.00 78.94 451 SER A C 1
ATOM 3304 O O . SER A 1 451 ? -22.386 4.933 20.917 1.00 78.94 451 SER A O 1
ATOM 3306 N N . TYR A 1 452 ? -22.798 5.914 22.906 1.00 80.50 452 TYR A N 1
ATOM 3307 C CA . TYR A 1 452 ? -23.011 7.277 22.400 1.00 80.50 452 TYR A CA 1
ATOM 3308 C C . TYR A 1 452 ? -21.692 7.986 22.067 1.00 80.50 452 TYR A C 1
ATOM 3310 O O . TYR A 1 452 ? -21.723 9.014 21.396 1.00 80.50 452 TYR A O 1
ATOM 3318 N N . GLY A 1 453 ? -20.567 7.476 22.595 1.00 76.62 453 GLY A N 1
ATOM 3319 C CA . GLY A 1 453 ? -19.207 8.017 22.473 1.00 76.62 453 GLY A CA 1
ATOM 3320 C C . GLY A 1 453 ? -19.107 9.532 22.550 1.00 76.62 453 GLY A C 1
ATOM 3321 O O . GLY A 1 453 ? -18.342 10.167 21.822 1.00 76.62 453 GLY A O 1
ATOM 3322 N N . ILE A 1 454 ? -19.875 10.105 23.472 1.00 81.19 454 ILE A N 1
ATOM 3323 C CA . ILE A 1 454 ? -19.741 11.502 23.848 1.00 81.19 454 ILE A CA 1
ATOM 3324 C C . ILE A 1 454 ? -18.363 11.727 24.499 1.00 81.19 454 ILE A C 1
ATOM 3326 O O . ILE A 1 454 ? -17.820 10.819 25.138 1.00 81.19 454 ILE A O 1
ATOM 3330 N N . PRO A 1 455 ? -17.772 12.924 24.355 1.00 83.75 455 PRO A N 1
ATOM 3331 C CA . PRO A 1 455 ? -16.542 13.266 25.058 1.00 83.75 455 PRO A CA 1
ATOM 3332 C C . PRO A 1 455 ? -16.734 13.196 26.578 1.00 83.75 455 PRO A C 1
ATOM 3334 O O . PRO A 1 455 ? -17.840 13.364 27.090 1.00 83.75 455 PRO A O 1
ATOM 3337 N N . ASP A 1 456 ? -15.637 12.993 27.310 1.00 89.62 456 ASP A N 1
ATOM 3338 C CA . ASP A 1 456 ? -15.659 12.924 28.771 1.00 89.62 456 ASP A CA 1
ATOM 3339 C C . ASP A 1 456 ? -16.162 14.237 29.388 1.00 89.62 456 ASP A C 1
ATOM 3341 O O . ASP A 1 456 ? -15.417 15.215 29.476 1.00 89.62 456 ASP A O 1
ATOM 3345 N N . LEU A 1 457 ? -17.414 14.247 29.855 1.00 92.56 457 LEU A N 1
ATOM 3346 C CA . LEU A 1 457 ? -18.071 15.449 30.376 1.00 92.56 457 LEU A CA 1
ATOM 3347 C C . LEU A 1 457 ? -17.407 16.019 31.635 1.00 92.56 457 LEU A C 1
ATOM 3349 O O . LEU A 1 457 ? -17.697 17.153 31.993 1.00 92.56 457 LEU A O 1
ATOM 3353 N N . THR A 1 458 ? -16.507 15.282 32.294 1.00 94.00 458 THR A N 1
ATOM 3354 C CA . THR A 1 458 ? -15.689 15.820 33.400 1.00 94.00 458 THR A CA 1
ATOM 3355 C C . THR A 1 458 ? -14.527 16.694 32.922 1.00 94.00 458 THR A C 1
ATOM 3357 O O . THR A 1 458 ? -13.950 17.445 33.705 1.00 94.00 458 THR A O 1
ATOM 3360 N N . GLN A 1 459 ? -14.185 16.618 31.634 1.00 93.62 459 GLN A N 1
ATOM 3361 C CA . GLN A 1 459 ? -13.071 17.349 31.023 1.00 93.62 459 GLN A CA 1
ATOM 3362 C C . GLN A 1 459 ? -13.526 18.393 30.003 1.00 93.62 459 GLN A C 1
ATOM 3364 O O . GLN A 1 459 ? -12.746 19.275 29.644 1.00 93.62 459 GLN A O 1
ATOM 3369 N N . VAL A 1 460 ? -14.773 18.310 29.529 1.00 88.69 460 VAL A N 1
ATOM 3370 C CA . VAL A 1 460 ? -15.333 19.258 28.562 1.00 88.69 460 VAL A CA 1
ATOM 3371 C C . VAL A 1 460 ? -16.537 20.001 29.129 1.00 88.69 460 VAL A C 1
ATOM 3373 O O . VAL A 1 460 ? -17.424 19.420 29.749 1.00 88.69 460 VAL A O 1
ATOM 3376 N N . ASN A 1 461 ? -16.600 21.303 28.853 1.00 92.12 461 ASN A N 1
ATOM 3377 C CA . ASN A 1 461 ? -17.709 22.156 29.267 1.00 92.12 461 ASN A CA 1
ATOM 3378 C C . ASN A 1 461 ? -18.872 22.022 28.280 1.00 92.12 461 ASN A C 1
ATOM 3380 O O . ASN A 1 461 ? -18.989 22.806 27.337 1.00 92.12 461 ASN A O 1
ATOM 3384 N N . LYS A 1 462 ? -19.687 20.984 28.469 1.00 91.38 462 LYS A N 1
ATOM 3385 C CA . LYS A 1 462 ? -20.747 20.582 27.532 1.00 91.38 462 LYS A CA 1
ATOM 3386 C C . LYS A 1 462 ? -22.143 20.510 28.147 1.00 91.38 462 LYS A C 1
ATOM 3388 O O . LYS A 1 462 ? -23.084 20.166 27.440 1.00 91.38 462 LYS A O 1
ATOM 3393 N N . ILE A 1 463 ? -22.291 20.865 29.424 1.00 91.62 463 ILE A N 1
ATOM 3394 C CA . ILE A 1 463 ? -23.580 20.868 30.122 1.00 91.62 463 ILE A CA 1
ATOM 3395 C C . ILE A 1 463 ? -23.909 22.285 30.589 1.00 91.62 463 ILE A C 1
ATOM 3397 O O . ILE A 1 463 ? -23.185 22.865 31.395 1.00 91.62 463 ILE A O 1
ATOM 3401 N N . SER A 1 464 ? -24.995 22.857 30.074 1.00 90.19 464 SER A N 1
ATOM 3402 C CA . SER A 1 464 ? -25.540 24.145 30.514 1.00 90.19 464 SER A CA 1
ATOM 3403 C C . SER A 1 464 ? -26.663 23.923 31.523 1.00 90.19 464 SER A C 1
ATOM 3405 O O . SER A 1 464 ? -27.636 23.235 31.223 1.00 90.19 464 SER A O 1
ATOM 3407 N N . GLU A 1 465 ? -26.556 24.522 32.710 1.00 87.69 465 GLU A N 1
ATOM 3408 C CA . GLU A 1 465 ? -27.609 24.488 33.731 1.00 87.69 465 GLU A CA 1
ATOM 3409 C C . GLU A 1 465 ? -28.495 25.738 33.633 1.00 87.69 465 GLU A C 1
ATOM 3411 O O . GLU A 1 465 ? -28.008 26.866 33.720 1.00 87.69 465 GLU A O 1
ATOM 3416 N N . ASN A 1 466 ? -29.807 25.550 33.464 1.00 85.19 466 ASN A N 1
ATOM 3417 C CA . ASN A 1 466 ? -30.826 26.604 33.365 1.00 85.19 466 ASN A CA 1
ATOM 3418 C C . ASN A 1 466 ? -30.493 27.707 32.335 1.00 85.19 466 ASN A C 1
ATOM 3420 O O . ASN A 1 466 ? -30.816 28.877 32.546 1.00 85.19 466 ASN A O 1
ATOM 3424 N N . GLY A 1 467 ? -29.833 27.346 31.228 1.00 83.56 467 GLY A N 1
ATOM 3425 C CA . GLY A 1 467 ? -29.399 28.290 30.188 1.00 83.56 467 GLY A CA 1
ATOM 3426 C C . GLY A 1 467 ? -28.174 29.136 30.564 1.00 83.56 467 GLY A C 1
ATOM 3427 O O . GLY A 1 467 ? -27.879 30.122 29.888 1.00 83.56 467 GLY A O 1
ATOM 3428 N N . GLY A 1 468 ? -27.470 28.784 31.644 1.00 85.81 468 GLY A N 1
ATOM 3429 C CA . GLY A 1 468 ? -26.198 29.386 32.039 1.00 85.81 468 GLY A CA 1
ATOM 3430 C C . GLY A 1 468 ? -25.017 28.968 31.146 1.00 85.81 468 GLY A C 1
ATOM 3431 O O . GLY A 1 468 ? -25.180 28.184 30.208 1.00 85.81 468 GLY A O 1
ATOM 3432 N N . PRO A 1 469 ? -23.799 29.476 31.415 1.00 88.94 469 PRO A N 1
ATOM 3433 C CA . PRO A 1 469 ? -22.602 29.040 30.700 1.00 88.94 469 PRO A CA 1
ATOM 3434 C C . PRO A 1 469 ? -22.370 27.535 30.880 1.00 88.94 469 PRO A C 1
ATOM 3436 O O . PRO A 1 469 ? -22.635 26.982 31.946 1.00 88.94 469 PRO A O 1
ATOM 3439 N N . ALA A 1 470 ? -21.858 26.884 29.834 1.00 90.56 470 ALA A N 1
ATOM 3440 C CA . ALA A 1 470 ? -21.549 25.462 29.870 1.00 90.56 470 ALA A CA 1
ATOM 3441 C C . ALA A 1 470 ? -20.466 25.159 30.919 1.00 90.56 470 ALA A C 1
ATOM 3443 O O . ALA A 1 470 ? -19.434 25.835 30.963 1.00 90.56 470 ALA A O 1
ATOM 3444 N N . GLY A 1 471 ? -20.690 24.126 31.724 1.00 90.56 471 GLY A N 1
ATOM 3445 C CA . GLY A 1 471 ? -19.749 23.588 32.701 1.00 90.56 471 GLY A CA 1
ATOM 3446 C C . GLY A 1 471 ? -19.441 22.113 32.452 1.00 90.56 471 GLY A C 1
ATOM 3447 O O . GLY A 1 471 ? -20.067 21.460 31.608 1.00 90.56 471 GLY A O 1
ATOM 3448 N N . ALA A 1 472 ? -18.441 21.613 33.175 1.00 92.38 472 ALA A N 1
ATOM 3449 C CA . ALA A 1 472 ? -18.090 20.200 33.231 1.00 92.38 472 ALA A CA 1
ATOM 3450 C C . ALA A 1 472 ? -18.876 19.490 34.345 1.00 92.38 472 ALA A C 1
ATOM 3452 O O . ALA A 1 472 ? -19.231 20.099 35.357 1.00 92.38 472 ALA A O 1
ATOM 3453 N N . ALA A 1 473 ? -19.113 18.191 34.172 1.00 92.81 473 ALA A N 1
ATOM 3454 C CA . ALA A 1 473 ? -19.588 17.320 35.238 1.00 92.81 473 ALA A CA 1
ATOM 3455 C C . ALA A 1 473 ? -18.556 17.266 36.378 1.00 92.81 473 ALA A C 1
ATOM 3457 O O . ALA A 1 473 ? -17.349 17.273 36.139 1.00 92.81 473 ALA A O 1
ATOM 3458 N N . ALA A 1 474 ? -19.030 17.188 37.620 1.00 91.38 474 ALA A N 1
ATOM 3459 C CA . ALA A 1 474 ? -18.178 17.184 38.807 1.00 91.38 474 ALA A CA 1
ATOM 3460 C C . ALA A 1 474 ? -17.308 15.919 38.897 1.00 91.38 474 ALA A C 1
ATOM 3462 O O . ALA A 1 474 ? -16.177 15.969 39.383 1.00 91.38 474 ALA A O 1
ATOM 3463 N N . SER A 1 475 ? -17.843 14.790 38.435 1.00 92.00 475 SER A N 1
ATOM 3464 C CA . SER A 1 475 ? -17.232 13.465 38.546 1.00 92.00 475 SER A CA 1
ATOM 3465 C C . SER A 1 475 ? -17.999 12.448 37.697 1.00 92.00 475 SER A C 1
ATOM 3467 O O . SER A 1 475 ? -19.037 12.766 37.102 1.00 92.00 475 SER A O 1
ATOM 3469 N N . LYS A 1 476 ? -17.438 11.238 37.575 1.00 92.62 476 LYS A N 1
ATOM 3470 C CA . LYS A 1 476 ? -18.025 10.140 36.806 1.00 92.62 476 LYS A CA 1
ATOM 3471 C C . LYS A 1 476 ? -17.796 8.774 37.451 1.00 92.62 476 LYS A C 1
ATOM 3473 O O . LYS A 1 476 ? -16.788 8.567 38.128 1.00 92.62 476 LYS A O 1
ATOM 3478 N N . LEU A 1 477 ? -18.681 7.829 37.143 1.00 90.38 477 LEU A N 1
ATOM 3479 C CA . LEU A 1 477 ? -18.619 6.427 37.555 1.00 90.38 477 LEU A CA 1
ATOM 3480 C C . LEU A 1 477 ? -18.965 5.501 36.379 1.00 90.38 477 LEU A C 1
ATOM 3482 O O . LEU A 1 477 ? -19.973 5.706 35.706 1.00 90.38 477 LEU A O 1
ATOM 3486 N N . SER A 1 478 ? -18.157 4.464 36.152 1.00 91.06 478 SER A N 1
ATOM 3487 C CA . SER A 1 478 ? -18.441 3.423 35.152 1.00 91.06 478 SER A CA 1
ATOM 3488 C C . SER A 1 478 ? -19.387 2.358 35.711 1.00 91.06 478 SER A C 1
ATOM 3490 O O . SER A 1 478 ? -19.233 1.921 36.852 1.00 91.06 478 SER A O 1
ATOM 3492 N N . LEU A 1 479 ? -20.354 1.933 34.900 1.00 88.94 479 LEU A N 1
ATOM 3493 C CA . LEU A 1 479 ? -21.448 1.033 35.269 1.00 88.94 479 LEU A CA 1
ATOM 3494 C C . LEU A 1 479 ? -21.745 0.042 34.133 1.00 88.94 479 LEU A C 1
ATOM 3496 O O . LEU A 1 479 ? -21.378 0.261 32.980 1.00 88.94 479 LEU A O 1
ATOM 3500 N N . THR A 1 480 ? -22.460 -1.043 34.437 1.00 89.25 480 THR A N 1
ATOM 3501 C CA . THR A 1 480 ? -23.027 -1.948 33.422 1.00 89.25 480 THR A CA 1
ATOM 3502 C C . THR A 1 480 ? -24.530 -2.131 33.631 1.00 89.25 480 THR A C 1
ATOM 3504 O O . THR A 1 480 ? -24.954 -2.627 34.670 1.00 89.25 480 THR A O 1
ATOM 3507 N N . LEU A 1 481 ? -25.351 -1.779 32.641 1.00 86.31 481 LEU A N 1
ATOM 3508 C CA . LEU A 1 481 ? -26.814 -1.916 32.694 1.00 86.31 481 LEU A CA 1
ATOM 3509 C C . LEU A 1 481 ? -27.288 -2.791 31.533 1.00 86.31 481 LEU A C 1
ATOM 3511 O O . LEU A 1 481 ? -26.921 -2.564 30.378 1.00 86.31 481 LEU A O 1
ATOM 3515 N N . ASN A 1 482 ? -28.074 -3.826 31.831 1.00 85.69 482 ASN A N 1
ATOM 3516 C CA . ASN A 1 482 ? -28.527 -4.836 30.870 1.00 85.69 482 ASN A CA 1
ATOM 3517 C C . ASN A 1 482 ? -27.377 -5.432 30.031 1.00 85.69 482 ASN A C 1
ATOM 3519 O O . ASN A 1 482 ? -27.531 -5.689 28.840 1.00 85.69 482 ASN A O 1
ATOM 3523 N N . GLY A 1 483 ? -26.199 -5.601 30.644 1.00 85.06 483 GLY A N 1
ATOM 3524 C CA . GLY A 1 483 ? -24.991 -6.104 29.980 1.00 85.06 483 GLY A CA 1
ATOM 3525 C C . GLY A 1 483 ? -24.265 -5.098 29.077 1.00 85.06 483 GLY A C 1
ATOM 3526 O O . GLY A 1 483 ? -23.264 -5.465 28.471 1.00 85.06 483 GLY A O 1
ATOM 3527 N N . ASN A 1 484 ? -24.727 -3.847 28.993 1.00 86.25 484 ASN A N 1
ATOM 3528 C CA . ASN A 1 484 ? -24.089 -2.790 28.207 1.00 86.25 484 ASN A CA 1
ATOM 3529 C C . ASN A 1 484 ? -23.307 -1.831 29.118 1.00 86.25 484 ASN A C 1
ATOM 3531 O O . ASN A 1 484 ? -23.758 -1.570 30.237 1.00 86.25 484 ASN A O 1
ATOM 3535 N N . PRO A 1 485 ? -22.168 -1.288 28.663 1.00 89.88 485 PRO A N 1
ATOM 3536 C CA . PRO A 1 485 ? -21.388 -0.320 29.424 1.00 89.88 485 PRO A CA 1
ATOM 3537 C C . PRO A 1 485 ? -22.040 1.072 29.410 1.00 89.88 485 PRO A C 1
ATOM 3539 O O . PRO A 1 485 ? -22.546 1.536 28.384 1.00 89.88 485 PRO A O 1
ATOM 3542 N N . TYR A 1 486 ? -22.036 1.721 30.570 1.00 91.12 486 TYR A N 1
ATOM 3543 C CA . TYR A 1 486 ? -22.564 3.063 30.794 1.00 91.12 486 TYR A CA 1
ATOM 3544 C C . TYR A 1 486 ? -21.584 3.883 31.632 1.00 91.12 486 TYR A C 1
ATOM 3546 O O . TYR A 1 486 ? -20.936 3.361 32.543 1.00 91.12 486 TYR A O 1
ATOM 3554 N N . THR A 1 487 ? -21.593 5.195 31.420 1.00 91.88 487 THR A N 1
ATOM 3555 C CA . THR A 1 487 ? -20.925 6.168 32.279 1.00 91.88 487 THR A CA 1
ATOM 3556 C C . THR A 1 487 ? -21.971 7.060 32.938 1.00 91.88 487 THR A C 1
ATOM 3558 O O . THR A 1 487 ? -22.780 7.707 32.271 1.00 91.88 487 THR A O 1
ATOM 3561 N N . MET A 1 488 ? -21.964 7.095 34.269 1.00 91.50 488 MET A N 1
ATOM 3562 C CA . MET A 1 488 ? -22.777 8.010 35.062 1.00 91.50 488 MET A CA 1
ATOM 3563 C C . MET A 1 488 ? -21.969 9.255 35.404 1.00 91.50 488 MET A C 1
ATOM 3565 O O . MET A 1 488 ? -20.911 9.147 36.014 1.00 91.50 488 MET A O 1
ATOM 3569 N N . TYR A 1 489 ? -22.476 10.426 35.039 1.00 92.31 489 TYR A N 1
ATOM 3570 C CA . TYR A 1 489 ? -21.880 11.730 35.309 1.00 92.31 489 TYR A CA 1
ATOM 3571 C C . TYR A 1 489 ? -22.660 12.462 36.390 1.00 92.31 489 TYR A C 1
ATOM 3573 O O . TYR A 1 489 ? -23.879 12.601 36.277 1.00 92.31 489 TYR A O 1
ATOM 3581 N N . LYS A 1 490 ? -21.961 12.974 37.403 1.00 90.56 490 LYS A N 1
ATOM 3582 C CA . LYS A 1 490 ? -22.553 13.786 38.468 1.00 90.56 490 LYS A CA 1
ATOM 3583 C C . LYS A 1 490 ? -22.510 15.265 38.114 1.00 90.56 490 LYS A C 1
ATOM 3585 O O . LYS A 1 490 ? -21.457 15.822 37.813 1.00 90.56 490 LYS A O 1
ATOM 3590 N N . LEU A 1 491 ? -23.658 15.913 38.221 1.00 88.62 491 LEU A N 1
ATOM 3591 C CA . LEU A 1 491 ? -23.843 17.352 38.105 1.00 88.62 491 LEU A CA 1
ATOM 3592 C C . LEU A 1 491 ? -24.117 17.929 39.498 1.00 88.62 491 LEU A C 1
ATOM 3594 O O . LEU A 1 491 ? -24.818 17.320 40.314 1.00 88.62 491 LEU A O 1
ATOM 3598 N N . THR A 1 492 ? -23.568 19.108 39.776 1.00 83.25 492 THR A N 1
ATOM 3599 C CA . THR A 1 492 ? -23.756 19.816 41.049 1.00 83.25 492 THR A CA 1
ATOM 3600 C C . THR A 1 492 ? -24.409 21.158 40.788 1.00 83.25 492 THR A C 1
ATOM 3602 O O . THR A 1 492 ? -23.742 22.070 40.303 1.00 83.25 492 THR A O 1
ATOM 3605 N N . ALA A 1 493 ? -25.674 21.299 41.182 1.00 77.44 493 ALA A N 1
ATOM 3606 C CA . ALA A 1 493 ? -26.390 22.559 41.027 1.00 77.44 493 ALA A CA 1
ATOM 3607 C C . ALA A 1 493 ? -26.598 23.258 42.376 1.00 77.44 493 ALA A C 1
ATOM 3609 O O . ALA A 1 493 ? -26.779 22.631 43.429 1.00 77.44 493 ALA A O 1
ATOM 3610 N N . SER A 1 494 ? -26.607 24.589 42.328 1.00 77.19 494 SER A N 1
ATOM 3611 C CA . SER A 1 494 ? -26.986 25.427 43.469 1.00 77.19 494 SER A CA 1
ATOM 3612 C C . SER A 1 494 ? -28.473 25.270 43.810 1.00 77.19 494 SER A C 1
ATOM 3614 O O . SER A 1 494 ? -29.274 24.839 42.982 1.00 77.19 494 SER A O 1
ATOM 3616 N N . ALA A 1 495 ? -28.850 25.651 45.034 1.00 72.44 495 ALA A N 1
ATOM 3617 C CA . ALA A 1 495 ? -30.244 25.639 45.473 1.00 72.44 495 ALA A CA 1
ATOM 3618 C C . ALA A 1 495 ? -31.147 26.420 44.499 1.00 72.44 495 ALA A C 1
ATOM 3620 O O . ALA A 1 495 ? -30.848 27.565 44.153 1.00 72.44 495 ALA A O 1
ATOM 3621 N N . SER A 1 496 ? -32.262 25.814 44.092 1.00 70.88 496 SER A N 1
ATOM 3622 C CA . SER A 1 496 ? -33.217 26.390 43.145 1.00 70.88 496 SER A CA 1
ATOM 3623 C C . SER A 1 496 ? -34.654 26.084 43.560 1.00 70.88 496 SER A C 1
ATOM 3625 O O . SER A 1 496 ? -35.003 24.962 43.922 1.00 70.88 496 SER A O 1
ATOM 3627 N N . THR A 1 497 ? -35.520 27.092 43.468 1.00 72.50 497 THR A N 1
ATOM 3628 C CA . THR A 1 497 ? -36.972 26.939 43.651 1.00 72.50 497 THR A CA 1
ATOM 3629 C C . THR A 1 497 ? -37.699 26.565 42.355 1.00 72.50 497 THR A C 1
ATOM 3631 O O . THR A 1 497 ? -38.905 26.332 42.389 1.00 72.50 497 THR A O 1
ATOM 3634 N N . ALA A 1 498 ? -36.982 26.494 41.228 1.00 76.19 498 ALA A N 1
ATOM 3635 C CA . ALA A 1 498 ? -37.480 26.072 39.918 1.00 76.19 498 ALA A C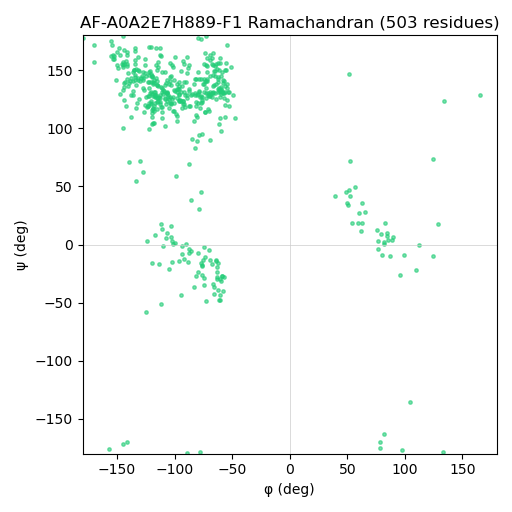A 1
ATOM 3636 C C . ALA A 1 498 ? -36.820 24.758 39.467 1.00 76.19 498 ALA A C 1
ATOM 3638 O O . ALA A 1 498 ? -35.701 24.451 39.892 1.00 76.19 498 ALA A O 1
ATOM 3639 N N . THR A 1 499 ? -37.528 23.988 38.631 1.00 79.06 499 THR A N 1
ATOM 3640 C CA . THR A 1 499 ? -37.030 22.758 37.994 1.00 79.06 499 THR A CA 1
ATOM 3641 C C . THR A 1 499 ? -35.673 23.028 37.358 1.00 79.06 499 THR A C 1
ATOM 3643 O O . THR A 1 499 ? -35.529 23.993 36.605 1.00 79.06 499 THR A O 1
ATOM 3646 N N . LEU A 1 500 ? -34.682 22.193 37.660 1.00 81.56 500 LEU A N 1
ATOM 3647 C CA . LEU A 1 500 ? -33.373 22.305 37.030 1.00 81.56 500 LEU A CA 1
ATOM 3648 C C . LEU A 1 500 ? -33.461 21.725 35.618 1.00 81.56 500 LEU A C 1
ATOM 3650 O O . LEU A 1 500 ? -33.898 20.591 35.443 1.00 81.56 500 LEU A O 1
ATOM 3654 N N . THR A 1 501 ? -33.032 22.488 34.617 1.00 87.25 501 THR A N 1
ATOM 3655 C CA . THR A 1 501 ? -32.880 22.005 33.240 1.00 87.25 501 THR A CA 1
ATOM 3656 C C . THR A 1 501 ? -31.402 21.964 32.885 1.00 87.25 501 THR A C 1
ATOM 3658 O O . THR A 1 501 ? -30.751 23.006 32.893 1.00 87.25 501 THR A O 1
ATOM 3661 N N . ALA A 1 502 ? -30.872 20.785 32.575 1.00 88.50 502 ALA A N 1
ATOM 3662 C CA . ALA A 1 502 ? -29.542 20.632 31.996 1.00 88.50 502 ALA A CA 1
ATOM 3663 C C . ALA A 1 502 ? -29.673 20.482 30.476 1.00 88.50 502 ALA A C 1
ATOM 3665 O O . ALA A 1 502 ? -30.514 19.713 30.022 1.00 88.50 502 ALA A O 1
ATOM 3666 N N . GLN A 1 503 ? -28.861 21.188 29.693 1.00 91.31 503 GLN A N 1
ATOM 3667 C CA . GLN A 1 503 ? -28.844 21.088 28.232 1.00 91.31 503 GLN A CA 1
ATOM 3668 C C . GLN A 1 503 ? -27.450 20.702 27.735 1.00 91.31 503 GLN A C 1
ATOM 3670 O O . GLN A 1 503 ? -26.454 21.273 28.188 1.00 91.31 503 GLN A O 1
ATOM 3675 N N . TYR A 1 504 ? -27.377 19.756 26.798 1.00 91.19 504 TYR A N 1
ATOM 3676 C CA . TYR A 1 504 ? -26.138 19.428 26.094 1.00 91.19 504 TYR A CA 1
ATOM 3677 C C . TYR A 1 504 ? -25.860 20.486 25.018 1.00 91.19 504 TYR A C 1
ATOM 3679 O O . TYR A 1 504 ? -26.746 20.785 24.216 1.00 91.19 504 TYR A O 1
ATOM 3687 N N . VAL A 1 505 ? -24.669 21.092 25.012 1.00 86.94 505 VAL A N 1
ATOM 3688 C CA . VAL A 1 505 ? -24.348 22.284 24.185 1.00 86.94 505 VAL A CA 1
ATOM 3689 C C . VAL A 1 505 ? -23.142 22.134 23.274 1.00 86.94 505 VAL A C 1
ATOM 3691 O O . VAL A 1 505 ? -22.300 21.243 23.497 1.00 86.94 505 VAL A O 1
#

Mean predicted aligned error: 17.76 Å

Sequence (505 aa):
MNGDAASYLIGINADNLTEGTETLTFTCDAADNAGTANGLSTAITINDTSTDVLTYSLANNGPKNEGANLVWTLTTSNVPDGTTVPFTLSGSAQAGVDYSNNTPLEFDVQNNTATYLVTVFADNLTEGQEDVGITLGATDSGGNATGGISSATTINDTSLDPTYTIETLFNHNAPTTNHEMQTPLGTDVGTSHTITNSGLAAGATMSHTVFLVADAGWEFDYSSLNILLGGSPIDLANQPAGVTITQQSVTQIRIQRDYVNIQANANSTMNISTVPMLQVFDCNYAGLTINISNGNVGNAVNYSVSIDGNAAANTSISPATYQNGTTNYNVTFDIPAGFANSGQETCQASGVGTLPTQSMYWIHWGNGAFPYAQDLEGSGPFYYEANGGVGGPGVGEESSIQPILQNMIDNPSQWTVFVPGDSQTTMQVGDSFSFPTATAGSFYYLVIPDSYGIPDLTQVNKISENGGPAGAAASKLSLTLNGNPYTMYKLTASASTATLTAQYV

Nearest PDB structures (foldseek):
  5foa-assembly2_D  TM=2.687E-01  e=7.353E-03  Homo sapiens
  1pzu-assembly2_H  TM=2.256E-01  e=1.565E-02  Homo sapiens
  3nms-assembly1_A  TM=2.122E-01  e=3.494E-02  Homo sapiens
  2qki-assembly2_D  TM=1.660E-01  e=7.799E-02  Homo sapiens

Secondary structure (DSSP, 8-state):
--SS------PPPP-S-----EEEEEE--SB-TTS-B---EEEEEE--------EEEEEE---EETTSEEEEEEEEESPPTT-EEEEEEESSSPBTTTB---SS-EEE-BTTEEEEEEEBPP-S-----EEEEEEE-SB-TTS-B----EEEEEEEP-PPPP-EEEEEEEE-SSS---EEEEPPS--SS----EEEE--PPTT--EEEEEEEEEPTTEEE-TTS-EEEETTEE--SSSPPTTEEEEEEETTEEEEEEEE-SPPTT-----EEEE--EEEPP-TT-TTEEEEE--EETTSBP-EEEEETTEEPSS-EEESSBPPBEEEEEEEEEEPPTTSS--SEEEEEEEEEEEPP-SPEEEEE--BSSSSPSB-S-SPPPB----TTSS--TT-S-BSSSHHHHHHHHH-GGG-SSS-TT-EES---TT-EEEE---SS-EEEEEEEEGGG----TTTS--EEETT--EE--SEEEEEEETTEEEEEEEEEE---SS-EEEEE-